Protein AF-0000000073468561 (afdb_homodimer)

Sequence (672 aa):
MKAEFDGTQVIASSEALSLYEQSGYGRPDKSGVLRLDPKEALYLMARGKIEIPGLSFDQLLAECAKKPGFLRNFVVYRDIRERGYVVTTGPQDFRVFPRGLRPGKGQSRYLMRVLSERDMVDLAAVIKDAAASANMRKQFVLAVLDDEHELTYYEVRIGTPKPIEQSELPSGIHAKIAGIPSYVTEEGNGITETLKNLWLGTMLDGVRLFLSPLETAWLLESGHLETEPFMTAEEYISLAASADAEFMEKLILYRYLKDLGFFPRSGYKYGHHFRVYTQSGKHSEMLAHAVPFGTLMSMSAISRSVRLAHSVRKKMLFASISGTEITEVEFARMKMMKAEFDGTQVIASSEALSLYEQSGYGRPDKSGVLRLDPKEALYLMARGKIEIPGLSFDQLLAECAKKPGFLRNFVVYRDIRERGYVVTTGPQDFRVFPRGLRPGKGQSRYLMRVLSERDMVDLAAVIKDAAASANMRKQFVLAVLDDEHELTYYEVRIGTPKPIEQSELPSGIHAKIAGIPSYVTEEGNGITETLKNLWLGTMLDGVRLFLSPLETAWLLESGHLETEPFMTAEEYISLAASADAEFMEKLILYRYLKDLGFFPRSGYKYGHHFRVYTQSGKHSEMLAHAVPFGTLMSMSAISRSVRLAHSVRKKMLFASISGTEITEVEFARMKM

pLDDT: mean 93.45, std 4.97, range [56.25, 98.44]

Foldseek 3Di:
DEWEDPLFWIKAALVCVVVCVPQNAADADPVNIGIHGLLSVLLCVVVVNYDYPPAHSVNSCVSQPVDPPRVQLSLVVNVLVVVQWHWDQDPLGIFICDHPDYPPRDHTAEREHEEELFDWDAVQVVVVQQVVQVVVVHWYKYWYQYPVRDTWIKTKHWDDDAADDADDAAADFEWEDDQLKIKGFADPPCNQVVCVVLLAFDDPDDTITIGDNLRQLVCQVVNRYAYVVGDHSVRSLVRNCVVPVCSVLLNLVVVSCVVSNKRWDQPVVLPARTQIHDDPDDHGAAGEHEDERRDIDRSNVVVSSQVSCVVRNHWYWYWYDDPSDTITMTIHTDDD/DEWEDPLFWIKAALVCVVVCVPQNAADADPVNIGIHGLLSVLLCVVVVNYDYPPAHSVNSCVSQPVDPPRVQLSLVVNVLVVVQWHWDQDPLGIFIQDHPDYVPRDHTAEREHEEELFDWDAVQVVVVVQVVQVVVVHWYKYWYQYPVRDTWIKTKHWDDDAADDADDAAADFEWEDDQLKIKGFADPPCNQVVCVVLVAFDDPDDTITIGDNLRQLVCQVVNRYAYVVGDHSVRSLVRNCVVPVCSVLLNLVVVVCVRSNKRWDQPVVLPARTQIHDDPDPHGAAGEHEDERRDIDRSNVVVSSQVSCVVRNHWYWYWYDDPSDTITMTIHTDDD

Organism: Methanocorpusculum labreanum (strain ATCC 43576 / DSM 4855 / Z) (NCBI:txid410358)

Nearest PDB structures (foldseek):
  5x89-assembly1_A-2  TM=8.771E-01  e=2.768E-29  Methanopyrus kandleri AV19
  2ohe-assembly1_A  TM=7.782E-01  e=9.706E-20  Thermoplasma acidophilum DSM 1728
  1a79-assembly1_D  TM=9.282E-01  e=2.625E-14  Methanocaldococcus jannaschii
  2cv8-assembly1_B  TM=8.644E-01  e=1.212E-11  Sulfurisphaera tokodaii
  3iey-assembly1_B  TM=8.009E-01  e=2.850E-07  Nanoarchaeum equitans

Solvent-accessible surface area (backbone atoms only — not comparable to full-atom values): 35190 Å² total; per-residue (Å²): 80,60,36,44,75,77,87,75,41,29,43,25,45,53,79,48,43,56,48,29,75,72,60,38,51,56,44,76,46,96,86,51,33,23,39,22,52,53,59,53,45,50,52,34,38,76,70,65,55,35,43,38,86,97,47,51,70,66,56,51,45,40,61,52,12,68,42,86,64,38,51,61,49,36,53,52,50,49,53,46,42,73,71,50,33,24,66,43,78,48,96,49,52,31,36,31,19,49,67,93,31,30,86,91,71,48,70,61,43,34,40,27,37,76,43,45,48,66,36,69,39,48,50,53,59,50,49,52,51,29,51,54,26,47,74,68,72,27,44,22,32,39,40,30,34,38,67,63,71,45,78,49,39,29,36,44,42,76,54,76,84,79,63,48,81,66,78,86,75,70,73,76,41,60,27,38,48,41,59,69,34,31,31,31,67,52,80,82,76,52,57,54,60,53,34,45,76,68,66,40,56,33,69,77,55,97,46,36,29,32,29,27,53,62,54,48,35,53,32,30,66,70,65,26,43,46,42,43,74,80,60,52,37,67,58,46,43,53,58,42,36,74,68,24,95,57,37,65,51,48,44,56,49,47,52,54,41,47,74,29,31,36,46,71,40,72,12,44,80,66,32,36,59,21,31,30,27,77,54,96,58,95,61,55,54,29,37,36,32,67,37,60,59,68,44,72,40,44,39,24,57,52,35,26,50,37,45,43,23,50,76,71,69,25,42,32,33,40,31,33,33,54,91,88,46,70,48,37,37,31,57,39,83,47,88,129,81,62,36,45,74,77,87,75,39,31,44,25,43,56,79,48,44,55,47,28,75,74,61,38,50,57,44,76,46,95,87,52,32,22,40,22,52,54,57,53,44,48,51,34,37,75,70,67,56,37,44,37,85,97,48,51,71,67,57,51,46,40,61,51,12,68,42,86,64,39,50,61,49,35,54,51,50,50,53,46,42,73,72,50,34,23,67,42,80,49,96,48,52,29,36,31,20,49,68,94,31,31,86,90,73,50,70,59,43,33,39,27,38,78,43,45,50,67,36,70,38,47,51,52,59,50,49,51,50,31,51,54,25,47,76,68,73,26,45,23,31,40,39,32,33,37,69,63,70,47,78,50,39,29,37,46,44,76,55,74,84,78,64,48,79,66,78,84,75,70,72,77,41,60,27,37,50,42,60,69,34,32,32,32,68,53,81,84,77,53,56,54,59,54,34,45,76,68,67,41,55,32,68,78,56,96,47,36,27,33,30,25,54,63,55,48,35,52,34,29,65,72,65,27,42,46,42,42,73,79,61,53,38,68,57,46,44,51,57,45,36,74,69,24,94,58,37,66,51,48,44,55,48,48,52,54,40,47,73,29,31,35,46,71,40,72,12,42,80,65,33,37,60,22,32,30,27,76,52,96,56,95,62,55,53,29,37,37,32,68,34,58,59,68,43,70,39,46,39,23,57,52,35,26,49,37,46,44,23,50,76,71,68,25,43,32,33,39,32,32,32,56,92,88,44,70,48,36,37,31,54,38,82,46,88,128

InterPro domains:
  IPR006676 tRNA-splicing endonuclease [PTHR21227] (228-325)
  IPR006676 tRNA-splicing endonuclease [TIGR00324] (22-157)
  IPR006676 tRNA-splicing endonuclease [TIGR00324] (208-332)
  IPR006677 tRNA intron endonuclease, catalytic domain-like [PF01974] (70-153)
  IPR006677 tRNA intron endonuclease, catalytic domain-like [PF01974] (247-326)
  IPR006677 tRNA intron endonuclease, catalytic domain-like [cd22363] (70-157)
  IPR006677 tRNA intron endonuclease, catalytic domain-like [cd22363] (246-333)
  IPR006678 tRNA intron endonuclease, N-terminal [PF02778] (1-60)
  IPR011856 tRNA endonuclease-like domain superfamily [G3DSA:3.40.1350.10] (242-336)
  IPR036167 tRNA intron endonuclease, catalytic domain-like superfamily [SSF53032] (68-157)
  IPR036167 tRNA intron endonuclease, catalytic domain-like superfamily [SSF53032] (246-323)
  IPR036740 tRNA intron endonuclease, N-terminal domain superfamily [SSF55267] (1-63)

Structure (mmCIF, N/CA/C/O backbone):
data_AF-0000000073468561-model_v1
#
loop_
_entity.id
_entity.type
_entity.pdbx_description
1 polymer 'tRNA intron endonuclease'
#
loop_
_atom_site.group_PDB
_atom_site.id
_atom_site.type_symbol
_atom_site.label_atom_id
_atom_site.label_alt_id
_atom_site.label_comp_id
_atom_site.label_asym_id
_atom_site.label_entity_id
_atom_site.label_seq_id
_atom_site.pdbx_PDB_ins_code
_atom_site.Cartn_x
_atom_site.Cartn_y
_atom_site.Cartn_z
_atom_site.occupancy
_atom_site.B_iso_or_equiv
_atom_site.auth_seq_id
_atom_site.auth_comp_id
_atom_site.auth_asym_id
_atom_site.auth_atom_id
_atom_site.pdbx_PDB_model_num
ATOM 1 N N . MET A 1 1 ? 4.668 41.219 25.891 1 93.19 1 MET A N 1
ATOM 2 C CA . MET A 1 1 ? 5.516 42.156 25.156 1 93.19 1 MET A CA 1
ATOM 3 C C . MET A 1 1 ? 4.84 42.625 23.875 1 93.19 1 MET A C 1
ATOM 5 O O . MET A 1 1 ? 4.152 41.844 23.219 1 93.19 1 MET A O 1
ATOM 9 N N . LYS A 1 2 ? 5.164 43.781 23.609 1 93.81 2 LYS A N 1
ATOM 10 C CA . LYS A 1 2 ? 4.465 44.344 22.453 1 93.81 2 LYS A CA 1
ATOM 11 C C . LYS A 1 2 ? 5.27 44.156 21.172 1 93.81 2 LYS A C 1
ATOM 13 O O . LYS A 1 2 ? 6.5 44.219 21.188 1 93.81 2 LYS A O 1
ATOM 18 N N . ALA A 1 3 ? 4.5 43.906 20.031 1 96.5 3 ALA A N 1
ATOM 19 C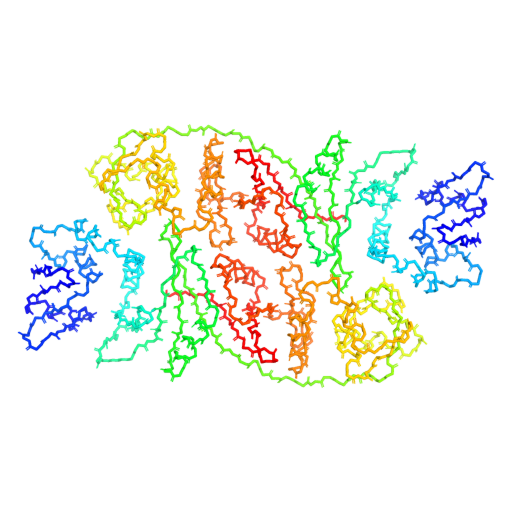 CA . ALA A 1 3 ? 5.117 43.719 18.719 1 96.5 3 ALA A CA 1
ATOM 20 C C . ALA A 1 3 ? 4.254 44.344 17.609 1 96.5 3 ALA A C 1
ATOM 22 O O . ALA A 1 3 ? 3.166 44.844 17.891 1 96.5 3 ALA A O 1
ATOM 23 N N . GLU A 1 4 ? 4.887 44.469 16.469 1 96.62 4 GLU A N 1
ATOM 24 C CA . GLU A 1 4 ? 4.199 45 15.305 1 96.62 4 GLU A CA 1
ATOM 25 C C . GLU A 1 4 ? 4.391 44.094 14.086 1 96.62 4 GLU A C 1
ATOM 27 O O . GLU A 1 4 ? 5.48 43.562 13.867 1 96.62 4 GLU A O 1
ATOM 32 N N . PHE A 1 5 ? 3.264 43.938 13.281 1 96.88 5 PHE A N 1
ATOM 33 C CA . PHE A 1 5 ? 3.307 43.156 12.047 1 96.88 5 PHE A CA 1
ATOM 34 C C . PHE A 1 5 ? 3.48 44.062 10.836 1 96.88 5 PHE A C 1
ATOM 36 O O . PHE A 1 5 ? 2.67 44.969 10.617 1 96.88 5 PHE A O 1
ATOM 43 N N . ASP A 1 6 ? 4.492 43.875 10.078 1 94 6 ASP A N 1
ATOM 44 C CA . ASP A 1 6 ? 4.773 44.781 8.969 1 94 6 ASP A CA 1
ATOM 45 C C . ASP A 1 6 ? 4.281 44.188 7.648 1 94 6 ASP A C 1
ATOM 47 O O . ASP A 1 6 ? 4.613 44.688 6.574 1 94 6 ASP A O 1
ATOM 51 N N . GLY A 1 7 ? 3.572 43.062 7.672 1 92.19 7 GLY A N 1
ATOM 52 C CA . GLY A 1 7 ? 3.08 42.406 6.465 1 92.19 7 GLY A CA 1
ATOM 53 C C . GLY A 1 7 ? 3.822 41.125 6.129 1 92.19 7 GLY A C 1
ATOM 54 O O . GLY A 1 7 ? 3.287 40.25 5.445 1 92.19 7 GLY A O 1
ATOM 55 N N . THR A 1 8 ? 5.059 41.125 6.57 1 92.75 8 THR A N 1
ATOM 56 C CA . THR A 1 8 ? 5.891 39.969 6.254 1 92.75 8 THR A CA 1
ATOM 57 C C . THR A 1 8 ? 6.441 39.344 7.527 1 92.75 8 THR A C 1
ATOM 59 O O . THR A 1 8 ? 6.465 38.094 7.66 1 92.75 8 THR A O 1
ATOM 62 N N . GLN A 1 9 ? 6.785 40.188 8.445 1 95.38 9 GLN A N 1
ATOM 63 C CA . GLN A 1 9 ? 7.371 39.75 9.711 1 95.38 9 GLN A CA 1
ATOM 64 C C . GLN A 1 9 ? 6.766 40.5 10.891 1 95.38 9 GLN A C 1
ATOM 66 O O . GLN A 1 9 ? 6.027 41.469 10.703 1 95.38 9 GLN A O 1
ATOM 71 N N . VAL A 1 10 ? 7.031 39.969 12.031 1 96.75 10 VAL A N 1
ATOM 72 C CA . VAL A 1 10 ? 6.617 40.594 13.266 1 96.75 10 VAL A CA 1
ATOM 73 C C . VAL A 1 10 ? 7.84 41.156 14 1 96.75 10 VAL A C 1
ATOM 75 O O . VAL A 1 10 ? 8.812 40.438 14.219 1 96.75 10 VAL A O 1
ATOM 78 N N . ILE A 1 11 ? 7.785 42.406 14.281 1 96.81 11 ILE A N 1
ATOM 79 C CA . ILE A 1 11 ? 8.906 43.094 14.922 1 96.81 11 ILE A CA 1
ATOM 80 C C . ILE A 1 11 ? 8.555 43.406 16.375 1 96.81 11 ILE A C 1
ATOM 82 O O . ILE A 1 11 ? 7.566 44.062 16.672 1 96.81 11 ILE A O 1
ATOM 86 N N . ALA A 1 12 ? 9.367 42.875 17.266 1 95.19 12 ALA A N 1
ATOM 87 C CA . ALA A 1 12 ? 9.164 43.094 18.688 1 95.19 12 ALA A CA 1
ATOM 88 C C . ALA A 1 12 ? 10.25 44 19.266 1 95.19 12 ALA A C 1
ATOM 90 O O . ALA A 1 12 ? 11.367 44.062 18.734 1 95.19 12 ALA A O 1
ATOM 91 N N . SER A 1 13 ? 9.938 44.625 20.344 1 91.06 13 SER A N 1
ATOM 92 C CA . SER A 1 13 ? 10.844 45.594 20.953 1 91.06 13 SER A CA 1
ATOM 93 C C . SER A 1 13 ? 12.031 44.875 21.609 1 91.06 13 SER A C 1
ATOM 95 O O . SER A 1 13 ? 12.086 43.656 21.641 1 91.06 13 SER A O 1
ATOM 97 N N . SER A 1 14 ? 12.93 45.656 22.141 1 90.75 14 SER A N 1
ATOM 98 C CA . SER A 1 14 ? 14.172 45.188 22.734 1 90.75 14 SER A CA 1
ATOM 99 C C . SER A 1 14 ? 13.898 44.281 23.938 1 90.75 14 SER A C 1
ATOM 101 O O . SER A 1 14 ? 14.695 43.406 24.25 1 90.75 14 SER A O 1
ATOM 103 N N . GLU A 1 15 ? 12.805 44.469 24.562 1 91.44 15 GLU A N 1
ATOM 104 C CA . GLU A 1 15 ? 12.438 43.656 25.703 1 91.44 15 GLU A CA 1
ATOM 105 C C . GLU A 1 15 ? 12.281 42.188 25.312 1 91.44 15 GLU A C 1
ATOM 107 O O . GLU A 1 15 ? 12.484 41.281 26.125 1 91.44 15 GLU A O 1
ATOM 112 N N . ALA A 1 16 ? 11.984 42.094 24.047 1 92.31 16 ALA A N 1
ATOM 113 C CA . ALA A 1 16 ? 11.688 40.75 23.562 1 92.31 16 ALA A CA 1
ATOM 114 C C . ALA A 1 16 ? 12.969 39.969 23.266 1 92.31 16 ALA A C 1
ATOM 116 O O . ALA A 1 16 ? 12.93 38.781 22.953 1 92.31 16 ALA A O 1
ATOM 117 N N . LEU A 1 17 ? 14.094 40.594 23.391 1 93.06 17 LEU A N 1
ATOM 118 C CA . LEU A 1 17 ? 15.375 39.938 23.094 1 93.06 17 LEU A CA 1
ATOM 119 C C . LEU A 1 17 ? 15.633 38.781 24.047 1 93.06 17 LEU A C 1
ATOM 121 O O . LEU A 1 17 ? 16.344 37.844 23.703 1 93.06 17 LEU A O 1
ATOM 125 N N . SER A 1 18 ? 14.992 38.875 25.234 1 92.06 18 SER A N 1
ATOM 126 C CA . SER A 1 18 ? 15.125 37.781 26.219 1 92.06 18 SER A CA 1
ATOM 127 C C . SER A 1 18 ? 14.57 36.469 25.656 1 92.06 18 SER A C 1
ATOM 129 O O . SER A 1 18 ? 15.047 35.406 26.031 1 92.06 18 SER A O 1
ATOM 131 N N . LEU A 1 19 ? 13.578 36.562 24.781 1 92.81 19 LEU A N 1
ATOM 132 C CA . LEU A 1 19 ? 13 35.375 24.156 1 92.81 19 LEU A CA 1
ATOM 133 C C . LEU A 1 19 ? 14.031 34.656 23.312 1 92.81 19 LEU A C 1
ATOM 135 O O . LEU A 1 19 ? 14.078 33.406 23.312 1 92.81 19 LEU A O 1
ATOM 139 N N . TYR A 1 20 ? 14.82 35.406 22.609 1 91 20 TYR A N 1
ATOM 140 C CA . TYR A 1 20 ? 15.891 34.844 21.812 1 91 20 TYR A CA 1
ATOM 141 C C . TYR A 1 20 ? 16.969 34.25 22.719 1 91 20 TYR A C 1
ATOM 143 O O . TYR A 1 20 ? 17.422 33.094 22.5 1 91 20 TYR A O 1
ATOM 151 N N . GLU A 1 21 ? 17.359 34.969 23.703 1 88.75 21 GLU A N 1
ATOM 152 C CA . GLU A 1 21 ? 18.469 34.562 24.562 1 88.75 21 GLU A CA 1
ATOM 153 C C . GLU A 1 21 ? 18.109 33.344 25.391 1 88.75 21 GLU A C 1
ATOM 155 O O . GLU A 1 21 ? 18.969 32.469 25.625 1 88.75 21 GLU A O 1
ATOM 160 N N . GLN A 1 22 ? 16.906 33.25 25.734 1 87.31 22 GLN A N 1
ATOM 161 C CA . GLN A 1 22 ? 16.516 32.188 26.625 1 87.31 22 GLN A CA 1
ATOM 162 C C . GLN A 1 22 ? 16.078 30.953 25.844 1 87.31 22 GLN A C 1
ATOM 164 O O . GLN A 1 22 ? 16.375 29.812 26.234 1 87.31 22 GLN A O 1
ATOM 169 N N . SER A 1 23 ? 15.406 31.219 24.719 1 89.75 23 SER A N 1
ATOM 170 C CA . SER A 1 23 ? 14.75 30.078 24.109 1 89.75 23 SER A CA 1
ATOM 171 C C . SER A 1 23 ? 14.961 30.047 22.594 1 89.75 23 SER A C 1
ATOM 173 O O . SER A 1 23 ? 14.398 29.219 21.891 1 89.75 23 SER A O 1
ATOM 175 N N . GLY A 1 24 ? 15.648 31 22.031 1 90.31 24 GLY A N 1
ATOM 176 C CA . GLY A 1 24 ? 16.047 30.984 20.641 1 90.31 24 GLY A CA 1
ATOM 177 C C . GLY A 1 24 ? 14.945 31.406 19.688 1 90.31 24 GLY A C 1
ATOM 178 O O . GLY A 1 24 ? 14.922 31 18.531 1 90.31 24 GLY A O 1
ATOM 179 N N . TYR A 1 25 ? 13.961 32.219 20.203 1 93.62 25 TYR A N 1
ATOM 180 C CA . TYR A 1 25 ? 12.906 32.719 19.344 1 93.62 25 TYR A CA 1
ATOM 181 C C . TYR A 1 25 ? 13.391 33.938 18.547 1 93.62 25 TYR A C 1
ATOM 183 O O . TYR A 1 25 ? 13.992 34.844 19.109 1 93.62 25 TYR A O 1
ATOM 191 N N . GLY A 1 26 ? 13.164 33.875 17.234 1 92.56 26 GLY A N 1
ATOM 192 C CA . GLY A 1 26 ? 13.414 35.031 16.391 1 92.56 26 GLY A CA 1
ATOM 193 C C . GLY A 1 26 ? 14.891 35.25 16.125 1 92.56 26 GLY A C 1
ATOM 194 O O . GLY A 1 26 ? 15.711 34.375 16.344 1 92.56 26 GLY A O 1
ATOM 195 N N . ARG A 1 27 ? 15.094 36.438 15.461 1 91.94 27 ARG A N 1
ATOM 196 C CA . ARG A 1 27 ? 16.438 36.875 15.125 1 91.94 27 ARG A CA 1
ATOM 197 C C . ARG A 1 27 ? 16.641 38.344 15.5 1 91.94 27 ARG A C 1
ATOM 199 O O . ARG A 1 27 ? 15.922 39.219 15.008 1 91.94 27 ARG A O 1
ATOM 206 N N . PRO A 1 28 ? 17.641 38.531 16.344 1 91.56 28 PRO A N 1
ATOM 207 C CA . PRO A 1 28 ? 17.938 39.938 16.656 1 91.56 28 PRO A CA 1
ATOM 208 C C . PRO A 1 28 ? 18.531 40.688 15.484 1 91.56 28 PRO A C 1
ATOM 210 O O . PRO A 1 28 ? 19.312 40.125 14.719 1 91.56 28 PRO A O 1
ATOM 213 N N . ASP A 1 29 ? 18.078 41.844 15.32 1 89.75 29 ASP A N 1
ATOM 214 C CA . ASP A 1 29 ? 18.641 42.656 14.25 1 89.75 29 ASP A CA 1
ATOM 215 C C . ASP A 1 29 ? 19.641 43.688 14.805 1 89.75 29 ASP A C 1
ATOM 217 O O . ASP A 1 29 ? 19.797 43.812 16.016 1 89.75 29 ASP A O 1
ATOM 221 N N . LYS A 1 30 ? 20.328 44.469 13.938 1 89.94 30 LYS A N 1
ATOM 222 C CA . LYS A 1 30 ? 21.375 45.406 14.305 1 89.94 30 LYS A CA 1
ATOM 223 C C . LYS A 1 30 ? 20.812 46.562 15.117 1 89.94 30 LYS A C 1
ATOM 225 O O . LYS A 1 30 ? 21.531 47.156 15.93 1 89.94 30 LYS A O 1
ATOM 230 N N . SER A 1 31 ? 19.578 46.844 14.977 1 89.38 31 SER A N 1
ATOM 231 C CA . SER A 1 31 ? 18.938 47.969 15.648 1 89.38 31 SER A CA 1
ATOM 232 C C . SER A 1 31 ? 18.484 47.594 17.047 1 89.38 31 SER A C 1
ATOM 234 O O . SER A 1 31 ? 17.953 48.438 17.781 1 89.38 31 SER A O 1
ATOM 236 N N . GLY A 1 32 ? 18.609 46.344 17.406 1 88.5 32 GLY A N 1
ATOM 237 C CA . GLY A 1 32 ? 18.281 45.906 18.75 1 88.5 32 GLY A CA 1
ATOM 238 C C . GLY A 1 32 ? 16.859 45.375 18.859 1 88.5 32 GLY A C 1
ATOM 239 O O . GLY A 1 32 ? 16.344 45.188 19.969 1 88.5 32 GLY A O 1
ATOM 240 N N . VAL A 1 33 ? 16.172 45.25 17.797 1 92.88 33 VAL A N 1
ATOM 241 C CA . VAL A 1 33 ? 14.828 44.688 17.844 1 92.88 33 VAL A CA 1
ATOM 242 C C . VAL A 1 33 ? 14.875 43.188 17.5 1 92.88 33 VAL A C 1
ATOM 244 O O . VAL A 1 33 ? 15.891 42.688 17 1 92.88 33 VAL A O 1
ATOM 247 N N . LEU A 1 34 ? 13.812 42.5 17.906 1 94.94 34 LEU A N 1
ATOM 248 C CA . LEU A 1 34 ? 13.695 41.094 17.609 1 94.94 34 LEU A CA 1
ATOM 249 C C . LEU A 1 34 ? 12.742 40.844 16.438 1 94.94 34 LEU A C 1
ATOM 251 O O . LEU A 1 34 ? 11.578 41.25 16.5 1 94.94 34 LEU A O 1
ATOM 255 N N . ARG A 1 35 ? 13.234 40.281 15.43 1 95.56 35 ARG A N 1
ATOM 256 C CA . ARG A 1 35 ? 12.406 39.906 14.281 1 95.56 35 ARG A CA 1
ATOM 257 C C . ARG A 1 35 ? 11.891 38.5 14.406 1 95.56 35 ARG A C 1
ATOM 259 O O . ARG A 1 35 ? 12.664 37.562 14.641 1 95.56 35 ARG A O 1
ATOM 266 N N . LEU A 1 36 ? 10.578 38.375 14.281 1 95.56 36 LEU A N 1
ATOM 267 C CA . LEU A 1 36 ? 9.93 37.062 14.414 1 95.56 36 LEU A CA 1
ATOM 268 C C . LEU A 1 36 ? 9.266 36.656 13.109 1 95.56 36 LEU A C 1
ATOM 270 O O . LEU A 1 36 ? 8.625 37.469 12.445 1 95.56 36 LEU A O 1
ATOM 274 N N . ASP A 1 37 ? 9.539 35.406 12.703 1 95.06 37 ASP A N 1
ATOM 275 C CA . ASP A 1 37 ? 8.68 34.812 11.68 1 95.06 37 ASP A CA 1
ATOM 276 C C . ASP A 1 37 ? 7.227 34.781 12.141 1 95.06 37 ASP A C 1
ATOM 278 O O . ASP A 1 37 ? 6.953 34.562 13.328 1 95.06 37 ASP A O 1
ATOM 282 N N . PRO A 1 38 ? 6.328 34.969 11.227 1 95.81 38 PRO A N 1
ATOM 283 C CA . PRO A 1 38 ? 4.918 34.969 11.625 1 95.81 38 PRO A CA 1
ATOM 284 C C . PRO A 1 38 ? 4.539 33.688 12.375 1 95.81 38 PRO A C 1
ATOM 286 O O . PRO A 1 38 ? 3.693 33.719 13.273 1 95.81 38 PRO A O 1
ATOM 289 N N . LYS A 1 39 ? 5.098 32.562 12.047 1 95.94 39 LYS A N 1
ATOM 290 C CA . LYS A 1 39 ? 4.832 31.312 12.773 1 95.94 39 LYS A CA 1
ATOM 291 C C . LYS A 1 39 ? 5.277 31.422 14.227 1 95.94 39 LYS A C 1
ATOM 293 O O . LYS A 1 39 ? 4.566 30.984 15.133 1 95.94 39 LYS A O 1
ATOM 298 N N . GLU A 1 40 ? 6.391 32.062 14.438 1 95.75 40 GLU A N 1
ATOM 299 C CA . GLU A 1 40 ? 6.902 32.281 15.789 1 95.75 40 GLU A CA 1
ATOM 300 C C . GLU A 1 40 ? 5.996 33.219 16.578 1 95.75 40 GLU A C 1
ATOM 302 O O . GLU A 1 40 ? 5.699 32.969 17.75 1 95.75 40 GLU A O 1
ATOM 307 N N . ALA A 1 41 ? 5.664 34.25 15.852 1 96.62 41 ALA A N 1
ATOM 308 C CA . ALA A 1 41 ? 4.805 35.219 16.484 1 96.62 41 ALA A CA 1
ATOM 309 C C . ALA A 1 41 ? 3.48 34.625 16.922 1 96.62 41 ALA A C 1
ATOM 311 O O . ALA A 1 41 ? 3.025 34.844 18.047 1 96.62 41 ALA A O 1
ATOM 312 N N . LEU A 1 42 ? 2.902 33.844 16.047 1 96.62 42 LEU A N 1
ATOM 313 C CA . LEU A 1 42 ? 1.645 33.188 16.375 1 96.62 42 LEU A CA 1
ATOM 314 C C . LEU A 1 42 ? 1.808 32.25 17.578 1 96.62 42 LEU A C 1
ATOM 316 O O . LEU A 1 42 ? 0.953 32.25 18.469 1 96.62 42 LEU A O 1
ATOM 320 N N . TYR A 1 43 ? 2.873 31.531 17.578 1 96.19 43 TYR A N 1
ATOM 321 C CA . TYR A 1 43 ? 3.154 30.641 18.688 1 96.19 43 TYR A CA 1
ATOM 322 C C . TYR A 1 43 ? 3.27 31.406 20 1 96.19 43 TYR A C 1
ATOM 324 O O . TYR A 1 43 ? 2.68 31.016 21.016 1 96.19 43 TYR A O 1
ATOM 332 N N . LEU A 1 44 ? 3.967 32.469 20.016 1 96.19 44 LEU A N 1
ATOM 333 C CA . LEU A 1 44 ? 4.207 33.281 21.219 1 96.19 44 LEU A CA 1
ATOM 334 C C . LEU A 1 44 ? 2.938 34 21.641 1 96.19 44 LEU A C 1
ATOM 336 O O . LEU A 1 44 ? 2.699 34.188 22.844 1 96.19 44 LEU A O 1
ATOM 340 N N . MET A 1 45 ? 2.16 34.438 20.656 1 95.94 45 MET A N 1
ATOM 341 C CA . MET A 1 45 ? 0.875 35.062 20.969 1 95.94 45 MET A CA 1
ATOM 342 C C . MET A 1 45 ? -0.041 34.062 21.688 1 95.94 45 MET A C 1
ATOM 344 O O . MET A 1 45 ? -0.68 34.438 22.688 1 95.94 45 MET A O 1
ATOM 348 N N . ALA A 1 46 ? -0.074 32.875 21.188 1 93.31 46 ALA A N 1
ATOM 349 C CA . ALA A 1 46 ? -0.915 31.859 21.781 1 93.31 46 ALA A CA 1
ATOM 350 C C . ALA A 1 46 ? -0.493 31.562 23.219 1 93.31 46 ALA A C 1
ATOM 352 O O . ALA A 1 46 ? -1.323 31.203 24.047 1 93.31 46 ALA A O 1
ATOM 353 N N . ARG A 1 47 ? 0.747 31.812 23.531 1 93.06 47 ARG A N 1
ATOM 354 C CA . ARG A 1 47 ? 1.284 31.531 24.859 1 93.06 47 ARG A CA 1
ATOM 355 C C . ARG A 1 47 ? 1.23 32.781 25.734 1 93.06 47 ARG A C 1
ATOM 357 O O . ARG A 1 47 ? 1.657 32.75 26.891 1 93.06 47 ARG A O 1
ATOM 364 N N . GLY A 1 48 ? 0.83 33.844 25.188 1 93.31 48 GLY A N 1
ATOM 365 C CA . GLY A 1 48 ? 0.663 35.094 25.922 1 93.31 48 GLY A CA 1
ATOM 366 C C . GLY A 1 48 ? 1.969 35.844 26.156 1 93.31 48 GLY A C 1
ATOM 367 O O . GLY A 1 48 ? 2.064 36.656 27.062 1 93.31 48 GLY A O 1
ATOM 368 N N . LYS A 1 49 ? 2.939 35.5 25.344 1 94.94 49 LYS A N 1
ATOM 369 C CA . LYS A 1 49 ? 4.258 36.094 25.562 1 94.94 49 LYS A CA 1
ATOM 370 C C . LYS A 1 49 ? 4.391 37.406 24.797 1 94.94 49 LYS A C 1
ATOM 372 O O . LYS A 1 49 ? 5.164 38.281 25.188 1 94.94 49 LYS A O 1
ATOM 377 N N . ILE A 1 50 ? 3.682 37.469 23.656 1 95.69 50 ILE A N 1
ATOM 378 C CA . ILE A 1 50 ? 3.707 38.719 22.906 1 95.69 50 ILE A CA 1
ATOM 379 C C . ILE A 1 50 ? 2.285 39.125 22.516 1 95.69 50 ILE A C 1
ATOM 381 O O . ILE A 1 50 ? 1.379 38.281 22.516 1 95.69 50 ILE A O 1
ATOM 385 N N . GLU A 1 51 ? 2.137 40.375 22.266 1 96.25 51 GLU A N 1
ATOM 386 C CA . GLU A 1 51 ? 0.866 40.906 21.781 1 96.25 51 GLU A CA 1
ATOM 387 C C . GLU A 1 51 ? 1.079 41.906 20.656 1 96.25 51 GLU A C 1
ATOM 389 O O . GLU A 1 51 ? 2.057 42.656 20.656 1 96.25 51 GLU A O 1
ATOM 394 N N . ILE A 1 52 ? 0.241 41.875 19.672 1 96.56 52 ILE A N 1
ATOM 395 C CA . ILE A 1 52 ? 0.223 42.844 18.594 1 96.56 52 ILE A CA 1
ATOM 396 C C . ILE A 1 52 ? -1.054 43.688 18.656 1 96.56 52 ILE A C 1
ATOM 398 O O . ILE A 1 52 ? -2.123 43.219 18.25 1 96.56 52 ILE A O 1
ATOM 402 N N . PRO A 1 53 ? -0.841 44.875 19.156 1 95.25 53 PRO A N 1
ATOM 403 C CA . PRO A 1 53 ? -2.043 45.688 19.312 1 95.25 53 PRO A CA 1
ATOM 404 C C . PRO A 1 53 ? -2.842 45.812 18.016 1 95.25 53 PRO A C 1
ATOM 406 O O . PRO A 1 53 ? -2.277 46.125 16.953 1 95.25 53 PRO A O 1
ATOM 409 N N . GLY A 1 54 ? -4.133 45.5 18.078 1 94.75 54 GLY A N 1
ATOM 410 C CA . GLY A 1 54 ? -5.023 45.656 16.938 1 94.75 54 GLY A CA 1
ATOM 411 C C . GLY A 1 54 ? -5.055 44.438 16.031 1 94.75 54 GLY A C 1
ATOM 412 O O . GLY A 1 54 ? -5.762 44.438 15.023 1 94.75 54 GLY A O 1
ATOM 413 N N . LEU A 1 55 ? -4.273 43.562 16.297 1 96.25 55 LEU A N 1
ATOM 414 C CA . LEU A 1 55 ? -4.219 42.344 15.484 1 96.25 55 LEU A CA 1
ATOM 415 C C . LEU A 1 55 ? -4.305 41.094 16.359 1 96.25 55 LEU A C 1
ATOM 417 O O . LEU A 1 55 ? -3.348 40.75 17.047 1 96.25 55 LEU A O 1
ATOM 421 N N . SER A 1 56 ? -5.438 40.438 16.266 1 94.56 56 SER A N 1
ATOM 422 C CA . SER A 1 56 ? -5.629 39.219 17.062 1 94.56 56 SER A CA 1
ATOM 423 C C . SER A 1 56 ? -4.91 38.031 16.453 1 94.56 56 SER A C 1
ATOM 425 O O . SER A 1 56 ? -4.461 38.094 15.305 1 94.56 56 SER A O 1
ATOM 427 N N . PHE A 1 57 ? -4.785 37 17.266 1 95.12 57 PHE A N 1
ATOM 428 C CA . PHE A 1 57 ? -4.23 35.75 16.781 1 95.12 57 PHE A CA 1
ATOM 429 C C . PHE A 1 57 ? -4.934 35.281 15.5 1 95.12 57 PHE A C 1
ATOM 431 O O . PHE A 1 57 ? -4.281 34.969 14.508 1 95.12 57 PHE A O 1
ATOM 438 N N . ASP A 1 58 ? -6.238 35.312 15.5 1 94.19 58 ASP A N 1
ATOM 439 C CA . ASP A 1 58 ? -7.051 34.812 14.391 1 94.19 58 ASP A CA 1
ATOM 440 C C . ASP A 1 58 ? -6.844 35.656 13.141 1 94.19 58 ASP A C 1
ATOM 442 O O . ASP A 1 58 ? -6.801 35.125 12.023 1 94.19 58 ASP A O 1
ATOM 446 N N . GLN A 1 59 ? -6.762 36.938 13.383 1 94.25 59 GLN A N 1
ATOM 447 C CA . GLN A 1 59 ? -6.555 37.844 12.258 1 94.25 59 GLN A CA 1
ATOM 448 C C . GLN A 1 59 ? -5.188 37.625 11.617 1 94.25 59 GLN A C 1
ATOM 450 O O . GLN A 1 59 ? -5.074 37.594 10.383 1 94.25 59 GLN A O 1
ATOM 455 N N . LEU A 1 60 ? -4.156 37.5 12.461 1 96.38 60 LEU A N 1
ATOM 456 C CA . LEU A 1 60 ? -2.82 37.25 11.938 1 96.38 60 LEU A CA 1
ATOM 457 C C . LEU A 1 60 ? -2.768 35.906 11.219 1 96.38 60 LEU A C 1
ATOM 459 O O . LEU A 1 60 ? -2.193 35.781 10.133 1 96.38 60 LEU A O 1
ATOM 463 N N . LEU A 1 61 ? -3.369 34.875 11.797 1 95.25 61 LEU A N 1
ATOM 464 C CA . LEU A 1 61 ? -3.4 33.562 11.188 1 95.25 61 LEU A CA 1
ATOM 465 C C . LEU A 1 61 ? -4.094 33.594 9.836 1 95.25 61 LEU A C 1
ATOM 467 O O . LEU A 1 61 ? -3.594 33.031 8.859 1 95.25 61 LEU A O 1
ATOM 471 N N . ALA A 1 62 ? -5.18 34.219 9.797 1 92.31 62 ALA A N 1
ATOM 472 C CA . ALA A 1 62 ? -5.941 34.344 8.555 1 92.31 62 ALA A CA 1
ATOM 473 C C . ALA A 1 62 ? -5.113 35 7.457 1 92.31 62 ALA A C 1
ATOM 475 O O . ALA A 1 62 ? -5.133 34.562 6.309 1 92.31 62 ALA A O 1
ATOM 476 N N . GLU A 1 63 ? -4.438 36 7.859 1 93.69 63 GLU A N 1
ATOM 477 C CA . GLU A 1 63 ? -3.615 36.75 6.902 1 93.69 63 GLU A CA 1
ATOM 478 C C . GLU A 1 63 ? -2.463 35.875 6.398 1 93.69 63 GLU A C 1
ATOM 480 O O . GLU A 1 63 ? -2.203 35.812 5.191 1 93.69 63 GLU A O 1
ATOM 485 N N . CYS A 1 64 ? -1.838 35.219 7.266 1 95.81 64 CYS A N 1
ATOM 486 C CA . CYS A 1 64 ? -0.646 34.438 6.922 1 95.81 64 CYS A CA 1
ATOM 487 C C . CYS A 1 64 ? -1.021 33.125 6.227 1 95.81 64 CYS A C 1
ATOM 489 O O . CYS A 1 64 ? -0.258 32.625 5.402 1 95.81 64 CYS A O 1
ATOM 491 N N . ALA A 1 65 ? -2.141 32.625 6.504 1 93.94 65 ALA A N 1
ATOM 492 C CA . ALA A 1 65 ? -2.588 31.328 5.984 1 93.94 65 ALA A CA 1
ATOM 493 C C . ALA A 1 65 ? -2.951 31.438 4.504 1 93.94 65 ALA A C 1
ATOM 495 O O . ALA A 1 65 ? -3.158 30.422 3.836 1 93.94 65 ALA A O 1
ATOM 496 N N . LYS A 1 66 ? -3.014 32.656 3.979 1 91 66 LYS A N 1
ATOM 497 C CA . LYS A 1 66 ? -3.217 32.844 2.545 1 91 66 LYS A CA 1
ATOM 498 C C . LYS A 1 66 ? -2.055 32.25 1.743 1 91 66 LYS A C 1
ATOM 500 O O . LYS A 1 66 ? -2.223 31.859 0.584 1 91 66 LYS A O 1
ATOM 505 N N . LYS A 1 67 ? -0.924 32.25 2.354 1 91.94 67 LYS A N 1
ATOM 506 C CA . LYS A 1 67 ? 0.232 31.609 1.734 1 91.94 67 LYS A CA 1
ATOM 507 C C . LYS A 1 67 ? 0.125 30.094 1.81 1 91.94 67 LYS A C 1
ATOM 509 O O . LYS A 1 67 ? -0.051 29.531 2.893 1 91.94 67 LYS A O 1
ATOM 514 N N . PRO A 1 68 ? 0.272 29.484 0.651 1 89.5 68 PRO A N 1
ATOM 515 C CA . PRO A 1 68 ? 0.153 28.031 0.65 1 89.5 68 PRO A CA 1
ATOM 516 C C . PRO A 1 68 ? 1.154 27.359 1.586 1 89.5 68 PRO A C 1
ATOM 518 O O . PRO A 1 68 ? 2.338 27.703 1.584 1 89.5 68 PRO A O 1
ATOM 521 N N . GLY A 1 69 ? 0.626 26.5 2.434 1 91.25 69 GLY A N 1
ATOM 522 C CA . GLY A 1 69 ? 1.475 25.703 3.295 1 91.25 69 GLY A CA 1
ATOM 523 C C . GLY A 1 69 ? 1.754 26.344 4.637 1 91.25 69 GLY A C 1
ATOM 524 O O . GLY A 1 69 ? 2.324 25.719 5.531 1 91.25 69 GLY A O 1
ATOM 525 N N . PHE A 1 70 ? 1.381 27.562 4.801 1 94.56 70 PHE A N 1
ATOM 526 C CA . PHE A 1 70 ? 1.703 28.281 6.027 1 94.56 70 PHE A CA 1
ATOM 527 C C . PHE A 1 70 ? 1.124 27.562 7.242 1 94.56 70 PHE A C 1
ATOM 529 O O . PHE A 1 70 ? 1.83 27.328 8.227 1 94.56 70 PHE A O 1
ATOM 536 N N . LEU A 1 71 ? -0.138 27.25 7.207 1 93.94 71 LEU A N 1
ATOM 537 C CA . LEU A 1 71 ? -0.79 26.656 8.367 1 93.94 71 LEU A CA 1
ATOM 538 C C . LEU A 1 71 ? -0.101 25.344 8.758 1 93.94 71 LEU A C 1
ATOM 540 O O . LEU A 1 71 ? 0.151 25.109 9.938 1 93.94 71 LEU A O 1
ATOM 544 N N . ARG A 1 72 ? 0.18 24.547 7.801 1 94.94 72 ARG A N 1
ATOM 545 C CA . ARG A 1 72 ? 0.845 23.266 8.086 1 94.94 72 ARG A CA 1
ATOM 546 C C . ARG A 1 72 ? 2.207 23.5 8.734 1 94.94 72 ARG A C 1
ATOM 548 O O . ARG A 1 72 ? 2.572 22.812 9.68 1 94.94 72 ARG A O 1
ATOM 555 N N . ASN A 1 73 ? 2.916 24.438 8.18 1 96.31 73 ASN A N 1
ATOM 556 C CA . ASN A 1 73 ? 4.211 24.766 8.758 1 96.31 73 ASN A CA 1
ATOM 557 C C . ASN A 1 73 ? 4.066 25.25 10.203 1 96.31 73 ASN A C 1
ATOM 559 O O . ASN A 1 73 ? 4.879 24.906 11.062 1 96.31 73 ASN A O 1
ATOM 563 N N . PHE A 1 74 ? 3.047 26.047 10.383 1 96.38 74 PHE A N 1
ATOM 564 C CA . PHE A 1 74 ? 2.811 26.562 11.727 1 96.38 74 PHE A CA 1
ATOM 565 C C . PHE A 1 74 ? 2.527 25.438 12.703 1 96.38 74 PHE A C 1
ATOM 567 O O . PHE A 1 74 ? 3.057 25.422 13.82 1 96.38 74 PHE A O 1
ATOM 574 N N . VAL A 1 75 ? 1.707 24.453 12.289 1 95.94 75 VAL A N 1
ATOM 575 C CA . VAL A 1 75 ? 1.348 23.328 13.148 1 95.94 75 VAL A CA 1
ATOM 576 C C . VAL A 1 75 ? 2.598 22.531 13.5 1 95.94 75 VAL A C 1
ATOM 578 O O . VAL A 1 75 ? 2.795 22.141 14.656 1 95.94 75 VAL A O 1
ATOM 581 N N . VAL A 1 76 ? 3.416 22.312 12.555 1 97 76 VAL A N 1
ATOM 582 C CA . VAL A 1 76 ? 4.648 21.562 12.781 1 97 76 VAL A CA 1
ATOM 583 C C . VAL A 1 76 ? 5.57 22.359 13.703 1 97 76 VAL A C 1
ATOM 585 O O . VAL A 1 76 ? 6.137 21.812 14.648 1 97 76 VAL A O 1
ATOM 588 N N . TYR A 1 77 ? 5.715 23.656 13.43 1 96.81 77 TYR A N 1
ATOM 589 C CA . TYR A 1 77 ? 6.52 24.516 14.289 1 96.81 77 TYR A CA 1
ATOM 590 C C . TYR A 1 77 ? 6.062 24.422 15.742 1 96.81 77 TYR A C 1
ATOM 592 O O . TYR A 1 77 ? 6.883 24.234 16.641 1 96.81 77 TYR A O 1
ATOM 600 N N . ARG A 1 78 ? 4.812 24.578 15.914 1 95.69 78 ARG A N 1
ATOM 601 C CA . ARG A 1 78 ? 4.23 24.531 17.25 1 95.69 78 ARG A CA 1
ATOM 602 C C . ARG A 1 78 ? 4.527 23.203 17.938 1 95.69 78 ARG A C 1
ATOM 604 O O . ARG A 1 78 ? 4.914 23.172 19.109 1 95.69 78 ARG A O 1
ATOM 611 N N . ASP A 1 79 ? 4.359 22.141 17.234 1 95.5 79 ASP A N 1
ATOM 612 C CA . ASP A 1 79 ? 4.59 20.812 17.797 1 95.5 79 ASP A CA 1
ATOM 613 C C . ASP A 1 79 ? 6.039 20.656 18.25 1 95.5 79 ASP A C 1
ATOM 615 O O . ASP A 1 79 ? 6.293 20.203 19.375 1 95.5 79 ASP A O 1
ATOM 619 N N . ILE A 1 80 ? 6.941 21.031 17.406 1 95.75 80 ILE A N 1
ATOM 620 C CA . ILE A 1 80 ? 8.359 20.859 17.703 1 95.75 80 ILE A CA 1
ATOM 621 C C . ILE A 1 80 ? 8.742 21.734 18.891 1 95.75 80 ILE A C 1
ATOM 623 O O . ILE A 1 80 ? 9.477 21.297 19.781 1 95.75 80 ILE A O 1
ATOM 627 N N . ARG A 1 81 ? 8.227 22.891 18.969 1 95.12 81 ARG A N 1
ATOM 628 C CA . ARG A 1 81 ? 8.508 23.797 20.094 1 95.12 81 ARG A CA 1
ATOM 629 C C . ARG A 1 81 ? 7.949 23.234 21.391 1 95.12 81 ARG A C 1
ATOM 631 O O . ARG A 1 81 ? 8.602 23.297 22.438 1 95.12 81 ARG A O 1
ATOM 638 N N . GLU A 1 82 ? 6.77 22.75 21.312 1 93.62 82 GLU A N 1
ATOM 639 C CA . GLU A 1 82 ? 6.113 22.203 22.5 1 93.62 82 GLU A CA 1
ATOM 640 C C . GLU A 1 82 ? 6.867 21 23.047 1 93.62 82 GLU A C 1
ATOM 642 O O . GLU A 1 82 ? 6.789 20.688 24.234 1 93.62 82 GLU A O 1
ATOM 647 N N . ARG A 1 83 ? 7.578 20.391 22.188 1 93.75 83 ARG A N 1
ATOM 648 C CA . ARG A 1 83 ? 8.383 19.25 22.609 1 93.75 83 ARG A CA 1
ATOM 649 C C . ARG A 1 83 ? 9.695 19.703 23.234 1 93.75 83 ARG A C 1
ATOM 651 O O . ARG A 1 83 ? 10.469 18.875 23.734 1 93.75 83 ARG A O 1
ATOM 658 N N . GLY A 1 84 ? 9.984 20.953 23.156 1 92.88 84 GLY A N 1
ATOM 659 C CA . GLY A 1 84 ? 11.141 21.5 23.844 1 92.88 84 GLY A CA 1
ATOM 660 C C . GLY A 1 84 ? 12.312 21.781 22.906 1 92.88 84 GLY A C 1
ATOM 661 O O . GLY A 1 84 ? 13.398 22.141 23.359 1 92.88 84 GLY A O 1
ATOM 662 N N . TYR A 1 85 ? 12.102 21.641 21.609 1 95.19 85 TYR A N 1
ATOM 663 C CA . TYR A 1 85 ? 13.156 21.891 20.641 1 95.19 85 TYR A CA 1
ATOM 664 C C . TYR A 1 85 ? 13.188 23.359 20.234 1 95.19 85 TYR A C 1
ATOM 666 O O . TYR A 1 85 ? 12.227 24.094 20.469 1 95.19 85 TYR A O 1
ATOM 674 N N . VAL A 1 86 ? 14.32 23.719 19.766 1 94.88 86 VAL A N 1
ATOM 675 C CA . VAL A 1 86 ? 14.453 25.031 19.141 1 94.88 86 VAL A CA 1
ATOM 676 C C . VAL A 1 86 ? 14.414 24.875 17.609 1 94.88 86 VAL A C 1
ATOM 678 O O . VAL A 1 86 ? 15.008 23.938 17.062 1 94.88 86 VAL A O 1
ATOM 681 N N . VAL A 1 87 ? 13.672 25.75 16.969 1 94.94 87 VAL A N 1
ATOM 682 C CA . VAL A 1 87 ? 13.43 25.594 15.531 1 94.94 87 VAL A CA 1
ATOM 683 C C . VAL A 1 87 ? 13.758 26.906 14.812 1 94.94 87 VAL A C 1
ATOM 685 O O . VAL A 1 87 ? 13.422 27.984 15.289 1 94.94 87 VAL A O 1
ATOM 688 N N . THR A 1 88 ? 14.43 26.812 13.773 1 91.38 88 THR A N 1
ATOM 689 C CA . THR A 1 88 ? 14.641 27.938 12.883 1 91.38 88 THR A CA 1
ATOM 690 C C . THR A 1 88 ? 14.188 27.609 11.461 1 91.38 88 THR A C 1
ATOM 692 O O . THR A 1 88 ? 14.047 26.438 11.117 1 91.38 88 THR A O 1
ATOM 695 N N . THR A 1 89 ? 13.844 28.609 10.719 1 88.06 89 THR A N 1
ATOM 696 C CA . THR A 1 89 ? 13.43 28.391 9.336 1 88.06 89 THR A CA 1
ATOM 697 C C . THR A 1 89 ? 14.641 28.266 8.422 1 88.06 89 THR A C 1
ATOM 699 O O . THR A 1 89 ? 15.719 28.781 8.727 1 88.06 89 THR A O 1
ATOM 702 N N . GLY A 1 90 ? 14.492 27.5 7.352 1 84.06 90 GLY A N 1
ATOM 703 C CA . GLY A 1 90 ? 15.539 27.281 6.363 1 84.06 90 GLY A CA 1
ATOM 704 C C . GLY A 1 90 ? 15.008 26.75 5.043 1 84.06 90 GLY A C 1
ATOM 705 O O . GLY A 1 90 ? 13.797 26.719 4.82 1 84.06 90 GLY A O 1
ATOM 706 N N . PRO A 1 91 ? 15.914 26.453 4.141 1 84.88 91 PRO A N 1
ATOM 707 C CA . PRO A 1 91 ? 15.531 25.969 2.811 1 84.88 91 PRO A CA 1
ATOM 708 C C . PRO A 1 91 ? 14.68 24.703 2.859 1 84.88 91 PRO A C 1
ATOM 710 O O . PRO A 1 91 ? 13.82 24.5 1.991 1 84.88 91 PRO A O 1
ATOM 713 N N . GLN A 1 92 ? 14.898 23.781 3.809 1 89.81 92 GLN A N 1
ATOM 714 C CA . GLN A 1 92 ? 14.086 22.594 4 1 89.81 92 GLN A CA 1
ATOM 715 C C . GLN A 1 92 ? 12.938 22.859 4.965 1 89.81 92 GLN A C 1
ATOM 717 O O . GLN A 1 92 ? 12.445 21.938 5.625 1 89.81 92 GLN A O 1
ATOM 722 N N . ASP A 1 93 ? 12.578 24.016 5.039 1 93.88 93 ASP A N 1
ATOM 723 C CA . ASP A 1 93 ? 11.492 24.531 5.871 1 93.88 93 ASP A CA 1
ATOM 724 C C . ASP A 1 93 ? 11.969 24.812 7.289 1 93.88 93 ASP A C 1
ATOM 726 O O . ASP A 1 93 ? 11.859 25.938 7.773 1 93.88 93 ASP A O 1
ATOM 730 N N . PHE A 1 94 ? 12.594 23.703 7.941 1 96.69 94 PHE A N 1
ATOM 731 C CA . PHE A 1 94 ? 13.008 23.938 9.32 1 96.69 94 PHE A CA 1
ATOM 732 C C . PHE A 1 94 ? 14.367 23.312 9.594 1 96.69 94 PHE A C 1
ATOM 734 O O . PHE A 1 94 ? 14.711 22.281 9.008 1 96.69 94 PHE A O 1
ATOM 741 N N . ARG A 1 95 ? 15.102 23.922 10.422 1 95.56 95 ARG A N 1
ATOM 742 C CA . ARG A 1 95 ? 16.25 23.375 11.125 1 95.56 95 ARG A CA 1
ATOM 743 C C . ARG A 1 95 ? 15.969 23.234 12.617 1 95.56 95 ARG A C 1
ATOM 745 O O . ARG A 1 95 ? 15.531 24.188 13.266 1 95.56 95 ARG A O 1
ATOM 752 N N . VAL A 1 96 ? 16.219 22.094 13.125 1 96.5 96 VAL A N 1
ATOM 753 C CA . VAL A 1 96 ? 15.797 21.812 14.5 1 96.5 96 VAL A CA 1
ATOM 754 C C . VAL A 1 96 ? 17.016 21.547 15.367 1 96.5 96 VAL A C 1
ATOM 756 O O . VAL A 1 96 ? 17.875 20.734 15.023 1 96.5 96 VAL A O 1
ATOM 759 N N . PHE A 1 97 ? 17.016 22.234 16.484 1 94.94 97 PHE A N 1
ATOM 760 C CA . PHE A 1 97 ? 18.094 22.094 17.469 1 94.94 97 PHE A CA 1
ATOM 761 C C . PHE A 1 97 ? 17.656 21.234 18.641 1 94.94 97 PHE A C 1
ATOM 763 O O . PHE A 1 97 ? 16.5 21.312 19.078 1 94.94 97 PHE A O 1
ATOM 770 N N . PRO A 1 98 ? 18.609 20.453 19.141 1 91.31 98 PRO A N 1
ATOM 771 C CA . PRO A 1 98 ? 18.281 19.688 20.328 1 91.31 98 PRO A CA 1
ATOM 772 C C . PRO A 1 98 ? 17.891 20.562 21.516 1 91.31 98 PRO A C 1
ATOM 774 O O . PRO A 1 98 ? 18.188 21.766 21.516 1 91.31 98 PRO A O 1
ATOM 777 N N . ARG A 1 99 ? 17.297 19.938 22.453 1 88.75 99 ARG A N 1
ATOM 778 C CA . ARG A 1 99 ? 16.891 20.656 23.656 1 88.75 99 ARG A CA 1
ATOM 779 C C . ARG A 1 99 ? 18.094 21.281 24.344 1 88.75 99 ARG A C 1
ATOM 781 O O . ARG A 1 99 ? 19.141 20.656 24.469 1 88.75 99 ARG A O 1
ATOM 788 N N . GLY A 1 100 ? 17.922 22.453 24.719 1 85.69 100 GLY A N 1
ATOM 789 C CA . GLY A 1 100 ? 18.984 23.156 25.422 1 85.69 100 GLY A CA 1
ATOM 790 C C . GLY A 1 100 ? 19.953 23.844 24.5 1 85.69 100 GLY A C 1
ATOM 791 O O . GLY A 1 100 ? 20.812 24.609 24.953 1 85.69 100 GLY A O 1
ATOM 792 N N . LEU A 1 101 ? 19.844 23.516 23.266 1 89.31 101 LEU A N 1
ATOM 793 C CA . LEU A 1 101 ? 20.719 24.172 22.281 1 89.31 101 LEU A CA 1
ATOM 794 C C . LEU A 1 101 ? 19.938 25.156 21.438 1 89.31 101 LEU A C 1
ATOM 796 O O . LEU A 1 101 ? 18.703 25.094 21.359 1 89.31 101 LEU A O 1
ATOM 800 N N . ARG A 1 102 ? 20.672 26.172 20.891 1 87.19 102 ARG A N 1
ATOM 801 C CA . ARG A 1 102 ? 20.062 27.203 20.047 1 87.19 102 ARG A CA 1
ATOM 802 C C . ARG A 1 102 ? 21.078 27.734 19.031 1 87.19 102 ARG A C 1
ATOM 804 O O . ARG A 1 102 ? 22.266 27.453 19.141 1 87.19 102 ARG A O 1
ATOM 811 N N . PRO A 1 103 ? 20.469 28.422 18.109 1 83.44 103 PRO A N 1
ATOM 812 C CA . PRO A 1 103 ? 21.422 28.984 17.156 1 83.44 103 PRO A CA 1
ATOM 813 C C . PRO A 1 103 ? 22.516 29.797 17.828 1 83.44 103 PRO A C 1
ATOM 815 O O . PRO A 1 103 ? 22.234 30.578 18.75 1 83.44 103 PRO A O 1
ATOM 818 N N . GLY A 1 104 ? 23.734 29.562 17.391 1 82.69 104 GLY A N 1
ATOM 819 C CA . GLY A 1 104 ? 24.859 30.25 17.984 1 82.69 104 GLY A CA 1
ATOM 820 C C . GLY A 1 104 ? 25.484 29.5 19.141 1 82.69 104 GLY A C 1
ATOM 821 O O . GLY A 1 104 ? 26.656 29.703 19.469 1 82.69 104 GLY A O 1
ATOM 822 N N . LYS A 1 105 ? 24.781 28.656 19.828 1 86 105 LYS A N 1
ATOM 823 C CA . LYS A 1 105 ? 25.266 27.906 20.984 1 86 105 LYS A CA 1
ATOM 824 C C . LYS A 1 105 ? 25.312 26.406 20.703 1 86 105 LYS A C 1
ATOM 826 O O . LYS A 1 105 ? 25.5 25.609 21.625 1 86 105 LYS A O 1
ATOM 831 N N . GLY A 1 106 ? 25.016 26.125 19.438 1 87.69 106 GLY A N 1
ATOM 832 C CA . GLY A 1 106 ? 25.062 24.734 19.062 1 87.69 106 GLY A CA 1
ATOM 833 C C . GLY A 1 106 ? 24.688 24.484 17.609 1 87.69 106 GLY A C 1
ATOM 834 O O . GLY A 1 106 ? 24.453 25.422 16.859 1 87.69 106 GLY A O 1
ATOM 835 N N . GLN A 1 107 ? 24.734 23.156 17.328 1 91.62 107 GLN A N 1
ATOM 836 C CA . GLN A 1 107 ? 24.406 22.781 15.953 1 91.62 107 GLN A CA 1
ATOM 837 C C . GLN A 1 107 ? 23.031 22.141 15.883 1 91.62 107 GLN A C 1
ATOM 839 O O . GLN A 1 107 ? 22.594 21.469 16.828 1 91.62 107 GLN A O 1
ATOM 844 N N . SER A 1 108 ? 22.391 22.391 14.766 1 93.81 108 SER A N 1
ATOM 845 C CA . SER A 1 108 ? 21.109 21.719 14.531 1 93.81 108 SER A CA 1
ATOM 846 C C . SER A 1 108 ? 21.312 20.219 14.312 1 93.81 108 SER A C 1
ATOM 848 O O . SER A 1 108 ? 22.391 19.781 13.883 1 93.81 108 SER A O 1
ATOM 850 N N . ARG A 1 109 ? 20.328 19.516 14.602 1 94.75 109 ARG A N 1
ATOM 851 C CA . ARG A 1 109 ? 20.375 18.062 14.477 1 94.75 109 ARG A CA 1
ATOM 852 C C . ARG A 1 109 ? 19.531 17.594 13.297 1 94.75 109 ARG A C 1
ATOM 854 O O . ARG A 1 109 ? 19.922 16.641 12.602 1 94.75 109 ARG A O 1
ATOM 861 N N . TYR A 1 110 ? 18.438 18.234 13.07 1 96.12 110 TYR A N 1
ATOM 862 C CA . TYR A 1 110 ? 17.5 17.781 12.047 1 96.12 110 TYR A CA 1
ATOM 863 C C . TYR A 1 110 ? 17.297 18.859 10.992 1 96.12 110 TYR A C 1
ATOM 865 O O . TYR A 1 110 ? 17.203 20.047 11.312 1 96.12 110 TYR A O 1
ATOM 873 N N . LEU A 1 111 ? 17.312 18.484 9.789 1 97.06 111 LEU A N 1
ATOM 874 C CA . LEU A 1 111 ? 16.703 19.234 8.703 1 97.06 111 LEU A CA 1
ATOM 875 C C . LEU A 1 111 ? 15.336 18.672 8.344 1 97.06 111 LEU A C 1
ATOM 877 O O . LEU A 1 111 ? 15.195 17.453 8.141 1 97.06 111 LEU A O 1
ATOM 881 N N . MET A 1 112 ? 14.336 19.562 8.273 1 97.25 112 MET A N 1
ATOM 882 C CA . MET A 1 112 ? 12.977 19.047 8.234 1 97.25 112 MET A CA 1
ATOM 883 C C . MET A 1 112 ? 12.188 19.656 7.078 1 97.25 112 MET A C 1
ATOM 885 O O . MET A 1 112 ? 12.234 20.859 6.867 1 97.25 112 MET A O 1
ATOM 889 N N . ARG A 1 113 ? 11.562 18.797 6.363 1 97.31 113 ARG A N 1
ATOM 890 C CA . ARG A 1 113 ? 10.602 19.219 5.352 1 97.31 113 ARG A CA 1
ATOM 891 C C . ARG A 1 113 ? 9.172 18.875 5.781 1 97.31 113 ARG A C 1
ATOM 893 O O . ARG A 1 113 ? 8.914 17.781 6.285 1 97.31 113 ARG A O 1
ATOM 900 N N . VAL A 1 114 ? 8.25 19.828 5.594 1 97.25 114 VAL A N 1
ATOM 901 C CA . VAL A 1 114 ? 6.855 19.656 5.996 1 97.25 114 VAL A CA 1
ATOM 902 C C . VAL A 1 114 ? 6.016 19.25 4.789 1 97.25 114 VAL A C 1
ATOM 904 O O . VAL A 1 114 ? 6.086 19.875 3.732 1 97.25 114 VAL A O 1
ATOM 907 N N . LEU A 1 115 ? 5.27 18.188 4.953 1 96.38 115 LEU A N 1
ATOM 908 C CA . LEU A 1 115 ? 4.391 17.688 3.898 1 96.38 115 LEU A CA 1
ATOM 909 C C . LEU A 1 115 ? 2.98 17.453 4.43 1 96.38 115 LEU A C 1
ATOM 911 O O . LEU A 1 115 ? 2.771 17.391 5.641 1 96.38 115 LEU A O 1
ATOM 915 N N . SER A 1 116 ? 2.059 17.453 3.508 1 95.44 116 SER A N 1
ATOM 916 C CA . SER A 1 116 ? 0.702 17 3.797 1 95.44 116 SER A CA 1
ATOM 917 C C . SER A 1 116 ? 0.49 15.57 3.336 1 95.44 116 SER A C 1
ATOM 919 O O . SER A 1 116 ? 1.248 15.055 2.51 1 95.44 116 SER A O 1
ATOM 921 N N . GLU A 1 117 ? -0.539 14.93 3.9 1 95.5 117 GLU A N 1
ATOM 922 C CA . GLU A 1 117 ? -0.881 13.57 3.479 1 95.5 117 GLU A CA 1
ATOM 923 C C . GLU A 1 117 ? -1.249 13.531 1.998 1 95.5 117 GLU A C 1
ATOM 925 O O . GLU A 1 117 ? -1.199 12.469 1.371 1 95.5 117 GLU A O 1
ATOM 930 N N . ARG A 1 118 ? -1.497 14.695 1.401 1 92.44 118 ARG A N 1
ATOM 931 C CA . ARG A 1 118 ? -2.004 14.781 0.036 1 92.44 118 ARG A CA 1
ATOM 932 C C . ARG A 1 118 ? -0.871 15.023 -0.955 1 92.44 118 ARG A C 1
ATOM 934 O O . ARG A 1 118 ? -1.085 15 -2.168 1 92.44 118 ARG A O 1
ATOM 941 N N . ASP A 1 119 ? 0.251 15.25 -0.474 1 93.69 119 ASP A N 1
ATOM 942 C CA . ASP A 1 119 ? 1.353 15.688 -1.326 1 93.69 119 ASP A CA 1
ATOM 943 C C . ASP A 1 119 ? 1.925 14.523 -2.127 1 93.69 119 ASP A C 1
ATOM 945 O O . ASP A 1 119 ? 1.904 13.375 -1.667 1 93.69 119 ASP A O 1
ATOM 949 N N . MET A 1 120 ? 2.322 14.875 -3.305 1 94.31 120 MET A N 1
ATOM 950 C CA . MET A 1 120 ? 3.176 13.984 -4.082 1 94.31 120 MET A CA 1
ATOM 951 C C . MET A 1 120 ? 4.645 14.172 -3.711 1 94.31 120 MET A C 1
ATOM 953 O O . MET A 1 120 ? 5.098 15.297 -3.512 1 94.31 120 MET A O 1
ATOM 957 N N . VAL A 1 121 ? 5.254 13.086 -3.541 1 95.38 121 VAL A N 1
ATOM 958 C CA . VAL A 1 121 ? 6.652 13.102 -3.127 1 95.38 121 VAL A CA 1
ATOM 959 C C . VAL A 1 121 ? 7.551 12.797 -4.324 1 95.38 121 VAL A C 1
ATOM 961 O O . VAL A 1 121 ? 7.41 11.75 -4.961 1 95.38 121 VAL A O 1
ATOM 964 N N . ASP A 1 122 ? 8.383 13.727 -4.578 1 94.31 122 ASP A N 1
ATOM 965 C CA . ASP A 1 122 ? 9.43 13.516 -5.578 1 94.31 122 ASP A CA 1
ATOM 966 C C . ASP A 1 122 ? 10.641 12.82 -4.965 1 94.31 122 ASP A C 1
ATOM 968 O O . ASP A 1 122 ? 11.43 13.453 -4.258 1 94.31 122 ASP A O 1
ATOM 972 N N . LEU A 1 123 ? 10.781 11.609 -5.297 1 93.56 123 LEU A N 1
ATOM 973 C CA . LEU A 1 123 ? 11.836 10.812 -4.68 1 93.56 123 LEU A CA 1
ATOM 974 C C . LEU A 1 123 ? 13.211 11.398 -4.973 1 93.56 123 LEU A C 1
ATOM 976 O O . LEU A 1 123 ? 14.109 11.344 -4.129 1 93.56 123 LEU A O 1
ATOM 980 N N . ALA A 1 124 ? 13.391 11.93 -6.152 1 94.31 124 ALA A N 1
ATOM 981 C CA . ALA A 1 124 ? 14.664 12.547 -6.496 1 94.31 124 ALA A CA 1
ATOM 982 C C . ALA A 1 124 ? 14.969 13.727 -5.574 1 94.31 124 ALA A C 1
ATOM 984 O O . ALA A 1 124 ? 16.109 13.891 -5.125 1 94.31 124 ALA A O 1
ATOM 985 N N . ALA A 1 125 ? 13.992 14.523 -5.328 1 94.56 125 ALA A N 1
ATOM 986 C CA . ALA A 1 125 ? 14.156 15.664 -4.434 1 94.56 125 ALA A CA 1
ATOM 987 C C . ALA A 1 125 ? 14.461 15.211 -3.01 1 94.56 125 ALA A C 1
ATOM 989 O O . ALA A 1 125 ? 15.297 15.805 -2.328 1 94.56 125 ALA A O 1
ATOM 990 N N . VAL A 1 126 ? 13.805 14.195 -2.623 1 95.06 126 VAL A N 1
ATOM 991 C CA . VAL A 1 126 ? 14.023 13.633 -1.294 1 95.06 126 VAL A CA 1
ATOM 992 C C . VAL A 1 126 ? 15.461 13.141 -1.173 1 95.06 126 VAL A C 1
ATOM 994 O O . VAL A 1 126 ? 16.125 13.383 -0.162 1 95.06 126 VAL A O 1
ATOM 997 N N . ILE A 1 127 ? 15.875 12.453 -2.174 1 94.81 127 ILE A N 1
ATOM 998 C CA . ILE A 1 127 ? 17.234 11.93 -2.191 1 94.81 127 ILE A CA 1
ATOM 999 C C . ILE A 1 127 ? 18.234 13.078 -2.088 1 94.81 127 ILE A C 1
ATOM 1001 O O . ILE A 1 127 ? 19.188 13.016 -1.312 1 94.81 127 ILE A O 1
ATOM 1005 N N . LYS A 1 128 ? 18 14.109 -2.828 1 94.62 128 LYS A N 1
ATOM 1006 C CA . LYS A 1 128 ? 18.875 15.273 -2.805 1 94.62 128 LYS A CA 1
ATOM 1007 C C . LYS A 1 128 ? 18.922 15.898 -1.413 1 94.62 128 LYS A C 1
ATOM 1009 O O . LYS A 1 128 ? 20 16.188 -0.893 1 94.62 128 LYS A O 1
ATOM 1014 N N . ASP A 1 129 ? 17.828 16.062 -0.812 1 95.88 129 ASP A N 1
ATOM 1015 C CA . ASP A 1 129 ? 17.75 16.656 0.516 1 95.88 129 ASP A CA 1
ATOM 1016 C C . ASP A 1 129 ? 18.391 15.758 1.565 1 95.88 129 ASP A C 1
ATOM 1018 O O . ASP A 1 129 ? 19.094 16.234 2.459 1 95.88 129 ASP A O 1
ATOM 1022 N N . ALA A 1 130 ? 18.125 14.5 1.457 1 96.12 130 ALA A N 1
ATOM 1023 C CA . ALA A 1 130 ? 18.688 13.547 2.404 1 96.12 130 ALA A CA 1
ATOM 1024 C C . ALA A 1 130 ? 20.219 13.5 2.281 1 96.12 130 ALA A C 1
ATOM 1026 O O . ALA A 1 130 ? 20.922 13.469 3.291 1 96.12 130 ALA A O 1
ATOM 1027 N N . ALA A 1 131 ? 20.656 13.492 1.075 1 94.56 131 ALA A N 1
ATOM 1028 C CA . ALA A 1 131 ? 22.094 13.492 0.842 1 94.56 131 ALA A CA 1
ATOM 1029 C C . ALA A 1 131 ? 22.734 14.766 1.392 1 94.56 131 ALA A C 1
ATOM 1031 O O . ALA A 1 131 ? 23.781 14.703 2.049 1 94.56 131 ALA A O 1
ATOM 1032 N N . ALA A 1 132 ? 22.141 15.883 1.135 1 94.19 132 ALA A N 1
ATOM 1033 C CA . ALA A 1 132 ? 22.641 17.156 1.638 1 94.19 132 ALA A CA 1
ATOM 1034 C C . ALA A 1 132 ? 22.688 17.172 3.162 1 94.19 132 ALA A C 1
ATOM 1036 O O . ALA A 1 132 ? 23.656 17.641 3.764 1 94.19 132 ALA A O 1
ATOM 1037 N N . SER A 1 133 ? 21.672 16.672 3.742 1 95.31 133 SER A N 1
ATOM 1038 C CA . SER A 1 133 ? 21.594 16.594 5.199 1 95.31 133 SER A CA 1
ATOM 1039 C C . SER A 1 133 ? 22.703 15.711 5.762 1 95.31 133 SER A C 1
ATOM 1041 O O . SER A 1 133 ? 23.359 16.078 6.738 1 95.31 133 SER A O 1
ATOM 1043 N N . ALA A 1 134 ? 22.906 14.609 5.121 1 93.69 134 ALA A N 1
ATOM 1044 C CA . ALA A 1 134 ? 23.938 13.68 5.57 1 93.69 134 ALA A CA 1
ATOM 1045 C C . ALA A 1 134 ? 25.312 14.312 5.477 1 93.69 134 ALA A C 1
ATOM 1047 O O . ALA A 1 134 ? 26.156 14.117 6.359 1 93.69 134 ALA A O 1
ATOM 1048 N N . ASN A 1 135 ? 25.547 15.008 4.465 1 93.62 135 ASN A N 1
ATOM 1049 C CA . ASN A 1 135 ? 26.812 15.711 4.277 1 93.62 135 ASN A CA 1
ATOM 1050 C C . ASN A 1 135 ? 27.078 16.703 5.402 1 93.62 135 ASN A C 1
ATOM 1052 O O . ASN A 1 135 ? 28.234 16.969 5.746 1 93.62 135 ASN A O 1
ATOM 1056 N N . MET A 1 136 ? 26.078 17.156 5.941 1 93.88 136 MET A N 1
ATOM 1057 C CA . MET A 1 136 ? 26.188 18.125 7.031 1 93.88 136 MET A CA 1
ATOM 1058 C C . MET A 1 136 ? 26.109 17.438 8.383 1 93.88 136 MET A C 1
ATOM 1060 O O . MET A 1 136 ? 26.031 18.094 9.422 1 93.88 136 MET A O 1
ATOM 1064 N N . ARG A 1 137 ? 26.062 16.094 8.383 1 93.31 137 ARG A N 1
ATOM 1065 C CA . ARG A 1 137 ? 25.984 15.273 9.586 1 93.31 137 ARG A CA 1
ATOM 1066 C C . ARG A 1 137 ? 24.703 15.562 10.367 1 93.31 137 ARG A C 1
ATOM 1068 O O . ARG A 1 137 ? 24.719 15.688 11.594 1 93.31 137 ARG A O 1
ATOM 1075 N N . LYS A 1 138 ? 23.656 15.719 9.609 1 95.88 138 LYS A N 1
ATOM 1076 C CA . LYS A 1 138 ? 22.328 15.93 10.172 1 95.88 138 LYS A CA 1
ATOM 1077 C C . LYS A 1 138 ? 21.344 14.852 9.703 1 95.88 138 LYS A C 1
ATOM 1079 O O . LYS A 1 138 ? 21.609 14.172 8.703 1 95.88 138 LYS A O 1
ATOM 1084 N N . GLN A 1 139 ? 20.281 14.695 10.414 1 96 139 GLN A N 1
ATOM 1085 C CA . GLN A 1 139 ? 19.203 13.789 10.008 1 96 139 GLN A CA 1
ATOM 1086 C C . GLN A 1 139 ? 18.141 14.531 9.195 1 96 139 GLN A C 1
ATOM 1088 O O . GLN A 1 139 ? 17.75 15.641 9.547 1 96 139 GLN A O 1
ATOM 1093 N N . PHE A 1 140 ? 17.797 13.945 8.117 1 97.44 140 PHE A N 1
ATOM 1094 C CA . PHE A 1 140 ? 16.703 14.508 7.316 1 97.44 140 PHE A CA 1
ATOM 1095 C C . PHE A 1 140 ? 15.367 13.906 7.727 1 97.44 140 PHE A C 1
ATOM 1097 O O . PHE A 1 140 ? 15.195 12.688 7.707 1 97.44 140 PHE A O 1
ATOM 1104 N N . VAL A 1 141 ? 14.406 14.797 8.047 1 97.75 141 VAL A N 1
ATOM 1105 C CA . VAL A 1 141 ? 13.133 14.336 8.594 1 97.75 141 VAL A CA 1
ATOM 1106 C C . VAL A 1 141 ? 11.977 14.945 7.789 1 97.75 141 VAL A C 1
ATOM 1108 O O . VAL A 1 141 ? 12 16.125 7.449 1 97.75 141 VAL A O 1
ATOM 1111 N N . LEU A 1 142 ? 11.07 14.117 7.445 1 97.5 142 LEU A N 1
ATOM 1112 C CA . LEU A 1 142 ? 9.797 14.57 6.902 1 97.5 142 LEU A CA 1
ATOM 1113 C C . LEU A 1 142 ? 8.742 14.664 7.996 1 97.5 142 LEU A C 1
ATOM 1115 O O . LEU A 1 142 ? 8.484 13.688 8.703 1 97.5 142 LEU A O 1
ATOM 1119 N N . ALA A 1 143 ? 8.195 15.789 8.164 1 97.75 143 ALA A N 1
ATOM 1120 C CA . ALA A 1 143 ? 7.031 15.977 9.031 1 97.75 143 ALA A CA 1
ATOM 1121 C C . ALA A 1 143 ? 5.738 16.016 8.219 1 97.75 143 ALA A C 1
ATOM 1123 O O . ALA A 1 143 ? 5.492 16.969 7.48 1 97.75 143 ALA A O 1
ATOM 1124 N N . VAL A 1 144 ? 4.953 15.047 8.391 1 97.44 144 VAL A N 1
ATOM 1125 C CA . VAL A 1 144 ? 3.754 14.938 7.562 1 97.44 144 VAL A CA 1
ATOM 1126 C C . VAL A 1 144 ? 2.514 15.219 8.406 1 97.44 144 VAL A C 1
ATOM 1128 O O . VAL A 1 144 ? 2.293 14.57 9.43 1 97.44 144 VAL A O 1
ATOM 1131 N N . LEU A 1 145 ? 1.79 16.172 8.008 1 96.44 145 LEU A N 1
ATOM 1132 C CA . LEU A 1 145 ? 0.527 16.516 8.648 1 96.44 145 LEU A CA 1
ATOM 1133 C C . LEU A 1 145 ? -0.652 15.922 7.883 1 96.44 145 LEU A C 1
ATOM 1135 O O . LEU A 1 145 ? -0.761 16.094 6.668 1 96.44 145 LEU A O 1
ATOM 1139 N N . ASP A 1 146 ? -1.471 15.18 8.578 1 95.5 146 ASP A N 1
ATOM 1140 C CA . ASP A 1 146 ? -2.652 14.656 7.898 1 95.5 146 ASP A CA 1
ATOM 1141 C C . ASP A 1 146 ? -3.83 15.617 8.016 1 95.5 146 ASP A C 1
ATOM 1143 O O . ASP A 1 146 ? -3.691 16.703 8.586 1 95.5 146 ASP A O 1
ATOM 1147 N N . ASP A 1 147 ? -4.902 15.305 7.469 1 93.75 147 ASP A N 1
ATOM 1148 C CA . ASP A 1 147 ? -6.035 16.219 7.395 1 93.75 147 ASP A CA 1
ATOM 1149 C C . ASP A 1 147 ? -6.727 16.359 8.75 1 93.75 147 ASP A C 1
ATOM 1151 O O . ASP A 1 147 ? -7.559 17.25 8.945 1 93.75 147 ASP A O 1
ATOM 1155 N N . GLU A 1 148 ? -6.328 15.586 9.719 1 91.19 148 GLU A N 1
ATOM 1156 C CA . GLU A 1 148 ? -6.809 15.742 11.094 1 91.19 148 GLU A CA 1
ATOM 1157 C C . GLU A 1 148 ? -5.801 16.5 11.945 1 91.19 148 GLU A C 1
ATOM 1159 O O . GLU A 1 148 ? -5.93 16.547 13.172 1 91.19 148 GLU A O 1
ATOM 1164 N N . HIS A 1 149 ? -4.812 16.969 11.242 1 89.69 149 HIS A N 1
ATOM 1165 C CA . HIS A 1 149 ? -3.787 17.781 11.883 1 89.69 149 HIS A CA 1
ATOM 1166 C C . HIS A 1 149 ? -2.953 16.953 12.859 1 89.69 149 HIS A C 1
ATOM 1168 O O . HIS A 1 149 ? -2.527 17.469 13.898 1 89.69 149 HIS A O 1
ATOM 1174 N N . GLU A 1 150 ? -2.896 15.719 12.586 1 92.44 150 GLU A N 1
ATOM 1175 C CA . GLU A 1 150 ? -1.972 14.844 13.305 1 92.44 150 GLU A CA 1
ATOM 1176 C C . GLU A 1 150 ? -0.646 14.719 12.562 1 92.44 150 GLU A C 1
ATOM 1178 O O . GLU A 1 150 ? -0.625 14.641 11.328 1 92.44 150 GLU A O 1
ATOM 1183 N N . LEU A 1 151 ? 0.401 14.656 13.398 1 95.38 151 LEU A N 1
ATOM 1184 C CA . LEU A 1 151 ? 1.733 14.672 12.805 1 95.38 151 LEU A CA 1
ATOM 1185 C C . LEU A 1 151 ? 2.375 13.297 12.859 1 95.38 151 LEU A C 1
ATOM 1187 O O . LEU A 1 151 ? 2.23 12.578 13.852 1 95.38 151 LEU A O 1
ATOM 1191 N N . THR A 1 152 ? 3.02 12.922 11.812 1 96.12 152 THR A N 1
ATOM 1192 C CA . THR A 1 152 ? 3.904 11.766 11.727 1 96.12 152 THR A CA 1
ATOM 1193 C C . THR A 1 152 ? 5.277 12.18 11.195 1 96.12 152 THR A C 1
ATOM 1195 O O . THR A 1 152 ? 5.379 12.922 10.227 1 96.12 152 THR A O 1
ATOM 1198 N N . TYR A 1 153 ? 6.324 11.734 11.852 1 97.12 153 TYR A N 1
ATOM 1199 C CA . TYR A 1 153 ? 7.684 12.07 11.445 1 97.12 153 TYR A CA 1
ATOM 1200 C C . TYR A 1 153 ? 8.383 10.859 10.828 1 97.12 153 TYR A C 1
ATOM 1202 O O . TYR A 1 153 ? 8.312 9.758 11.367 1 97.12 153 TYR A O 1
ATOM 1210 N N . TYR A 1 154 ? 9.008 11.094 9.719 1 97 154 TYR A N 1
ATOM 1211 C CA . TYR A 1 154 ? 9.797 10.062 9.055 1 97 154 TYR A CA 1
ATOM 1212 C C . TYR A 1 154 ? 11.25 10.5 8.922 1 97 154 TYR A C 1
ATOM 1214 O O . TYR A 1 154 ? 11.539 11.594 8.438 1 97 154 TYR A O 1
ATOM 1222 N N . GLU A 1 155 ? 12.117 9.703 9.336 1 96.81 155 GLU A N 1
ATOM 1223 C CA . GLU A 1 155 ? 13.516 9.906 8.961 1 96.81 155 GLU A CA 1
ATOM 1224 C C . GLU A 1 155 ? 13.82 9.273 7.609 1 96.81 155 GLU A C 1
ATOM 1226 O O . GLU A 1 155 ? 13.406 8.141 7.336 1 96.81 155 GLU A O 1
ATOM 1231 N N . VAL A 1 156 ? 14.438 10 6.809 1 97 156 VAL A N 1
ATOM 1232 C CA . VAL A 1 156 ? 14.852 9.484 5.512 1 97 156 VAL A CA 1
ATOM 1233 C C . VAL A 1 156 ? 16.359 9.211 5.523 1 97 156 VAL A C 1
ATOM 1235 O O . VAL A 1 156 ? 17.156 10.109 5.805 1 97 156 VAL A O 1
ATOM 1238 N N . ARG A 1 157 ? 16.703 8.047 5.191 1 94.5 157 ARG A N 1
ATOM 1239 C CA . ARG A 1 157 ? 18.109 7.637 5.16 1 94.5 157 ARG A CA 1
ATOM 1240 C C . ARG A 1 157 ? 18.484 7.102 3.783 1 94.5 157 ARG A C 1
ATOM 1242 O O . ARG A 1 157 ? 17.688 6.402 3.143 1 94.5 157 ARG A O 1
ATOM 1249 N N . ILE A 1 158 ? 19.609 7.527 3.389 1 93 158 ILE A N 1
ATOM 1250 C CA . ILE A 1 158 ? 20.172 6.98 2.164 1 93 158 ILE A CA 1
ATOM 1251 C C . ILE A 1 158 ? 21.312 6.016 2.508 1 93 158 ILE A C 1
ATOM 1253 O O . ILE A 1 158 ? 22.125 6.297 3.383 1 93 158 ILE A O 1
ATOM 1257 N N . GLY A 1 159 ? 21.172 4.82 1.989 1 81.19 159 GLY A N 1
ATOM 1258 C CA . GLY A 1 159 ? 22.234 3.885 2.33 1 81.19 159 GLY A CA 1
ATOM 1259 C C . GLY A 1 159 ? 22.641 2.99 1.172 1 81.19 159 GLY A C 1
ATOM 1260 O O . GLY A 1 159 ? 22.062 3.078 0.084 1 81.19 159 GLY A O 1
ATOM 1261 N N . THR A 1 160 ? 23.797 2.465 1.383 1 78.56 160 THR A N 1
ATOM 1262 C CA . THR A 1 160 ? 24.281 1.374 0.551 1 78.56 160 THR A CA 1
ATOM 1263 C C . THR A 1 160 ? 24.562 0.133 1.394 1 78.56 160 THR A C 1
ATOM 1265 O O . THR A 1 160 ? 25.438 0.148 2.262 1 78.56 160 THR A O 1
ATOM 1268 N N . PRO A 1 161 ? 23.75 -0.814 1.204 1 81.81 161 PRO A N 1
ATOM 1269 C CA . PRO A 1 161 ? 23.984 -2.021 2 1 81.81 161 PRO A CA 1
ATOM 1270 C C . PRO A 1 161 ? 25.391 -2.592 1.798 1 81.81 161 PRO A C 1
ATOM 1272 O O . PRO A 1 161 ? 26 -2.389 0.743 1 81.81 161 PRO A O 1
ATOM 1275 N N . LYS A 1 162 ? 25.938 -3.25 2.887 1 85.69 162 LYS A N 1
ATOM 1276 C CA . LYS A 1 162 ? 27.234 -3.918 2.803 1 85.69 162 LYS A CA 1
ATOM 1277 C C . LYS A 1 162 ? 27.109 -5.297 2.166 1 85.69 162 LYS A C 1
ATOM 1279 O O . LYS A 1 162 ? 26.281 -6.109 2.594 1 85.69 162 LYS A O 1
ATOM 1284 N N . PRO A 1 163 ? 27.875 -5.441 1.137 1 89.44 163 PRO A N 1
ATOM 1285 C CA . PRO A 1 163 ? 27.844 -6.766 0.506 1 89.44 163 PRO A CA 1
ATOM 1286 C C . PRO A 1 163 ? 28.25 -7.883 1.46 1 89.44 163 PRO A C 1
ATOM 1288 O O . PRO A 1 163 ? 29.016 -7.656 2.395 1 89.44 163 PRO A O 1
ATOM 1291 N N . ILE A 1 164 ? 27.672 -9.008 1.25 1 88.5 164 ILE A N 1
ATOM 1292 C CA . ILE A 1 164 ? 28.062 -10.195 2.006 1 88.5 164 ILE A CA 1
ATOM 1293 C C . ILE A 1 164 ? 28.688 -11.227 1.065 1 88.5 164 ILE A C 1
ATOM 1295 O O . ILE A 1 164 ? 28.703 -11.031 -0.152 1 88.5 164 ILE A O 1
ATOM 1299 N N . GLU A 1 165 ? 29.188 -12.234 1.692 1 86.81 165 GLU A N 1
ATOM 1300 C CA . GLU A 1 165 ? 29.844 -13.273 0.894 1 86.81 165 GLU A CA 1
ATOM 1301 C C . GLU A 1 165 ? 28.859 -13.953 -0.046 1 86.81 165 GLU A C 1
ATOM 1303 O O . GLU A 1 165 ? 27.734 -14.297 0.36 1 86.81 165 GLU A O 1
ATOM 1308 N N . GLN A 1 166 ? 29.297 -14.062 -1.268 1 84.75 166 GLN A N 1
ATOM 1309 C CA . GLN A 1 166 ? 28.453 -14.68 -2.281 1 84.75 166 GLN A CA 1
ATOM 1310 C C . GLN A 1 166 ? 28.641 -16.188 -2.309 1 84.75 166 GLN A C 1
ATOM 1312 O O . GLN A 1 166 ? 29.766 -16.688 -2.158 1 84.75 166 GLN A O 1
ATOM 1317 N N . SER A 1 167 ? 27.547 -16.766 -2.479 1 82.19 167 SER A N 1
ATOM 1318 C CA . SER A 1 167 ? 27.609 -18.203 -2.641 1 82.19 167 SER A CA 1
ATOM 1319 C C . SER A 1 167 ? 27.969 -18.594 -4.07 1 82.19 167 SER A C 1
ATOM 1321 O O . SER A 1 167 ? 27.578 -17.906 -5.02 1 82.19 167 SER A O 1
ATOM 1323 N N . GLU A 1 168 ? 28.672 -19.719 -4.145 1 88.88 168 GLU A N 1
ATOM 1324 C CA . GLU A 1 168 ? 29.016 -20.219 -5.469 1 88.88 168 GLU A CA 1
ATOM 1325 C C . GLU A 1 168 ? 27.812 -20.906 -6.117 1 88.88 168 GLU A C 1
ATOM 1327 O O . GLU A 1 168 ? 27.141 -21.719 -5.48 1 88.88 168 GLU A O 1
ATOM 1332 N N . LEU A 1 169 ? 27.625 -20.562 -7.391 1 91.88 169 LEU A N 1
ATOM 1333 C CA . LEU A 1 169 ? 26.531 -21.172 -8.133 1 91.88 169 LEU A CA 1
ATOM 1334 C C . LEU A 1 169 ? 27 -22.422 -8.859 1 91.88 169 LEU A C 1
ATOM 1336 O O . LEU A 1 169 ? 28.125 -22.484 -9.344 1 91.88 169 LEU A O 1
ATOM 1340 N N . PRO A 1 170 ? 26.125 -23.391 -8.82 1 91.19 170 PRO A N 1
ATOM 1341 C CA . PRO A 1 170 ? 26.469 -24.562 -9.617 1 91.19 170 PRO A CA 1
ATOM 1342 C C . PRO A 1 170 ? 26.5 -24.266 -11.117 1 91.19 170 PRO A C 1
ATOM 1344 O O . PRO A 1 170 ? 25.812 -23.359 -11.578 1 91.19 170 PRO A O 1
ATOM 1347 N N . SER A 1 171 ? 27.281 -25.031 -11.82 1 89.38 171 SER A N 1
ATOM 1348 C CA . SER A 1 171 ? 27.328 -24.906 -13.273 1 89.38 171 SER A CA 1
ATOM 1349 C C . SER A 1 171 ? 26.422 -25.953 -13.93 1 89.38 171 SER A C 1
ATOM 1351 O O . SER A 1 171 ? 26.125 -26.984 -13.336 1 89.38 171 SER A O 1
ATOM 1353 N N . GLY A 1 172 ? 25.938 -25.609 -15.062 1 91.44 172 GLY A N 1
ATOM 1354 C CA . GLY A 1 172 ? 25.266 -26.594 -15.906 1 91.44 172 GLY A CA 1
ATOM 1355 C C . GLY A 1 172 ? 23.844 -26.891 -15.461 1 91.44 172 GLY A C 1
ATOM 1356 O O . GLY A 1 172 ? 23.391 -28.031 -15.531 1 91.44 172 GLY A O 1
ATOM 1357 N N . ILE A 1 173 ? 23.203 -25.953 -14.859 1 96.44 173 ILE A N 1
ATOM 1358 C CA . ILE A 1 173 ? 21.797 -26.141 -14.516 1 96.44 173 ILE A CA 1
ATOM 1359 C C . ILE A 1 173 ? 20.969 -26.25 -15.789 1 96.44 173 ILE A C 1
ATOM 1361 O O . ILE A 1 173 ? 21.125 -25.438 -16.703 1 96.44 173 ILE A O 1
ATOM 1365 N N . HIS A 1 174 ? 20.188 -27.266 -15.867 1 97.25 174 HIS A N 1
ATOM 1366 C CA . HIS A 1 174 ? 19.297 -27.469 -17 1 97.25 174 HIS A CA 1
ATOM 1367 C C . HIS A 1 174 ? 17.828 -27.312 -16.594 1 97.25 174 HIS A C 1
ATOM 1369 O O . HIS A 1 174 ? 17.359 -28.047 -15.711 1 97.25 174 HIS A O 1
ATOM 1375 N N . ALA A 1 175 ? 17.188 -26.359 -17.219 1 97.56 175 ALA A N 1
ATOM 1376 C CA . ALA A 1 175 ? 15.781 -26.125 -16.859 1 97.56 175 ALA A CA 1
ATOM 1377 C C . ALA A 1 175 ? 14.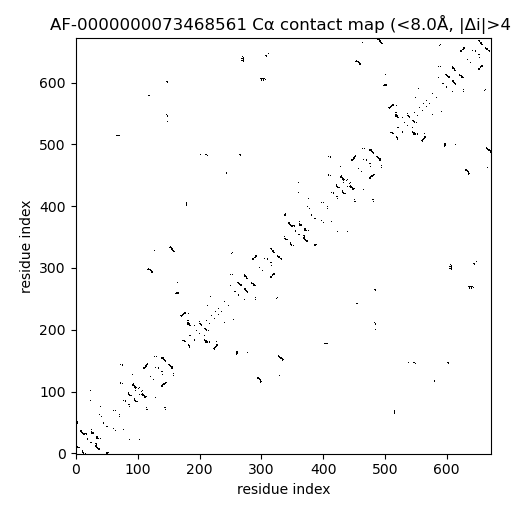875 -26.25 -18.078 1 97.56 175 ALA A C 1
ATOM 1379 O O . ALA A 1 175 ? 15.305 -26.016 -19.203 1 97.56 175 ALA A O 1
ATOM 1380 N N . LYS A 1 176 ? 13.688 -26.656 -17.875 1 96.69 176 LYS A N 1
ATOM 1381 C CA . LYS A 1 176 ? 12.641 -26.703 -18.906 1 96.69 176 LYS A CA 1
ATOM 1382 C C . LYS A 1 176 ? 11.711 -25.5 -18.781 1 96.69 176 LYS A C 1
ATOM 1384 O O . LYS A 1 176 ? 11.367 -25.078 -17.672 1 96.69 176 LYS A O 1
ATOM 1389 N N . ILE A 1 177 ? 11.336 -24.953 -19.938 1 95.19 177 ILE A N 1
ATOM 1390 C CA . ILE A 1 177 ? 10.453 -23.797 -19.953 1 95.19 177 ILE A CA 1
ATOM 1391 C C . ILE A 1 177 ? 9 -24.266 -19.875 1 95.19 177 ILE A C 1
ATOM 1393 O O . ILE A 1 177 ? 8.586 -25.188 -20.578 1 95.19 177 ILE A O 1
ATOM 1397 N N . ALA A 1 178 ? 8.273 -23.797 -19.016 1 93.31 178 ALA A N 1
ATOM 1398 C CA . ALA A 1 178 ? 6.836 -24.016 -18.859 1 93.31 178 ALA A CA 1
ATOM 1399 C C . ALA A 1 178 ? 6.09 -22.672 -18.859 1 93.31 178 ALA A C 1
ATOM 1401 O O . ALA A 1 178 ? 5.699 -22.188 -17.797 1 93.31 178 ALA A O 1
ATOM 1402 N N . GLY A 1 179 ? 5.816 -22.172 -20.109 1 91.25 179 GLY A N 1
ATOM 1403 C CA . GLY A 1 179 ? 5.297 -20.812 -20.188 1 91.25 179 GLY A CA 1
ATOM 1404 C C . GLY A 1 179 ? 6.344 -19.75 -19.906 1 91.25 179 GLY A C 1
ATOM 1405 O O . GLY A 1 179 ? 7.359 -19.672 -20.594 1 91.25 179 GLY A O 1
ATOM 1406 N N . ILE A 1 180 ? 6.098 -19.078 -18.797 1 92.25 180 ILE A N 1
ATOM 1407 C CA . ILE A 1 180 ? 7.051 -18.031 -18.438 1 92.25 180 ILE A CA 1
ATOM 1408 C C . ILE A 1 180 ? 8.039 -18.578 -17.406 1 92.25 180 ILE A C 1
ATOM 1410 O O . ILE A 1 180 ? 9.258 -18.438 -17.578 1 92.25 180 ILE A O 1
ATOM 1414 N N . PRO A 1 181 ? 7.574 -19.312 -16.438 1 93.75 181 PRO A N 1
ATOM 1415 C CA . PRO A 1 181 ? 8.539 -19.906 -15.5 1 93.75 181 PRO A CA 1
ATOM 1416 C C . PRO A 1 181 ? 9.305 -21.078 -16.109 1 93.75 181 PRO A C 1
ATOM 1418 O O . PRO A 1 181 ? 8.977 -21.531 -17.203 1 93.75 181 PRO A O 1
ATOM 1421 N N . SER A 1 182 ? 10.32 -21.422 -15.453 1 96.19 182 SER A N 1
ATOM 1422 C CA . SER A 1 182 ? 11.078 -22.625 -15.789 1 96.19 182 SER A CA 1
ATOM 1423 C C . SER A 1 182 ? 11.219 -23.547 -14.578 1 96.19 182 SER A C 1
ATOM 1425 O O . SER A 1 182 ? 10.906 -23.141 -13.453 1 96.19 182 SER A O 1
ATOM 1427 N N . TYR A 1 183 ? 11.539 -24.797 -14.859 1 96.44 183 TYR A N 1
ATOM 1428 C CA . TYR A 1 183 ? 11.719 -25.703 -13.727 1 96.44 183 TYR A CA 1
ATOM 1429 C C . TYR A 1 183 ? 12.836 -26.688 -13.992 1 96.44 183 TYR A C 1
ATOM 1431 O O . TYR A 1 183 ? 13.18 -26.953 -15.148 1 96.44 183 TYR A O 1
ATOM 1439 N N . VAL A 1 184 ? 13.445 -27.109 -12.906 1 97.25 184 VAL A N 1
ATOM 1440 C CA . VAL A 1 184 ? 14.516 -28.094 -12.891 1 97.25 184 VAL A CA 1
ATOM 1441 C C . VAL A 1 184 ? 14 -29.422 -12.312 1 97.25 184 VAL A C 1
ATOM 1443 O O . VAL A 1 184 ? 13.258 -29.422 -11.328 1 97.25 184 VAL A O 1
ATOM 1446 N N . THR A 1 185 ? 14.305 -30.469 -12.977 1 95.5 185 THR A N 1
ATOM 1447 C CA . THR A 1 185 ? 13.906 -31.781 -12.5 1 95.5 185 THR A CA 1
ATOM 1448 C C . THR A 1 185 ? 15.07 -32.5 -11.82 1 95.5 185 THR A C 1
ATOM 1450 O O . THR A 1 185 ? 16.172 -32.531 -12.359 1 95.5 185 THR A O 1
ATOM 1453 N N . GLU A 1 186 ? 14.797 -33 -10.633 1 94.38 186 GLU A N 1
ATOM 1454 C CA . GLU A 1 186 ? 15.812 -33.75 -9.922 1 94.38 186 GLU A CA 1
ATOM 1455 C C . GLU A 1 186 ? 16.109 -35.062 -10.633 1 94.38 186 GLU A C 1
ATOM 1457 O O . GLU A 1 186 ? 15.203 -35.875 -10.867 1 94.38 186 GLU A O 1
ATOM 1462 N N . GLU A 1 187 ? 17.375 -35.281 -10.953 1 89.75 187 GLU A N 1
ATOM 1463 C CA . GLU A 1 187 ? 17.781 -36.5 -11.648 1 89.75 187 GLU A CA 1
ATOM 1464 C C . GLU A 1 187 ? 18.734 -37.312 -10.789 1 89.75 187 GLU A C 1
ATOM 1466 O O . GLU A 1 187 ? 19.562 -38.062 -11.32 1 89.75 187 GLU A O 1
ATOM 1471 N N . GLY A 1 188 ? 18.75 -37.188 -9.531 1 92.31 188 GLY A N 1
ATOM 1472 C CA . GLY A 1 188 ? 19.594 -37.969 -8.633 1 92.31 188 GLY A CA 1
ATOM 1473 C C . GLY A 1 188 ? 20.891 -37.281 -8.289 1 92.31 188 GLY A C 1
ATOM 1474 O O . GLY A 1 188 ? 21.719 -37.812 -7.551 1 92.31 188 GLY A O 1
ATOM 1475 N N . ASN A 1 189 ? 21.172 -36.156 -8.766 1 92.44 189 ASN A N 1
ATOM 1476 C CA . ASN A 1 189 ? 22.438 -35.469 -8.547 1 92.44 189 ASN A CA 1
ATOM 1477 C C . ASN A 1 189 ? 22.328 -34.438 -7.438 1 92.44 189 ASN A C 1
ATOM 1479 O O . ASN A 1 189 ? 23.281 -33.719 -7.133 1 92.44 189 ASN A O 1
ATOM 1483 N N . GLY A 1 190 ? 21.172 -34.25 -6.906 1 94.5 190 GLY A N 1
ATOM 1484 C CA . GLY A 1 190 ? 20.984 -33.344 -5.773 1 94.5 190 GLY A CA 1
ATOM 1485 C C . GLY A 1 190 ? 20.844 -31.891 -6.172 1 94.5 190 GLY A C 1
ATOM 1486 O O . GLY A 1 190 ? 21.047 -31 -5.352 1 94.5 190 GLY A O 1
ATOM 1487 N N . ILE A 1 191 ? 20.531 -31.625 -7.387 1 95.81 191 ILE A N 1
ATOM 1488 C CA . ILE A 1 191 ? 20.516 -30.266 -7.914 1 95.81 191 ILE A CA 1
ATOM 1489 C C . ILE A 1 191 ? 19.438 -29.453 -7.219 1 95.81 191 ILE A C 1
ATOM 1491 O O . ILE A 1 191 ? 19.641 -28.281 -6.895 1 95.81 191 ILE A O 1
ATOM 1495 N N . THR A 1 192 ? 18.281 -30.016 -6.977 1 96.38 192 THR A N 1
ATOM 1496 C CA . THR A 1 192 ? 17.188 -29.266 -6.359 1 96.38 192 THR A CA 1
ATOM 1497 C C . THR A 1 192 ? 17.547 -28.844 -4.938 1 96.38 192 THR A C 1
ATOM 1499 O O . THR A 1 192 ? 17.25 -27.734 -4.512 1 96.38 192 THR A O 1
ATOM 1502 N N . GLU A 1 193 ? 18.188 -29.734 -4.219 1 95.44 193 GLU A N 1
ATOM 1503 C CA . GLU A 1 193 ? 18.641 -29.406 -2.867 1 95.44 193 GLU A CA 1
ATOM 1504 C C . GLU A 1 193 ? 19.688 -28.297 -2.889 1 95.44 193 GLU A C 1
ATOM 1506 O O . GLU A 1 193 ? 19.672 -27.406 -2.039 1 95.44 193 GLU A O 1
ATOM 1511 N N . THR A 1 194 ? 20.578 -28.438 -3.82 1 95.31 194 THR A N 1
ATOM 1512 C CA . THR A 1 194 ? 21.609 -27.406 -3.977 1 95.31 194 THR A CA 1
ATOM 1513 C C . THR A 1 194 ? 20.969 -26.047 -4.223 1 95.31 194 THR A C 1
ATOM 1515 O O . THR A 1 194 ? 21.344 -25.062 -3.576 1 95.31 194 THR A O 1
ATOM 1518 N N . LEU A 1 195 ? 20.031 -26 -5.109 1 95.75 195 LEU A N 1
ATOM 1519 C CA . LEU A 1 195 ? 19.375 -24.75 -5.453 1 95.75 195 LEU A CA 1
ATOM 1520 C C . LEU A 1 195 ? 18.578 -24.203 -4.27 1 95.75 195 LEU A C 1
ATOM 1522 O O . LEU A 1 195 ? 18.625 -23 -3.982 1 95.75 195 LEU A O 1
ATOM 1526 N N . LYS A 1 196 ? 17.922 -25.047 -3.566 1 93.88 196 LYS A N 1
ATOM 1527 C CA . LYS A 1 196 ? 17.156 -24.641 -2.383 1 93.88 196 LYS A CA 1
ATOM 1528 C C . LYS A 1 196 ? 18.078 -24.031 -1.331 1 93.88 196 LYS A C 1
ATOM 1530 O O . LYS A 1 196 ? 17.734 -23.031 -0.697 1 93.88 196 LYS A O 1
ATOM 1535 N N . ASN A 1 197 ? 19.219 -24.625 -1.146 1 91.5 197 ASN A N 1
ATOM 1536 C CA . ASN A 1 197 ? 20.188 -24.141 -0.167 1 91.5 197 ASN A CA 1
ATOM 1537 C C . ASN A 1 197 ? 20.719 -22.766 -0.548 1 91.5 197 ASN A C 1
ATOM 1539 O O . ASN A 1 197 ? 21.203 -22.016 0.307 1 91.5 197 ASN A O 1
ATOM 1543 N N . LEU A 1 198 ? 20.609 -22.469 -1.823 1 90.94 198 LEU A N 1
ATOM 1544 C CA . LEU A 1 198 ? 21.031 -21.172 -2.316 1 90.94 198 LEU A CA 1
ATOM 1545 C C . LEU A 1 198 ? 19.859 -20.203 -2.396 1 90.94 198 LEU A C 1
ATOM 1547 O O . LEU A 1 198 ? 19.984 -19.109 -2.98 1 90.94 198 LEU A O 1
ATOM 1551 N N . TRP A 1 199 ? 18.688 -20.594 -1.917 1 90.12 199 TRP A N 1
ATOM 1552 C CA . TRP A 1 199 ? 17.469 -19.797 -1.882 1 90.12 199 TRP A CA 1
ATOM 1553 C C . TRP A 1 199 ? 16.938 -19.562 -3.289 1 90.12 199 TRP A C 1
ATOM 1555 O O . TRP A 1 199 ? 16.469 -18.469 -3.611 1 90.12 199 TRP A O 1
ATOM 1565 N N . LEU A 1 200 ? 17.125 -20.609 -4.094 1 94.62 200 LEU A N 1
ATOM 1566 C CA . LEU A 1 200 ? 16.609 -20.531 -5.457 1 94.62 200 LEU A CA 1
ATOM 1567 C C . LEU A 1 200 ? 15.516 -21.562 -5.691 1 94.62 200 LEU A C 1
ATOM 1569 O O . LEU A 1 200 ? 15.688 -22.734 -5.371 1 94.62 200 LEU A O 1
ATOM 1573 N N . GLY A 1 201 ? 14.422 -21 -6.137 1 95.75 201 GLY A N 1
ATOM 1574 C CA . GLY A 1 201 ? 13.352 -21.875 -6.602 1 95.75 201 GLY A CA 1
ATOM 1575 C C . GLY A 1 201 ? 12.445 -22.344 -5.484 1 95.75 201 GLY A C 1
ATOM 1576 O O . GLY A 1 201 ? 12.703 -22.078 -4.309 1 95.75 201 GLY A O 1
ATOM 1577 N N . THR A 1 202 ? 11.398 -22.922 -5.863 1 95.25 202 THR A N 1
ATOM 1578 C CA . THR A 1 202 ? 10.398 -23.547 -4.992 1 95.25 202 THR A CA 1
ATOM 1579 C C . THR A 1 202 ? 9.922 -24.875 -5.578 1 95.25 202 THR A C 1
ATOM 1581 O O . THR A 1 202 ? 9.641 -24.969 -6.773 1 95.25 202 THR A O 1
ATOM 1584 N N . MET A 1 203 ? 9.797 -25.844 -4.699 1 94.5 203 MET A N 1
ATOM 1585 C CA . MET A 1 203 ? 9.422 -27.172 -5.156 1 94.5 203 MET A CA 1
ATOM 1586 C C . MET A 1 203 ? 7.957 -27.203 -5.598 1 94.5 203 MET A C 1
ATOM 1588 O O . MET A 1 203 ? 7.082 -26.719 -4.879 1 94.5 203 MET A O 1
ATOM 1592 N N . LEU A 1 204 ? 7.695 -27.703 -6.812 1 89.56 204 LEU A N 1
ATOM 1593 C CA . LEU A 1 204 ? 6.332 -28.016 -7.242 1 89.56 204 LEU A CA 1
ATOM 1594 C C . LEU A 1 204 ? 5.848 -29.312 -6.625 1 89.56 204 LEU A C 1
ATOM 1596 O O . LEU A 1 204 ? 4.719 -29.391 -6.133 1 89.56 204 LEU A O 1
ATOM 1600 N N . ASP A 1 205 ? 6.668 -30.281 -6.734 1 90.19 205 ASP A N 1
ATOM 1601 C CA . ASP A 1 205 ? 6.426 -31.609 -6.184 1 90.19 205 ASP A CA 1
ATOM 1602 C C . ASP A 1 205 ? 7.719 -32.219 -5.66 1 90.19 205 ASP A C 1
ATOM 1604 O O . ASP A 1 205 ? 8.648 -31.516 -5.277 1 90.19 205 ASP A O 1
ATOM 1608 N N . GLY A 1 206 ? 7.777 -33.5 -5.609 1 90 206 GLY A N 1
ATOM 1609 C CA . GLY A 1 206 ? 8.922 -34.156 -4.984 1 90 206 GLY A CA 1
ATOM 1610 C C . GLY A 1 206 ? 10.164 -34.125 -5.852 1 90 206 GLY A C 1
ATOM 1611 O O . GLY A 1 206 ? 11.281 -34.312 -5.355 1 90 206 GLY A O 1
ATOM 1612 N N . VAL A 1 207 ? 10.016 -33.781 -7.113 1 93.06 207 VAL A N 1
ATOM 1613 C CA . VAL A 1 207 ? 11.188 -33.938 -7.965 1 93.06 207 VAL A CA 1
ATOM 1614 C C . VAL A 1 207 ? 11.398 -32.656 -8.797 1 93.06 207 VAL A C 1
ATOM 1616 O O . VAL A 1 207 ? 12.469 -32.469 -9.383 1 93.06 207 VAL A O 1
ATOM 1619 N N . ARG A 1 208 ? 10.414 -31.797 -8.891 1 94.69 208 ARG A N 1
ATOM 1620 C CA . ARG A 1 208 ? 10.516 -30.641 -9.766 1 94.69 208 ARG A CA 1
ATOM 1621 C C . ARG A 1 208 ? 10.578 -29.344 -8.953 1 94.69 208 ARG A C 1
ATOM 1623 O O . ARG A 1 208 ? 9.742 -29.109 -8.078 1 94.69 208 ARG A O 1
ATOM 1630 N N . LEU A 1 209 ? 11.602 -28.516 -9.273 1 96.75 209 LEU A N 1
ATOM 1631 C CA . LEU A 1 209 ? 11.812 -27.219 -8.648 1 96.75 209 LEU A CA 1
ATOM 1632 C C . LEU A 1 209 ? 11.602 -26.078 -9.648 1 96.75 209 LEU A C 1
ATOM 1634 O O . LEU A 1 209 ? 12.273 -26.031 -10.68 1 96.75 209 LEU A O 1
ATOM 1638 N N . PHE A 1 210 ? 10.68 -25.25 -9.344 1 95.75 210 PHE A N 1
ATOM 1639 C CA . PHE A 1 210 ? 10.391 -24.125 -10.227 1 95.75 210 PHE A CA 1
ATOM 1640 C C . PHE A 1 210 ? 11.281 -22.938 -9.906 1 95.75 210 PHE A C 1
ATOM 1642 O O . PHE A 1 210 ? 11.523 -22.641 -8.734 1 95.75 210 PHE A O 1
ATOM 1649 N N . LEU A 1 211 ? 11.711 -22.328 -10.914 1 97.06 211 LEU A N 1
ATOM 1650 C CA . LEU A 1 211 ? 12.438 -21.062 -10.836 1 97.06 211 LEU A CA 1
ATOM 1651 C C . LEU A 1 211 ? 11.555 -19.891 -11.258 1 97.06 211 LEU A C 1
ATOM 1653 O O . LEU A 1 211 ? 10.844 -19.984 -12.266 1 97.06 211 LEU A O 1
ATOM 1657 N N . SER A 1 212 ? 11.57 -18.828 -10.461 1 96.56 212 SER A N 1
ATOM 1658 C CA . SER A 1 212 ? 10.852 -17.625 -10.859 1 96.56 212 SER A CA 1
ATOM 1659 C C . SER A 1 212 ? 11.422 -17.031 -12.141 1 96.56 212 SER A C 1
ATOM 1661 O O . SER A 1 212 ? 12.555 -17.344 -12.531 1 96.56 212 SER A O 1
ATOM 1663 N N . PRO A 1 213 ? 10.617 -16.203 -12.773 1 96.81 213 PRO A N 1
ATOM 1664 C CA . PRO A 1 213 ? 11.133 -15.57 -13.992 1 96.81 213 PRO A CA 1
ATOM 1665 C C . PRO A 1 213 ? 12.406 -14.773 -13.742 1 96.81 213 PRO A C 1
ATOM 1667 O O . PRO A 1 213 ? 13.328 -14.797 -14.562 1 96.81 213 PRO A O 1
ATOM 1670 N N . LEU A 1 214 ? 12.516 -14.148 -12.625 1 98 214 LEU A N 1
ATOM 1671 C CA . LEU A 1 214 ? 13.695 -13.352 -12.312 1 98 214 LEU A CA 1
ATOM 1672 C C . LEU A 1 214 ? 14.898 -14.25 -12.039 1 98 214 LEU A C 1
ATOM 1674 O O . LEU A 1 214 ? 16.016 -13.953 -12.461 1 98 214 LEU A O 1
ATOM 1678 N N . GLU A 1 215 ? 14.68 -15.32 -11.344 1 97.88 215 GLU A N 1
ATOM 1679 C CA . GLU A 1 215 ? 15.742 -16.297 -11.102 1 97.88 215 GLU A CA 1
ATOM 1680 C C . GLU A 1 215 ? 16.25 -16.891 -12.406 1 97.88 215 GLU A C 1
ATOM 1682 O O . GLU A 1 215 ? 17.469 -17 -12.617 1 97.88 215 GLU A O 1
ATOM 1687 N N . THR A 1 216 ? 15.312 -17.219 -13.258 1 98.06 216 THR A N 1
ATOM 1688 C CA . THR A 1 216 ? 15.664 -17.797 -14.555 1 98.06 216 THR A CA 1
ATOM 1689 C C . THR A 1 216 ? 16.5 -16.797 -15.367 1 98.06 216 THR A C 1
ATOM 1691 O O . THR A 1 216 ? 17.562 -17.156 -15.883 1 98.06 216 THR A O 1
ATOM 1694 N N . ALA A 1 217 ? 16.031 -15.594 -15.453 1 98.44 217 ALA A N 1
ATOM 1695 C CA . ALA A 1 217 ? 16.734 -14.555 -16.203 1 98.44 217 ALA A CA 1
ATOM 1696 C C . ALA A 1 217 ? 18.141 -14.352 -15.664 1 98.44 217 ALA A C 1
ATOM 1698 O O . ALA A 1 217 ? 19.109 -14.312 -16.422 1 98.44 217 ALA A O 1
ATOM 1699 N N . TRP A 1 218 ? 18.219 -14.227 -14.367 1 97.81 218 TRP A N 1
ATOM 1700 C CA . TRP A 1 218 ? 19.5 -13.969 -13.711 1 97.81 218 TRP A CA 1
ATOM 1701 C C . TRP A 1 218 ? 20.469 -15.125 -13.945 1 97.81 218 TRP A C 1
ATOM 1703 O O . TRP A 1 218 ? 21.656 -14.898 -14.234 1 97.81 218 TRP A O 1
ATOM 1713 N N . LEU A 1 219 ? 20.031 -16.359 -13.844 1 97.81 219 LEU A N 1
ATOM 1714 C CA . LEU A 1 219 ? 20.875 -17.547 -14.031 1 97.81 219 LEU A CA 1
ATOM 1715 C C . LEU A 1 219 ? 21.297 -17.688 -15.484 1 97.81 219 LEU A C 1
ATOM 1717 O O . LEU A 1 219 ? 22.406 -18.141 -15.773 1 97.81 219 LEU A O 1
ATOM 1721 N N . LEU A 1 220 ? 20.406 -17.344 -16.406 1 98 220 LEU A N 1
ATOM 1722 C CA . LEU A 1 220 ? 20.75 -17.359 -17.812 1 98 220 LEU A CA 1
ATOM 1723 C C . LEU A 1 220 ? 21.844 -16.344 -18.125 1 98 220 LEU A C 1
ATOM 1725 O O . LEU A 1 220 ? 22.828 -16.656 -18.797 1 98 220 LEU A O 1
ATOM 1729 N N . GLU A 1 221 ? 21.672 -15.164 -17.594 1 96.88 221 GLU A N 1
ATOM 1730 C CA . GLU A 1 221 ? 22.609 -14.078 -17.844 1 96.88 221 GLU A CA 1
ATOM 1731 C C . GLU A 1 221 ? 23.984 -14.414 -17.281 1 96.88 221 GLU A C 1
ATOM 1733 O O . GLU A 1 221 ? 25.016 -14.016 -17.859 1 96.88 221 GLU A O 1
ATOM 1738 N N . SER A 1 222 ? 24 -15.102 -16.172 1 95.12 222 SER A N 1
ATOM 1739 C CA . SER A 1 222 ? 25.266 -15.422 -15.508 1 95.12 222 SER A CA 1
ATOM 1740 C C . SER A 1 222 ? 25.906 -16.656 -16.125 1 95.12 222 SER A C 1
ATOM 1742 O O . SER A 1 222 ? 27.031 -17.047 -15.75 1 95.12 222 SER A O 1
ATOM 1744 N N . GLY A 1 223 ? 25.219 -17.359 -17 1 95.75 223 GLY A N 1
ATOM 1745 C CA . GLY A 1 223 ? 25.766 -18.484 -17.734 1 95.75 223 GLY A CA 1
ATOM 1746 C C . GLY A 1 223 ? 25.672 -19.797 -16.969 1 95.75 223 GLY A C 1
ATOM 1747 O O . GLY A 1 223 ? 26.328 -20.781 -17.312 1 95.75 223 GLY A O 1
ATOM 1748 N N . HIS A 1 224 ? 24.812 -19.797 -15.961 1 97.25 224 HIS A N 1
ATOM 1749 C CA . HIS A 1 224 ? 24.75 -20.984 -15.109 1 97.25 224 HIS A CA 1
ATOM 1750 C C . HIS A 1 224 ? 23.578 -21.875 -15.492 1 97.25 224 HIS A C 1
ATOM 1752 O O . HIS A 1 224 ? 23.484 -23.016 -15.031 1 97.25 224 HIS A O 1
ATOM 1758 N N . LEU A 1 225 ? 22.688 -21.375 -16.375 1 97.88 225 LEU A N 1
ATOM 1759 C CA . LEU A 1 225 ? 21.453 -22.078 -16.703 1 97.88 225 LEU A CA 1
ATOM 1760 C C . LEU A 1 225 ? 21.281 -22.234 -18.219 1 97.88 225 LEU A C 1
ATOM 1762 O O . LEU A 1 225 ? 21.625 -21.312 -18.969 1 97.88 225 LEU A O 1
ATOM 1766 N N . GLU A 1 226 ? 20.891 -23.359 -18.609 1 97.81 226 GLU A N 1
ATOM 1767 C CA . GLU A 1 226 ? 20.406 -23.609 -19.969 1 97.81 226 GLU A CA 1
ATOM 1768 C C . GLU A 1 226 ? 18.953 -24.078 -19.953 1 97.81 226 GLU A C 1
ATOM 1770 O O . GLU A 1 226 ? 18.562 -24.859 -19.078 1 97.81 226 GLU A O 1
ATOM 1775 N N . THR A 1 227 ? 18.234 -23.641 -20.953 1 97.5 227 THR A N 1
ATOM 1776 C CA . THR A 1 227 ? 16.828 -23.984 -20.953 1 97.5 227 THR A CA 1
ATOM 1777 C C . THR A 1 227 ? 16.5 -24.938 -22.094 1 97.5 227 THR A C 1
ATOM 1779 O O . THR A 1 227 ? 17.25 -25.031 -23.062 1 97.5 227 THR A O 1
ATOM 1782 N N . GLU A 1 228 ? 15.477 -25.641 -21.938 1 95.88 228 GLU A N 1
ATOM 1783 C CA . GLU A 1 228 ? 14.852 -26.453 -22.984 1 95.88 228 GLU A CA 1
ATOM 1784 C C . GLU A 1 228 ? 13.398 -26.031 -23.219 1 95.88 228 GLU A C 1
ATOM 1786 O O . GLU A 1 228 ? 12.562 -26.156 -22.328 1 95.88 228 GLU A O 1
ATOM 1791 N N . PRO A 1 229 ? 13.023 -25.656 -24.406 1 95.19 229 PRO A N 1
ATOM 1792 C CA . PRO A 1 229 ? 13.922 -25.391 -25.531 1 95.19 229 PRO A CA 1
ATOM 1793 C C . PRO A 1 229 ? 14.969 -24.312 -25.219 1 95.19 229 PRO A C 1
ATOM 1795 O O . PRO A 1 229 ? 14.812 -23.562 -24.25 1 95.19 229 PRO A O 1
ATOM 1798 N N . PHE A 1 230 ? 15.945 -24.203 -26.078 1 97 230 PHE A N 1
ATOM 1799 C CA . PHE A 1 230 ? 17.047 -23.266 -25.859 1 97 230 PHE A CA 1
ATOM 1800 C C . PHE A 1 230 ? 16.562 -21.828 -26.031 1 97 230 PHE A C 1
ATOM 1802 O O . PHE A 1 230 ? 15.852 -21.516 -26.984 1 97 230 PHE A O 1
ATOM 1809 N N . MET A 1 231 ? 16.953 -21 -25.078 1 96.88 231 MET A N 1
ATOM 1810 C CA . MET A 1 231 ? 16.719 -19.547 -25.125 1 96.88 231 MET A CA 1
ATOM 1811 C C .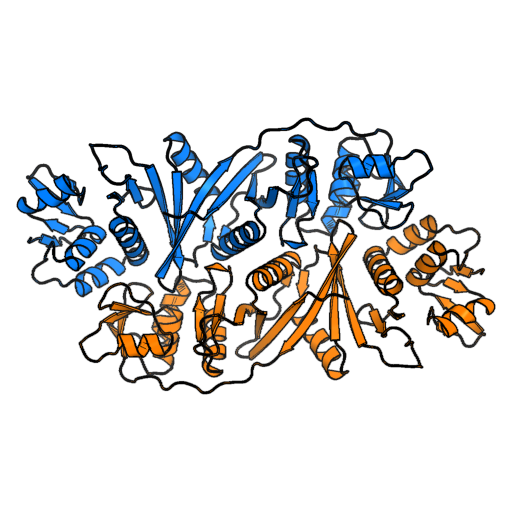 MET A 1 231 ? 17.938 -18.797 -24.594 1 96.88 231 MET A C 1
ATOM 1813 O O . MET A 1 231 ? 18.562 -19.219 -23.625 1 96.88 231 MET A O 1
ATOM 1817 N N . THR A 1 232 ? 18.25 -17.703 -25.281 1 98.12 232 THR A N 1
ATOM 1818 C CA . THR A 1 232 ? 19.234 -16.781 -24.703 1 98.12 232 THR A CA 1
ATOM 1819 C C . THR A 1 232 ? 18.641 -15.984 -23.562 1 98.12 232 THR A C 1
ATOM 1821 O O . THR A 1 232 ? 17.422 -15.938 -23.406 1 98.12 232 THR A O 1
ATOM 1824 N N . ALA A 1 233 ? 19.516 -15.43 -22.766 1 98.19 233 ALA A N 1
ATOM 1825 C CA . ALA A 1 233 ? 19.031 -14.555 -21.688 1 98.19 233 ALA A CA 1
ATOM 1826 C C . ALA A 1 233 ? 18.141 -13.453 -22.234 1 98.19 233 ALA A C 1
ATOM 1828 O O . ALA A 1 233 ? 17.078 -13.172 -21.672 1 98.19 233 ALA A O 1
ATOM 1829 N N . GLU A 1 234 ? 18.484 -12.859 -23.297 1 98.38 234 GLU A N 1
ATOM 1830 C CA . GLU A 1 234 ? 17.734 -11.758 -23.906 1 98.38 234 GLU A CA 1
ATOM 1831 C C . GLU A 1 234 ? 16.359 -12.219 -24.359 1 98.38 234 GLU A C 1
ATOM 1833 O O . GLU A 1 234 ? 15.367 -11.516 -24.156 1 98.38 234 GLU A O 1
ATOM 1838 N N . GLU A 1 235 ? 16.375 -13.352 -25 1 98.19 235 GLU A N 1
ATOM 1839 C CA . GLU A 1 235 ? 15.109 -13.906 -25.469 1 98.19 235 GLU A CA 1
ATOM 1840 C C . GLU A 1 235 ? 14.164 -14.188 -24.297 1 98.19 235 GLU A C 1
ATOM 1842 O O . GLU A 1 235 ? 12.977 -13.852 -24.359 1 98.19 235 GLU A O 1
ATOM 1847 N N . TYR A 1 236 ? 14.695 -14.766 -23.312 1 98.12 236 TYR A N 1
ATOM 1848 C CA . TYR A 1 236 ? 13.875 -15.109 -22.156 1 98.12 236 TYR A CA 1
ATOM 1849 C C . TYR A 1 236 ? 13.383 -13.859 -21.438 1 98.12 236 TYR A C 1
ATOM 1851 O O . TYR A 1 236 ? 12.227 -13.789 -21.016 1 98.12 236 TYR A O 1
ATOM 1859 N N . ILE A 1 237 ? 14.266 -12.898 -21.234 1 98.38 237 ILE A N 1
ATOM 1860 C CA . ILE A 1 237 ? 13.906 -11.648 -20.578 1 98.38 237 ILE A CA 1
ATOM 1861 C C . ILE A 1 237 ? 12.766 -10.977 -21.344 1 98.38 237 ILE A C 1
ATOM 1863 O O . ILE A 1 237 ? 11.828 -10.453 -20.734 1 98.38 237 ILE A O 1
ATOM 1867 N N . SER A 1 238 ? 12.812 -10.992 -22.641 1 98.12 238 SER A N 1
ATOM 1868 C CA . SER A 1 238 ? 11.742 -10.438 -23.453 1 98.12 238 SER A CA 1
ATOM 1869 C C . SER A 1 238 ? 10.43 -11.172 -23.219 1 98.12 238 SER A C 1
ATOM 1871 O O . SER A 1 238 ? 9.375 -10.539 -23.109 1 98.12 238 SER A O 1
ATOM 1873 N N . LEU A 1 239 ? 10.539 -12.453 -23.188 1 96 239 LEU A N 1
ATOM 1874 C CA . LEU A 1 239 ? 9.375 -13.273 -22.906 1 96 239 LEU A CA 1
ATOM 1875 C C . LEU A 1 239 ? 8.773 -12.938 -21.547 1 96 239 LEU A C 1
ATOM 1877 O O . LEU A 1 239 ? 7.57 -12.688 -21.438 1 96 239 LEU A O 1
ATOM 1881 N N . ALA A 1 240 ? 9.578 -12.922 -20.516 1 96.25 240 ALA A N 1
ATOM 1882 C CA . ALA A 1 240 ? 9.125 -12.641 -19.156 1 96.25 240 ALA A CA 1
ATOM 1883 C C . ALA A 1 240 ? 8.562 -11.227 -19.031 1 96.25 240 ALA A C 1
ATOM 1885 O O . ALA A 1 240 ? 7.543 -11.016 -18.375 1 96.25 240 ALA A O 1
ATOM 1886 N N . ALA A 1 241 ? 9.195 -10.25 -19.688 1 96.75 241 ALA A N 1
ATOM 1887 C CA . ALA A 1 241 ? 8.797 -8.844 -19.625 1 96.75 241 ALA A CA 1
ATOM 1888 C C . ALA A 1 241 ? 7.441 -8.633 -20.297 1 96.75 241 ALA A C 1
ATOM 1890 O O . ALA A 1 241 ? 6.703 -7.711 -19.953 1 96.75 241 ALA A O 1
ATOM 1891 N N . SER A 1 242 ? 7.094 -9.461 -21.25 1 94.75 242 SER A N 1
ATOM 1892 C CA . SER A 1 242 ? 5.824 -9.328 -21.953 1 94.75 242 SER A CA 1
ATOM 1893 C C . SER A 1 242 ? 4.645 -9.617 -21.031 1 94.75 242 SER A C 1
ATOM 1895 O O . SER A 1 242 ? 3.523 -9.18 -21.281 1 94.75 242 SER A O 1
ATOM 1897 N N . ALA A 1 243 ? 4.898 -10.297 -19.922 1 92.56 243 ALA A N 1
ATOM 1898 C CA . ALA A 1 243 ? 3.832 -10.695 -19 1 92.56 243 ALA A CA 1
ATOM 1899 C C . ALA A 1 243 ? 3.895 -9.906 -17.703 1 92.56 243 ALA A C 1
ATOM 1901 O O . ALA A 1 243 ? 3.123 -10.156 -16.781 1 92.56 243 ALA A O 1
ATOM 1902 N N . ASP A 1 244 ? 4.785 -9.023 -17.578 1 94.12 244 ASP A N 1
ATOM 1903 C CA . ASP A 1 244 ? 5.004 -8.242 -16.375 1 94.12 244 ASP A CA 1
ATOM 1904 C C . ASP A 1 244 ? 5.523 -6.844 -16.703 1 94.12 244 ASP A C 1
ATOM 1906 O O . ASP A 1 244 ? 6.707 -6.676 -17.016 1 94.12 244 ASP A O 1
ATOM 1910 N N . ALA A 1 245 ? 4.703 -5.863 -16.531 1 92.31 245 ALA A N 1
ATOM 1911 C CA . ALA A 1 245 ? 5.035 -4.5 -16.922 1 92.31 245 ALA A CA 1
ATOM 1912 C C . ALA A 1 245 ? 6.18 -3.945 -16.078 1 92.31 245 ALA A C 1
ATOM 1914 O O . ALA A 1 245 ? 6.844 -2.986 -16.484 1 92.31 245 ALA A O 1
ATOM 1915 N N . GLU A 1 246 ? 6.473 -4.555 -14.945 1 93.88 246 GLU A N 1
ATOM 1916 C CA . GLU A 1 246 ? 7.512 -4.047 -14.055 1 93.88 246 GLU A CA 1
ATOM 1917 C C . GLU A 1 246 ? 8.734 -4.965 -14.047 1 93.88 246 GLU A C 1
ATOM 1919 O O . GLU A 1 246 ? 9.594 -4.848 -13.172 1 93.88 246 GLU A O 1
ATOM 1924 N N . PHE A 1 247 ? 8.812 -5.883 -14.992 1 96.56 247 PHE A N 1
ATOM 1925 C CA . PHE A 1 247 ? 9.828 -6.926 -14.969 1 96.56 247 PHE A CA 1
ATOM 1926 C C . PHE A 1 247 ? 11.227 -6.324 -15.016 1 96.56 247 PHE A C 1
ATOM 1928 O O . PHE A 1 247 ? 12.125 -6.766 -14.297 1 96.56 247 PHE A O 1
ATOM 1935 N N . MET A 1 248 ? 11.422 -5.324 -15.852 1 96.62 248 MET A N 1
ATOM 1936 C CA . MET A 1 248 ? 12.766 -4.797 -16.047 1 96.62 248 MET A CA 1
ATOM 1937 C C . MET A 1 248 ? 13.273 -4.102 -14.797 1 96.62 248 MET A C 1
ATOM 1939 O O . MET A 1 248 ? 14.438 -4.262 -14.422 1 96.62 248 MET A O 1
ATOM 1943 N N . GLU A 1 249 ? 12.414 -3.318 -14.117 1 96.31 249 GLU A N 1
ATOM 1944 C CA . GLU A 1 249 ? 12.805 -2.686 -12.859 1 96.31 249 GLU A CA 1
ATOM 1945 C C . GLU A 1 249 ? 13.109 -3.727 -11.789 1 96.31 249 GLU A C 1
ATOM 1947 O O . GLU A 1 249 ? 14.07 -3.586 -11.031 1 96.31 249 GLU A O 1
ATOM 1952 N N . LYS A 1 250 ? 12.281 -4.727 -11.766 1 97.38 250 LYS A N 1
ATOM 1953 C CA . LYS A 1 250 ? 12.516 -5.82 -10.828 1 97.38 250 LYS A CA 1
ATOM 1954 C C . LYS A 1 250 ? 13.852 -6.504 -11.094 1 97.38 250 LYS A C 1
ATOM 1956 O O . LYS A 1 250 ? 14.578 -6.844 -10.156 1 97.38 250 LYS A O 1
ATOM 1961 N N . LEU A 1 251 ? 14.078 -6.695 -12.375 1 97.94 251 LEU A N 1
ATOM 1962 C CA . LEU A 1 251 ? 15.305 -7.383 -12.758 1 97.94 251 LEU A CA 1
ATOM 1963 C C . LEU A 1 251 ? 16.531 -6.57 -12.359 1 97.94 251 LEU A C 1
ATOM 1965 O O . LEU A 1 251 ? 17.5 -7.121 -11.844 1 97.94 251 LEU A O 1
ATOM 1969 N N . ILE A 1 252 ? 16.531 -5.27 -12.562 1 97.69 252 ILE A N 1
ATOM 1970 C CA . ILE A 1 252 ? 17.625 -4.391 -12.18 1 97.69 252 ILE A CA 1
ATOM 1971 C C . ILE A 1 252 ? 17.859 -4.496 -10.672 1 97.69 252 ILE A C 1
ATOM 1973 O O . ILE A 1 252 ? 19 -4.676 -10.234 1 97.69 252 ILE A O 1
ATOM 1977 N N . LEU A 1 253 ? 16.797 -4.41 -9.922 1 97.38 253 LEU A N 1
ATOM 1978 C CA . LEU A 1 253 ? 16.906 -4.488 -8.469 1 97.38 253 LEU A CA 1
ATOM 1979 C C . LEU A 1 253 ? 17.359 -5.879 -8.031 1 97.38 253 LEU A C 1
ATOM 1981 O O . LEU A 1 253 ? 18.156 -6.012 -7.109 1 97.38 253 LEU A O 1
ATOM 1985 N N . TYR A 1 254 ? 16.844 -6.887 -8.711 1 97.5 254 TYR A N 1
ATOM 1986 C CA . TYR A 1 254 ? 17.234 -8.258 -8.398 1 97.5 254 TYR A CA 1
ATOM 1987 C C . TYR A 1 254 ? 18.734 -8.453 -8.586 1 97.5 254 TYR A C 1
ATOM 1989 O O . TYR A 1 254 ? 19.406 -9 -7.715 1 97.5 254 TYR A O 1
ATOM 1997 N N . ARG A 1 255 ? 19.266 -7.992 -9.703 1 96.69 255 ARG A N 1
ATOM 1998 C CA . ARG A 1 255 ? 20.688 -8.07 -9.977 1 96.69 255 ARG A CA 1
ATOM 1999 C C . ARG A 1 255 ? 21.5 -7.383 -8.883 1 96.69 255 ARG A C 1
ATOM 2001 O O . ARG A 1 255 ? 22.484 -7.941 -8.391 1 96.69 255 ARG A O 1
ATOM 2008 N N . TYR A 1 256 ? 21.062 -6.223 -8.57 1 95.75 256 TYR A N 1
ATOM 2009 C CA . TYR A 1 256 ? 21.734 -5.422 -7.551 1 95.75 256 TYR A CA 1
ATOM 2010 C C . TYR A 1 256 ? 21.812 -6.172 -6.223 1 95.75 256 TYR A C 1
ATOM 2012 O O . TYR A 1 256 ? 22.875 -6.262 -5.609 1 95.75 256 TYR A O 1
ATOM 2020 N N . LEU A 1 257 ? 20.672 -6.711 -5.777 1 95.25 257 LEU A N 1
ATOM 2021 C CA . LEU A 1 257 ? 20.594 -7.43 -4.512 1 95.25 257 LEU A CA 1
ATOM 2022 C C . LEU A 1 257 ? 21.453 -8.688 -4.547 1 95.25 257 LEU A C 1
ATOM 2024 O O . LEU A 1 257 ? 22.141 -9.008 -3.57 1 95.25 257 LEU A O 1
ATOM 2028 N N . LYS A 1 258 ? 21.438 -9.383 -5.668 1 94.94 258 LYS A N 1
ATOM 2029 C CA . LYS A 1 258 ? 22.25 -10.586 -5.805 1 94.94 258 LYS A CA 1
ATOM 2030 C C . LYS A 1 258 ? 23.734 -10.25 -5.773 1 94.94 258 LYS A C 1
ATOM 2032 O O . LYS A 1 258 ? 24.531 -10.992 -5.195 1 94.94 258 LYS A O 1
ATOM 2037 N N . ASP A 1 259 ? 24.078 -9.148 -6.41 1 93.31 259 ASP A N 1
ATOM 2038 C CA . ASP A 1 259 ? 25.469 -8.695 -6.406 1 93.31 259 ASP A CA 1
ATOM 2039 C C . ASP A 1 259 ? 25.938 -8.398 -4.984 1 93.31 259 ASP A C 1
ATOM 2041 O O . ASP A 1 259 ? 27.125 -8.5 -4.688 1 93.31 259 ASP A O 1
ATOM 2045 N N . LEU A 1 260 ? 25.047 -8.047 -4.117 1 92.56 260 LEU A N 1
ATOM 2046 C CA . LEU A 1 260 ? 25.359 -7.766 -2.719 1 92.56 260 LEU A CA 1
ATOM 2047 C C . LEU A 1 260 ? 25.438 -9.055 -1.909 1 92.56 260 LEU A C 1
ATOM 2049 O O . LEU A 1 260 ? 25.812 -9.031 -0.735 1 92.56 260 LEU A O 1
ATOM 2053 N N . GLY A 1 261 ? 25.078 -10.141 -2.539 1 92.25 261 GLY A N 1
ATOM 2054 C CA . GLY A 1 261 ? 25.078 -11.43 -1.866 1 92.25 261 GLY A CA 1
ATOM 2055 C C . GLY A 1 261 ? 23.781 -11.711 -1.129 1 92.25 261 GLY A C 1
ATOM 2056 O O . GLY A 1 261 ? 23.703 -12.641 -0.324 1 92.25 261 GLY A O 1
ATOM 2057 N N . PHE A 1 262 ? 22.797 -10.891 -1.358 1 93.38 262 PHE A N 1
ATOM 2058 C CA . PHE A 1 262 ? 21.516 -11.039 -0.675 1 93.38 262 PHE A CA 1
ATOM 2059 C C . PHE A 1 262 ? 20.641 -12.062 -1.386 1 93.38 262 PHE A C 1
ATOM 2061 O O . PHE A 1 262 ? 20.984 -12.555 -2.461 1 93.38 262 PHE A O 1
ATOM 2068 N N . PHE A 1 263 ? 19.5 -12.461 -0.787 1 93.88 263 PHE A N 1
ATOM 2069 C CA . PHE A 1 263 ? 18.578 -13.461 -1.302 1 93.88 263 PHE A CA 1
ATOM 2070 C C . PHE A 1 263 ? 17.172 -12.883 -1.425 1 93.88 263 PHE A C 1
ATOM 2072 O O . PHE A 1 263 ? 16.344 -13.047 -0.525 1 93.88 263 PHE A O 1
ATOM 2079 N N . PRO A 1 264 ? 16.906 -12.227 -2.576 1 95.62 264 PRO A N 1
ATOM 2080 C CA . PRO A 1 264 ? 15.57 -11.68 -2.795 1 95.62 264 PRO A CA 1
ATOM 2081 C C . PRO A 1 264 ? 14.547 -12.75 -3.17 1 95.62 264 PRO A C 1
ATOM 2083 O O . PRO A 1 264 ? 14.82 -13.594 -4.031 1 95.62 264 PRO A O 1
ATOM 2086 N N . ARG A 1 265 ? 13.438 -12.742 -2.539 1 95.25 265 ARG A N 1
ATOM 2087 C CA . ARG A 1 265 ? 12.258 -13.539 -2.861 1 95.25 265 ARG A CA 1
ATOM 2088 C C . ARG A 1 265 ? 11.047 -12.656 -3.131 1 95.25 265 ARG A C 1
ATOM 2090 O O . ARG A 1 265 ? 11.102 -11.438 -2.91 1 95.25 265 ARG A O 1
ATOM 2097 N N . SER A 1 266 ? 10.008 -13.227 -3.674 1 95.69 266 SER A N 1
ATOM 2098 C CA . SER A 1 266 ? 8.836 -12.406 -3.98 1 95.69 266 SER A CA 1
ATOM 2099 C C . SER A 1 266 ? 8.305 -11.711 -2.732 1 95.69 266 SER A C 1
ATOM 2101 O O . SER A 1 266 ? 8.133 -12.336 -1.688 1 95.69 266 SER A O 1
ATOM 2103 N N . GLY A 1 267 ? 8.086 -10.445 -2.832 1 95.62 267 GLY A N 1
ATOM 2104 C CA . GLY A 1 267 ? 7.492 -9.68 -1.75 1 95.62 267 GLY A CA 1
ATOM 2105 C C . GLY A 1 267 ? 6 -9.461 -1.926 1 95.62 267 GLY A C 1
ATOM 2106 O O . GLY A 1 267 ? 5.398 -8.641 -1.228 1 95.62 267 GLY A O 1
ATOM 2107 N N . TYR A 1 268 ? 5.387 -10.219 -2.775 1 95.5 268 TYR A N 1
ATOM 2108 C CA . TYR A 1 268 ? 3.988 -10.047 -3.143 1 95.5 268 TYR A CA 1
ATOM 2109 C C . TYR A 1 268 ? 3.094 -10.062 -1.91 1 95.5 268 TYR A C 1
ATOM 2111 O O . TYR A 1 268 ? 2.18 -9.242 -1.787 1 95.5 268 TYR A O 1
ATOM 2119 N N . LYS A 1 269 ? 3.312 -10.914 -1.034 1 92.62 269 LYS A N 1
ATOM 2120 C CA . LYS A 1 269 ? 2.469 -11.07 0.148 1 92.62 269 LYS A CA 1
ATOM 2121 C C . LYS A 1 269 ? 2.473 -9.797 0.994 1 92.62 269 LYS A C 1
ATOM 2123 O O . LYS A 1 269 ? 1.591 -9.602 1.834 1 92.62 269 LYS A O 1
ATOM 2128 N N . TYR A 1 270 ? 3.465 -8.969 0.729 1 94.56 270 TYR A N 1
ATOM 2129 C CA . TYR A 1 270 ? 3.545 -7.684 1.411 1 94.56 270 TYR A CA 1
ATOM 2130 C C . TYR A 1 270 ? 3.273 -6.535 0.446 1 94.56 270 TYR A C 1
ATOM 2132 O O . TYR A 1 270 ? 3.393 -5.363 0.815 1 94.56 270 TYR A O 1
ATOM 2140 N N . GLY A 1 271 ? 2.982 -6.902 -0.777 1 94.69 271 GLY A N 1
ATOM 2141 C CA . GLY A 1 271 ? 2.627 -5.906 -1.776 1 94.69 271 GLY A CA 1
ATOM 2142 C C . GLY A 1 271 ? 3.832 -5.191 -2.357 1 94.69 271 GLY A C 1
ATOM 2143 O O . GLY A 1 271 ? 3.707 -4.082 -2.883 1 94.69 271 GLY A O 1
ATOM 2144 N N . HIS A 1 272 ? 4.969 -5.773 -2.205 1 96.75 272 HIS A N 1
ATOM 2145 C CA . HIS A 1 272 ? 6.191 -5.168 -2.725 1 96.75 272 HIS A CA 1
ATOM 2146 C C . HIS A 1 272 ? 6.949 -6.137 -3.623 1 96.75 272 HIS A C 1
ATOM 2148 O O . HIS A 1 272 ? 6.516 -7.273 -3.822 1 96.75 272 HIS A O 1
ATOM 2154 N N . HIS A 1 273 ? 8.031 -5.684 -4.207 1 97.38 273 HIS A N 1
ATOM 2155 C CA . HIS A 1 273 ? 8.727 -6.504 -5.195 1 97.38 273 HIS A CA 1
ATOM 2156 C C . HIS A 1 273 ? 9.461 -7.66 -4.531 1 97.38 273 HIS A C 1
ATOM 2158 O O . HIS A 1 273 ? 9.352 -8.805 -4.973 1 97.38 273 HIS A O 1
ATOM 2164 N N . PHE A 1 274 ? 10.18 -7.309 -3.385 1 97.31 274 PHE A N 1
ATOM 2165 C CA . PHE A 1 274 ? 11 -8.367 -2.814 1 97.31 274 PHE A CA 1
ATOM 2166 C C . PHE A 1 274 ? 10.938 -8.344 -1.292 1 97.31 274 PHE A C 1
ATOM 2168 O O . PHE A 1 274 ? 10.828 -7.27 -0.689 1 97.31 274 PHE A O 1
ATOM 2175 N N . ARG A 1 275 ? 10.945 -9.461 -0.693 1 95.75 275 ARG A N 1
ATOM 2176 C CA . ARG A 1 275 ? 11.469 -9.656 0.654 1 95.75 275 ARG A CA 1
ATOM 2177 C C . ARG A 1 275 ? 12.898 -10.18 0.613 1 95.75 275 ARG A C 1
ATOM 2179 O O . ARG A 1 275 ? 13.203 -11.125 -0.113 1 95.75 275 ARG A O 1
ATOM 2186 N N . VAL A 1 276 ? 13.766 -9.547 1.351 1 95.5 276 VAL A N 1
ATOM 2187 C CA . VAL A 1 276 ? 15.188 -9.781 1.136 1 95.5 276 VAL A CA 1
ATOM 2188 C C . VAL A 1 276 ? 15.797 -10.438 2.375 1 95.5 276 VAL A C 1
ATOM 2190 O O . VAL A 1 276 ? 15.664 -9.914 3.486 1 95.5 276 VAL A O 1
ATOM 2193 N N . TYR A 1 277 ? 16.5 -11.539 2.121 1 92.38 277 TYR A N 1
ATOM 2194 C CA . TYR A 1 277 ? 17.25 -12.266 3.152 1 92.38 277 TYR A CA 1
ATOM 2195 C C . TYR A 1 277 ? 18.734 -12.008 3.033 1 92.38 277 TYR A C 1
ATOM 2197 O O . TYR A 1 277 ? 19.281 -11.938 1.926 1 92.38 277 TYR A O 1
ATOM 2205 N N . THR A 1 278 ? 19.422 -11.773 4.141 1 84.56 278 THR A N 1
ATOM 2206 C CA . THR A 1 278 ? 20.859 -11.547 4.141 1 84.56 278 THR A CA 1
ATOM 2207 C C . THR A 1 278 ? 21.578 -12.688 4.855 1 84.56 278 THR A C 1
ATOM 2209 O O . THR A 1 278 ? 22.797 -12.852 4.695 1 84.56 278 THR A O 1
ATOM 2212 N N . GLN A 1 279 ? 21.125 -13.281 5.75 1 75.19 279 GLN A N 1
ATOM 2213 C CA . GLN A 1 279 ? 21.703 -14.43 6.441 1 75.19 279 GLN A CA 1
ATOM 2214 C C . GLN A 1 279 ? 20.703 -15.578 6.512 1 75.19 279 GLN A C 1
ATOM 2216 O O . GLN A 1 279 ? 19.5 -15.383 6.297 1 75.19 279 GLN A O 1
ATOM 2221 N N . SER A 1 280 ? 21.297 -16.812 6.465 1 62.22 280 SER A N 1
ATOM 2222 C CA . SER A 1 280 ? 20.469 -18.016 6.477 1 62.22 280 SER A CA 1
ATOM 2223 C C . SER A 1 280 ? 19.422 -17.953 7.578 1 62.22 280 SER A C 1
ATOM 2225 O O . SER A 1 280 ? 18.594 -18.859 7.707 1 62.22 280 SER A O 1
ATOM 2227 N N . GLY A 1 281 ? 19.375 -16.844 8.102 1 56.5 281 GLY A N 1
ATOM 2228 C CA . GLY A 1 281 ? 18.359 -16.891 9.133 1 56.5 281 GLY A CA 1
ATOM 2229 C C . GLY A 1 281 ? 16.938 -16.797 8.578 1 56.5 281 GLY A C 1
ATOM 2230 O O . GLY A 1 281 ? 16.75 -16.531 7.387 1 56.5 281 GLY A O 1
ATOM 2231 N N . LYS A 1 282 ? 15.844 -17.219 9.43 1 62.72 282 LYS A N 1
ATOM 2232 C CA . LYS A 1 282 ? 14.445 -17.547 9.172 1 62.72 282 LYS A CA 1
ATOM 2233 C C . LYS A 1 282 ? 13.656 -16.297 8.766 1 62.72 282 LYS A C 1
ATOM 2235 O O . LYS A 1 282 ? 12.672 -16.406 8.039 1 62.72 282 LYS A O 1
ATOM 2240 N N . HIS A 1 283 ? 14.219 -15.109 9.016 1 71.12 283 HIS A N 1
ATOM 2241 C CA . HIS A 1 283 ? 13.297 -14.023 8.688 1 71.12 283 HIS A CA 1
ATOM 2242 C C . HIS A 1 283 ? 13.977 -12.984 7.793 1 71.12 283 HIS A C 1
ATOM 2244 O O . HIS A 1 283 ? 15.156 -12.688 7.969 1 71.12 283 HIS A O 1
ATOM 2250 N N . SER A 1 284 ? 13.258 -12.539 6.766 1 79.56 284 SER A N 1
ATOM 2251 C CA . SER A 1 284 ? 13.727 -11.445 5.922 1 79.56 284 SER A CA 1
ATOM 2252 C C . SER A 1 284 ? 13.891 -10.156 6.727 1 79.56 284 SER A C 1
ATOM 2254 O O . SER A 1 284 ? 13.156 -9.922 7.688 1 79.56 284 SER A O 1
ATOM 2256 N N . GLU A 1 285 ? 14.797 -9.297 6.289 1 86 285 GLU A N 1
ATOM 2257 C CA . GLU A 1 285 ? 15.156 -8.117 7.062 1 86 285 GLU A CA 1
ATOM 2258 C C . GLU A 1 285 ? 14.578 -6.852 6.438 1 86 285 GLU A C 1
ATOM 2260 O O . GLU A 1 285 ? 14.445 -5.824 7.109 1 86 285 GLU A O 1
ATOM 2265 N N . MET A 1 286 ? 14.211 -7.055 5.141 1 92.5 286 MET A N 1
ATOM 2266 C CA . MET A 1 286 ? 13.766 -5.824 4.492 1 92.5 286 MET A CA 1
ATOM 2267 C C . MET A 1 286 ? 12.805 -6.129 3.348 1 92.5 286 MET A C 1
ATOM 2269 O O . MET A 1 286 ? 12.859 -7.207 2.758 1 92.5 286 MET A O 1
ATOM 2273 N N . LEU A 1 287 ? 11.898 -5.242 3.105 1 96.31 287 LEU A N 1
ATOM 2274 C CA . LEU A 1 287 ? 11.117 -5.164 1.878 1 96.31 287 LEU A CA 1
ATOM 2275 C C . LEU A 1 287 ? 11.734 -4.176 0.897 1 96.31 287 LEU A C 1
ATOM 2277 O O . LEU A 1 287 ? 12.203 -3.107 1.299 1 96.31 287 LEU A O 1
ATOM 2281 N N . ALA A 1 288 ? 11.852 -4.598 -0.286 1 96.94 288 ALA A N 1
ATOM 2282 C CA . ALA A 1 288 ? 12.469 -3.742 -1.298 1 96.94 288 ALA A CA 1
ATOM 2283 C C . ALA A 1 288 ? 11.523 -3.52 -2.477 1 96.94 288 ALA A C 1
ATOM 2285 O O . ALA A 1 288 ? 10.859 -4.453 -2.934 1 96.94 288 ALA A O 1
ATOM 2286 N N . HIS A 1 289 ? 11.438 -2.322 -2.924 1 97.56 289 HIS A N 1
ATOM 2287 C CA . HIS A 1 289 ? 10.57 -1.938 -4.031 1 97.56 289 HIS A CA 1
ATOM 2288 C C . HIS A 1 289 ? 11.312 -1.046 -5.027 1 97.56 289 HIS A C 1
ATOM 2290 O O . HIS A 1 289 ? 11.828 0.009 -4.652 1 97.56 289 HIS A O 1
ATOM 2296 N N . ALA A 1 290 ? 11.383 -1.475 -6.289 1 97.44 290 ALA A N 1
ATOM 2297 C CA . ALA A 1 290 ? 12.039 -0.699 -7.34 1 97.44 290 ALA A CA 1
ATOM 2298 C C . ALA A 1 290 ? 11.164 0.473 -7.781 1 97.44 290 ALA A C 1
ATOM 2300 O O . ALA A 1 290 ? 9.977 0.298 -8.07 1 97.44 290 ALA A O 1
ATOM 2301 N N . VAL A 1 291 ? 11.75 1.643 -7.785 1 96.56 291 VAL A N 1
ATOM 2302 C CA . VAL A 1 291 ? 11.055 2.857 -8.195 1 96.56 291 VAL A CA 1
ATOM 2303 C C . VAL A 1 291 ? 11.906 3.631 -9.195 1 96.56 291 VAL A C 1
ATOM 2305 O O . VAL A 1 291 ? 13.016 4.066 -8.875 1 96.56 291 VAL A O 1
ATOM 2308 N N . PRO A 1 292 ? 11.375 3.787 -10.445 1 95.19 292 PRO A N 1
ATOM 2309 C CA . PRO A 1 292 ? 12.148 4.598 -11.391 1 95.19 292 PRO A CA 1
ATOM 2310 C C . PRO A 1 292 ? 12.477 5.984 -10.844 1 95.19 292 PRO A C 1
ATOM 2312 O O . PRO A 1 292 ? 11.656 6.594 -10.156 1 95.19 292 PRO A O 1
ATOM 2315 N N . PHE A 1 293 ? 13.602 6.434 -11.211 1 91.75 293 PHE A N 1
ATOM 2316 C CA . PHE A 1 293 ? 14.039 7.766 -10.805 1 91.75 293 PHE A CA 1
ATOM 2317 C C . PHE A 1 293 ? 13.078 8.828 -11.312 1 91.75 293 PHE A C 1
ATOM 2319 O O . PHE A 1 293 ? 12.609 8.758 -12.453 1 91.75 293 PHE A O 1
ATOM 2326 N N . GLY A 1 294 ? 12.742 9.742 -10.477 1 89.12 294 GLY A N 1
ATOM 2327 C CA . GLY A 1 294 ? 11.867 10.836 -10.875 1 89.12 294 GLY A CA 1
ATOM 2328 C C . GLY A 1 294 ? 10.398 10.523 -10.664 1 89.12 294 GLY A C 1
ATOM 2329 O O . GLY A 1 294 ? 9.539 11.367 -10.93 1 89.12 294 GLY A O 1
ATOM 2330 N N . THR A 1 295 ? 10.156 9.359 -10.211 1 90.81 295 THR A N 1
ATOM 2331 C CA . THR A 1 295 ? 8.773 8.977 -9.953 1 90.81 295 THR A CA 1
ATOM 2332 C C . THR A 1 295 ? 8.18 9.82 -8.828 1 90.81 295 THR A C 1
ATOM 2334 O O . THR A 1 295 ? 8.852 10.109 -7.836 1 90.81 295 THR A O 1
ATOM 2337 N N . LEU A 1 296 ? 6.938 10.266 -9.07 1 94.56 296 LEU A N 1
ATOM 2338 C CA . LEU A 1 296 ? 6.152 10.898 -8.016 1 94.56 296 LEU A CA 1
ATOM 2339 C C . LEU A 1 296 ? 5.285 9.883 -7.293 1 94.56 296 LEU A C 1
ATOM 2341 O O . LEU A 1 296 ? 4.566 9.102 -7.93 1 94.56 296 LEU A O 1
ATOM 2345 N N . MET A 1 297 ? 5.465 9.805 -6.012 1 93.38 297 MET A N 1
ATOM 2346 C CA . MET A 1 297 ? 4.664 8.906 -5.184 1 93.38 297 MET A CA 1
ATOM 2347 C C . MET A 1 297 ? 3.775 9.695 -4.23 1 93.38 297 MET A C 1
ATOM 2349 O O . MET A 1 297 ? 4.18 10.742 -3.719 1 93.38 297 MET A O 1
ATOM 2353 N N . SER A 1 298 ? 2.617 9.188 -3.992 1 93.44 298 SER A N 1
ATOM 2354 C CA . SER A 1 298 ? 1.804 9.836 -2.969 1 93.44 298 SER A CA 1
ATOM 2355 C C . SER A 1 298 ? 2.346 9.547 -1.571 1 93.44 298 SER A C 1
ATOM 2357 O O . SER A 1 298 ? 2.812 8.445 -1.295 1 93.44 298 SER A O 1
ATOM 2359 N N . MET A 1 299 ? 2.281 10.492 -0.729 1 94.81 299 MET A N 1
ATOM 2360 C CA . MET A 1 299 ? 2.732 10.289 0.644 1 94.81 299 MET A CA 1
ATOM 2361 C C . MET A 1 299 ? 1.95 9.164 1.313 1 94.81 299 MET A C 1
ATOM 2363 O O . MET A 1 299 ? 2.498 8.422 2.129 1 94.81 299 MET A O 1
ATOM 2367 N N . SER A 1 300 ? 0.73 9.023 0.892 1 93.25 300 SER A N 1
ATOM 2368 C CA . SER A 1 300 ? -0.092 7.949 1.435 1 93.25 300 SER A CA 1
ATOM 2369 C C . SER A 1 300 ? 0.465 6.582 1.053 1 93.25 300 SER A C 1
ATOM 2371 O O . SER A 1 300 ? 0.466 5.656 1.867 1 93.25 300 SER A O 1
ATOM 2373 N N . ALA A 1 301 ? 0.943 6.492 -0.17 1 92.94 301 ALA A N 1
ATOM 2374 C CA . ALA A 1 301 ? 1.539 5.242 -0.627 1 92.94 301 ALA A CA 1
ATOM 2375 C C . ALA A 1 301 ? 2.809 4.918 0.157 1 92.94 301 ALA A C 1
ATOM 2377 O O . ALA A 1 301 ? 3.035 3.77 0.54 1 92.94 301 ALA A O 1
ATOM 2378 N N . ILE A 1 302 ? 3.562 5.922 0.38 1 95.69 302 ILE A N 1
ATOM 2379 C CA . ILE A 1 302 ? 4.785 5.746 1.158 1 95.69 3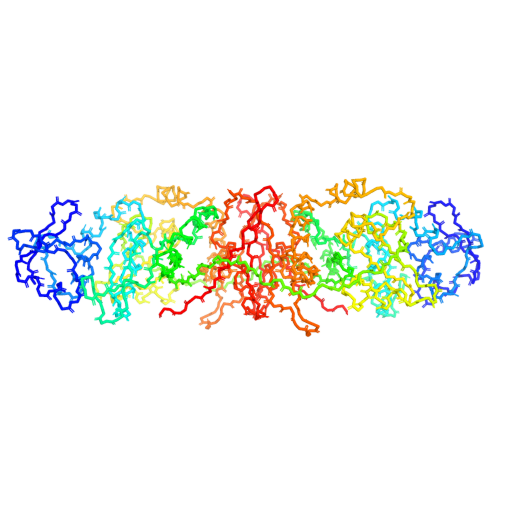02 ILE A CA 1
ATOM 2380 C C . ILE A 1 302 ? 4.434 5.32 2.582 1 95.69 302 ILE A C 1
ATOM 2382 O O . ILE A 1 302 ? 5 4.359 3.107 1 95.69 302 ILE A O 1
ATOM 2386 N N . SER A 1 303 ? 3.506 6.023 3.152 1 95.44 303 SER A N 1
ATOM 2387 C CA . SER A 1 303 ? 3.084 5.719 4.516 1 95.44 303 SER A CA 1
ATOM 2388 C C . SER A 1 303 ? 2.588 4.281 4.629 1 95.44 303 SER A C 1
ATOM 2390 O O . SER A 1 303 ? 2.938 3.57 5.574 1 95.44 303 SER A O 1
ATOM 2392 N N . ARG A 1 304 ? 1.832 3.877 3.664 1 95.06 304 ARG A N 1
ATOM 2393 C CA . ARG A 1 304 ? 1.309 2.516 3.639 1 95.06 304 ARG A CA 1
ATOM 2394 C C . ARG A 1 304 ? 2.441 1.494 3.629 1 95.06 304 ARG A C 1
ATOM 2396 O O . ARG A 1 304 ? 2.42 0.528 4.395 1 95.06 304 ARG A O 1
ATOM 2403 N N . SER A 1 305 ? 3.367 1.701 2.789 1 96.12 305 SER A N 1
ATOM 2404 C CA . SER A 1 305 ? 4.5 0.792 2.662 1 96.12 305 SER A CA 1
ATOM 2405 C C . SER A 1 305 ? 5.305 0.723 3.957 1 96.12 305 SER A C 1
ATOM 2407 O O . SER A 1 305 ? 5.645 -0.365 4.426 1 96.12 305 SER A O 1
ATOM 2409 N N . VAL A 1 306 ? 5.523 1.872 4.516 1 95.88 306 VAL A N 1
ATOM 2410 C CA . VAL A 1 306 ? 6.344 1.949 5.723 1 95.88 306 VAL A CA 1
ATOM 2411 C C . VAL A 1 306 ? 5.609 1.296 6.891 1 95.88 306 VAL A C 1
ATOM 2413 O O . VAL A 1 306 ? 6.199 0.531 7.652 1 95.88 306 VAL A O 1
ATOM 2416 N N . ARG A 1 307 ? 4.375 1.589 7.023 1 94.44 307 ARG A N 1
ATOM 2417 C CA . ARG A 1 307 ? 3.582 1.003 8.102 1 94.44 307 ARG A CA 1
ATOM 2418 C C . ARG A 1 307 ? 3.52 -0.515 7.973 1 94.44 307 ARG A C 1
ATOM 2420 O O . ARG A 1 307 ? 3.625 -1.232 8.969 1 94.44 307 ARG A O 1
ATOM 2427 N N . LEU A 1 308 ? 3.305 -0.98 6.758 1 95.88 308 LEU A N 1
ATOM 2428 C CA . LEU A 1 308 ? 3.277 -2.42 6.52 1 95.88 308 LEU A CA 1
ATOM 2429 C C . LEU A 1 308 ? 4.605 -3.061 6.918 1 95.88 308 LEU A C 1
ATOM 2431 O O . LEU A 1 308 ? 4.621 -4.078 7.613 1 95.88 308 LEU A O 1
ATOM 2435 N N . ALA A 1 309 ? 5.688 -2.488 6.445 1 95.56 309 ALA A N 1
ATOM 2436 C CA . ALA A 1 309 ? 7.004 -3.018 6.781 1 95.56 309 ALA A CA 1
ATOM 2437 C C . ALA A 1 309 ? 7.211 -3.061 8.297 1 95.56 309 ALA A C 1
ATOM 2439 O O . ALA A 1 309 ? 7.699 -4.059 8.828 1 95.56 309 ALA A O 1
ATOM 2440 N N . HIS A 1 310 ? 6.785 -2.062 8.914 1 93.56 310 HIS A N 1
ATOM 2441 C CA . HIS A 1 310 ? 6.941 -1.978 10.359 1 93.56 310 HIS A CA 1
ATOM 2442 C C . HIS A 1 310 ? 6.145 -3.07 11.062 1 93.56 310 HIS A C 1
ATOM 2444 O O . HIS A 1 310 ? 6.613 -3.65 12.047 1 93.56 310 HIS A O 1
ATOM 2450 N N . SER A 1 311 ? 4.949 -3.305 10.617 1 92.94 311 SER A N 1
ATOM 2451 C CA . SER A 1 311 ? 4.062 -4.273 11.258 1 92.94 311 SER A CA 1
ATOM 2452 C C . SER A 1 311 ? 4.664 -5.676 11.219 1 92.94 311 SER A C 1
ATOM 2454 O O . SER A 1 311 ? 4.316 -6.523 12.047 1 92.94 311 SER A O 1
ATOM 2456 N N . VAL A 1 312 ? 5.539 -5.965 10.344 1 92.19 312 VAL A N 1
ATOM 2457 C CA . VAL A 1 312 ? 6.148 -7.285 10.234 1 92.19 312 VAL A CA 1
ATOM 2458 C C . VAL A 1 312 ? 7.625 -7.207 10.609 1 92.19 312 VAL A C 1
ATOM 2460 O O . VAL A 1 312 ? 8.398 -8.117 10.297 1 92.19 312 VAL A O 1
ATOM 2463 N N . ARG A 1 313 ? 8.078 -6.113 11.18 1 92.12 313 ARG A N 1
ATOM 2464 C CA . ARG A 1 313 ? 9.406 -5.891 11.734 1 92.12 313 ARG A CA 1
ATOM 2465 C C . ARG A 1 313 ? 10.477 -5.961 10.656 1 92.12 313 ARG A C 1
ATOM 2467 O O . ARG A 1 313 ? 11.484 -6.652 10.812 1 92.12 313 ARG A O 1
ATOM 2474 N N . LYS A 1 314 ? 10.203 -5.273 9.516 1 93.19 314 LYS A N 1
ATOM 2475 C CA . LYS A 1 314 ? 11.156 -5.191 8.406 1 93.19 314 LYS A CA 1
ATOM 2476 C C . LYS A 1 314 ? 11.438 -3.738 8.039 1 93.19 314 LYS A C 1
ATOM 2478 O O . LYS A 1 314 ? 10.633 -2.852 8.312 1 93.19 314 LYS A O 1
ATOM 2483 N N . LYS A 1 315 ? 12.578 -3.527 7.453 1 93 315 LYS A N 1
ATOM 2484 C CA . LYS A 1 315 ? 12.875 -2.223 6.867 1 93 315 LYS A CA 1
ATOM 2485 C C . LYS A 1 315 ? 12.203 -2.059 5.512 1 93 315 LYS A C 1
ATOM 2487 O O . LYS A 1 315 ? 12.094 -3.018 4.742 1 93 315 LYS A O 1
ATOM 2492 N N . MET A 1 316 ? 11.742 -0.845 5.273 1 95.62 316 MET A N 1
ATOM 2493 C CA . MET A 1 316 ? 11.188 -0.533 3.957 1 95.62 316 MET A CA 1
ATOM 2494 C C . MET A 1 316 ? 12.211 0.182 3.088 1 95.62 316 MET A C 1
ATOM 2496 O O . MET A 1 316 ? 12.617 1.307 3.393 1 95.62 316 MET A O 1
ATOM 2500 N N . LEU A 1 317 ? 12.602 -0.464 2.043 1 95.19 317 LEU A N 1
ATOM 2501 C CA . LEU A 1 317 ? 13.602 0.09 1.141 1 95.19 317 LEU A CA 1
ATOM 2502 C C . LEU A 1 317 ? 12.984 0.428 -0.213 1 95.19 317 LEU A C 1
ATOM 2504 O O . LEU A 1 317 ? 12.523 -0.463 -0.93 1 95.19 317 LEU A O 1
ATOM 2508 N N . PHE A 1 318 ? 12.977 1.689 -0.548 1 96.88 318 PHE A N 1
ATOM 2509 C CA . PHE A 1 318 ? 12.664 2.111 -1.909 1 96.88 318 PHE A CA 1
ATOM 2510 C C . PHE A 1 318 ? 13.945 2.246 -2.734 1 96.88 318 PHE A C 1
ATOM 2512 O O . PHE A 1 318 ? 14.812 3.059 -2.414 1 96.88 318 PHE A O 1
ATOM 2519 N N . ALA A 1 319 ? 14.07 1.424 -3.723 1 96.81 319 ALA A N 1
ATOM 2520 C CA . ALA A 1 319 ? 15.242 1.465 -4.598 1 96.81 319 ALA A CA 1
ATOM 2521 C C . ALA A 1 319 ? 14.992 2.367 -5.805 1 96.81 319 ALA A C 1
ATOM 2523 O O . ALA A 1 319 ? 14.352 1.956 -6.77 1 96.81 319 ALA A O 1
ATOM 2524 N N . SER A 1 320 ? 15.547 3.566 -5.738 1 96.12 320 SER A N 1
ATOM 2525 C CA . SER A 1 320 ? 15.438 4.48 -6.871 1 96.12 320 SER A CA 1
ATOM 2526 C C . SER A 1 320 ? 16.391 4.078 -7.996 1 96.12 320 SER A C 1
ATOM 2528 O O . SER A 1 320 ? 17.594 3.992 -7.797 1 96.12 320 SER A O 1
ATOM 2530 N N . ILE A 1 321 ? 15.773 3.873 -9.141 1 96.31 321 ILE A N 1
ATOM 2531 C CA . ILE A 1 321 ? 16.547 3.332 -10.258 1 96.31 321 ILE A CA 1
ATOM 2532 C C . ILE A 1 321 ? 16.766 4.418 -11.305 1 96.31 321 ILE A C 1
ATOM 2534 O O . ILE A 1 321 ? 15.812 4.988 -11.828 1 96.31 321 ILE A O 1
ATOM 2538 N N . SER A 1 322 ? 17.984 4.738 -11.586 1 93.31 322 SER A N 1
ATOM 2539 C CA . SER A 1 322 ? 18.422 5.586 -12.695 1 93.31 322 SER A CA 1
ATOM 2540 C C . SER A 1 322 ? 19.375 4.844 -13.617 1 93.31 322 SER A C 1
ATOM 2542 O O . SER A 1 322 ? 20.578 4.797 -13.359 1 93.31 322 SER A O 1
ATOM 2544 N N . GLY A 1 323 ? 18.875 4.379 -14.719 1 89.81 323 GLY A N 1
ATOM 2545 C CA . GLY A 1 323 ? 19.688 3.471 -15.508 1 89.81 323 GLY A CA 1
ATOM 2546 C C . GLY A 1 323 ? 20.016 2.184 -14.781 1 89.81 323 GLY A C 1
ATOM 2547 O O . GLY A 1 323 ? 19.125 1.398 -14.453 1 89.81 323 GLY A O 1
ATOM 2548 N N . THR A 1 324 ? 21.266 2.006 -14.445 1 86.5 324 THR A N 1
ATOM 2549 C CA . THR A 1 324 ? 21.688 0.824 -13.695 1 86.5 324 THR A CA 1
ATOM 2550 C C . THR A 1 324 ? 22.062 1.194 -12.266 1 86.5 324 THR A C 1
ATOM 2552 O O . THR A 1 324 ? 22.406 0.322 -11.461 1 86.5 324 THR A O 1
ATOM 2555 N N . GLU A 1 325 ? 22 2.449 -12 1 90.75 325 GLU A N 1
ATOM 2556 C CA . GLU A 1 325 ? 22.344 2.918 -10.664 1 90.75 325 GLU A CA 1
ATOM 2557 C C . GLU A 1 325 ? 21.141 2.863 -9.727 1 90.75 325 GLU A C 1
ATOM 2559 O O . GLU A 1 325 ? 20.031 3.176 -10.125 1 90.75 325 GLU A O 1
ATOM 2564 N N . ILE A 1 326 ? 21.438 2.383 -8.555 1 94.69 326 ILE A N 1
ATOM 2565 C CA . ILE A 1 326 ? 20.375 2.264 -7.562 1 94.69 326 ILE A CA 1
ATOM 2566 C C . ILE A 1 326 ? 20.734 3.072 -6.316 1 94.69 326 ILE A C 1
ATOM 2568 O O . ILE A 1 326 ? 21.859 2.99 -5.82 1 94.69 326 ILE A O 1
ATOM 2572 N N . THR A 1 327 ? 19.891 3.941 -5.93 1 94.25 327 THR A N 1
ATOM 2573 C CA . THR A 1 327 ? 19.969 4.605 -4.633 1 94.25 327 THR A CA 1
ATOM 2574 C C . THR A 1 327 ? 18.906 4.059 -3.684 1 94.25 327 THR A C 1
ATOM 2576 O O . THR A 1 327 ? 17.719 4.102 -3.988 1 94.25 327 THR A O 1
ATOM 2579 N N . GLU A 1 328 ? 19.391 3.541 -2.57 1 94.75 328 GLU A N 1
ATOM 2580 C CA . GLU A 1 328 ? 18.453 2.99 -1.59 1 94.75 328 GLU A CA 1
ATOM 2581 C C . GLU A 1 328 ? 17.953 4.074 -0.641 1 94.75 328 GLU A C 1
ATOM 2583 O O . GLU A 1 328 ? 18.75 4.781 -0.017 1 94.75 328 GLU A O 1
ATOM 2588 N N . VAL A 1 329 ? 16.703 4.172 -0.568 1 95.5 329 VAL A N 1
ATOM 2589 C CA . VAL A 1 329 ? 16.062 5.168 0.29 1 95.5 329 VAL A CA 1
ATOM 2590 C C . VAL A 1 329 ? 15.211 4.465 1.345 1 95.5 329 VAL A C 1
ATOM 2592 O O . VAL A 1 329 ? 14.273 3.732 1.01 1 95.5 329 VAL A O 1
ATOM 2595 N N . GLU A 1 330 ? 15.539 4.676 2.518 1 95.25 330 GLU A N 1
ATOM 2596 C CA . GLU A 1 330 ? 14.789 4.094 3.627 1 95.25 330 GLU A CA 1
ATOM 2597 C C . GLU A 1 330 ? 13.984 5.164 4.371 1 95.25 330 GLU A C 1
ATOM 2599 O O . GLU A 1 330 ? 14.531 6.207 4.738 1 95.25 330 GLU A O 1
ATOM 2604 N N . PHE A 1 331 ? 12.719 4.965 4.5 1 94.81 331 PHE A N 1
ATOM 2605 C CA . PHE A 1 331 ? 11.867 5.754 5.379 1 94.81 331 PHE A CA 1
ATOM 2606 C C . PHE A 1 331 ? 11.617 5.023 6.691 1 94.81 331 PHE A C 1
ATOM 2608 O O . PHE A 1 331 ? 11.234 3.854 6.691 1 94.81 331 PHE A O 1
ATOM 2615 N N . ALA A 1 332 ? 11.891 5.676 7.715 1 93.25 332 ALA A N 1
ATOM 2616 C CA . ALA A 1 332 ? 11.633 5.094 9.031 1 93.25 332 ALA A CA 1
ATOM 2617 C C . ALA A 1 332 ? 10.805 6.039 9.891 1 93.25 332 ALA A C 1
ATOM 2619 O O . ALA A 1 332 ? 11.109 7.23 9.992 1 93.25 332 ALA A O 1
ATOM 2620 N N . ARG A 1 333 ? 9.758 5.5 10.461 1 91.81 333 ARG A N 1
ATOM 2621 C CA . ARG A 1 333 ? 9 6.324 11.398 1 91.81 333 ARG A CA 1
ATOM 2622 C C . ARG A 1 333 ? 9.867 6.719 12.594 1 91.81 333 ARG A C 1
ATOM 2624 O O . ARG A 1 333 ? 10.648 5.914 13.094 1 91.81 333 ARG A O 1
ATOM 2631 N N . MET A 1 334 ? 9.664 7.93 12.938 1 91.38 334 MET A N 1
ATOM 2632 C CA . MET A 1 334 ? 10.508 8.469 14 1 91.38 334 MET A CA 1
ATOM 2633 C C . MET A 1 334 ? 9.648 9.023 15.141 1 91.38 334 MET A C 1
ATOM 2635 O O . MET A 1 334 ? 8.617 9.648 14.898 1 91.38 334 MET A O 1
ATOM 2639 N N . LYS A 1 335 ? 10.102 8.695 16.359 1 85.12 335 LYS A N 1
ATOM 2640 C CA . LYS A 1 335 ? 9.516 9.328 17.531 1 85.12 335 LYS A CA 1
ATOM 2641 C C . LYS A 1 335 ? 10.32 10.555 17.969 1 85.12 335 LYS A C 1
ATOM 2643 O O . LYS A 1 335 ? 11.5 10.438 18.297 1 85.12 335 LYS A O 1
ATOM 2648 N N . MET A 1 336 ? 9.758 11.664 17.734 1 82.69 336 MET A N 1
ATOM 2649 C CA . MET A 1 336 ? 10.469 12.891 18.078 1 82.69 336 MET A CA 1
ATOM 2650 C C . MET A 1 336 ? 10.367 13.18 19.578 1 82.69 336 MET A C 1
ATOM 2652 O O . MET A 1 336 ? 9.328 12.922 20.203 1 82.69 336 MET A O 1
ATOM 2656 N N . MET B 1 1 ? -3.572 -46.656 -15.141 1 93 1 MET B N 1
ATOM 2657 C CA . MET B 1 1 ? -4.543 -46.719 -16.234 1 93 1 MET B CA 1
ATOM 2658 C C . MET B 1 1 ? -4.023 -45.969 -17.469 1 93 1 MET B C 1
ATOM 2660 O O . MET B 1 1 ? -3.367 -44.938 -17.344 1 93 1 MET B O 1
ATOM 2664 N N . LYS B 1 2 ? -4.43 -46.531 -18.484 1 93.75 2 LYS B N 1
ATOM 2665 C CA . LYS B 1 2 ? -3.879 -45.969 -19.719 1 93.75 2 LYS B CA 1
ATOM 2666 C C . LYS B 1 2 ? -4.805 -44.906 -20.297 1 93.75 2 LYS B C 1
ATOM 2668 O O . LYS B 1 2 ? -6.031 -45.031 -20.219 1 93.75 2 LYS B O 1
ATOM 2673 N N . ALA B 1 3 ? -4.148 -43.812 -20.891 1 96.5 3 ALA B N 1
ATOM 2674 C CA . ALA B 1 3 ? -4.895 -42.719 -21.531 1 96.5 3 ALA B CA 1
ATOM 2675 C C . ALA B 1 3 ? -4.188 -42.219 -22.781 1 96.5 3 ALA B C 1
ATOM 2677 O O . ALA B 1 3 ? -3.113 -42.719 -23.141 1 96.5 3 ALA B O 1
ATOM 2678 N N . GLU B 1 4 ? -4.938 -41.469 -23.531 1 96.56 4 GLU B N 1
ATOM 2679 C CA . GLU B 1 4 ? -4.402 -40.875 -24.766 1 96.56 4 GLU B CA 1
ATOM 2680 C C . GLU B 1 4 ? -4.684 -39.375 -24.812 1 96.56 4 GLU B C 1
ATOM 2682 O O . GLU B 1 4 ? -5.766 -38.906 -24.438 1 96.56 4 GLU B O 1
ATOM 2687 N N . PHE B 1 5 ? -3.65 -38.562 -25.312 1 96.81 5 PHE B N 1
ATOM 2688 C CA . PHE B 1 5 ? -3.789 -37.125 -25.484 1 96.81 5 PHE B CA 1
ATOM 2689 C C . PHE B 1 5 ? -4.137 -36.781 -26.922 1 96.81 5 PHE B C 1
ATOM 2691 O O . PHE B 1 5 ? -3.4 -37.156 -27.844 1 96.81 5 PHE B O 1
ATOM 2698 N N . ASP B 1 6 ? -5.207 -36.156 -27.156 1 93.88 6 ASP B N 1
ATOM 2699 C CA . ASP B 1 6 ? -5.648 -35.875 -28.516 1 93.88 6 ASP B CA 1
ATOM 2700 C C . ASP B 1 6 ? -5.277 -34.469 -28.953 1 93.88 6 ASP B C 1
ATOM 2702 O O . ASP B 1 6 ? -5.754 -33.969 -29.984 1 93.88 6 ASP B O 1
ATOM 2706 N N . GLY B 1 7 ? -4.516 -33.719 -28.141 1 92.06 7 GLY B N 1
ATOM 2707 C CA . GLY B 1 7 ? -4.125 -32.344 -28.453 1 92.06 7 GLY B CA 1
ATOM 2708 C C . GLY B 1 7 ? -4.832 -31.312 -27.594 1 92.06 7 GLY B C 1
ATOM 2709 O O . GLY B 1 7 ? -4.332 -30.203 -27.422 1 92.06 7 GLY B O 1
ATOM 2710 N N . THR B 1 8 ? -6.012 -31.719 -27.188 1 92.75 8 THR B N 1
ATOM 2711 C CA . THR B 1 8 ? -6.812 -30.781 -26.406 1 92.75 8 THR B CA 1
ATOM 2712 C C . THR B 1 8 ? -7.195 -31.391 -25.047 1 92.75 8 THR B C 1
ATOM 2714 O O . THR B 1 8 ? -7.145 -30.703 -24.031 1 92.75 8 THR B O 1
ATOM 2717 N N . GLN B 1 9 ? -7.473 -32.656 -25.109 1 95.31 9 GLN B N 1
ATOM 2718 C CA . GLN B 1 9 ? -7.902 -33.375 -23.922 1 95.31 9 GLN B CA 1
ATOM 2719 C C . GLN B 1 9 ? -7.211 -34.75 -23.828 1 95.31 9 GLN B C 1
ATOM 2721 O O . GLN B 1 9 ? -6.547 -35.188 -24.766 1 95.31 9 GLN B O 1
ATOM 2726 N N . VAL B 1 10 ? -7.328 -35.281 -22.641 1 96.69 10 VAL B N 1
ATOM 2727 C CA . VAL B 1 10 ? -6.816 -36.625 -22.406 1 96.69 10 VAL B CA 1
ATOM 2728 C C . VAL B 1 10 ? -7.977 -37.594 -22.234 1 96.69 10 VAL B C 1
ATOM 2730 O O . VAL B 1 10 ? -8.891 -37.375 -21.438 1 96.69 10 VAL B O 1
ATOM 2733 N N . ILE B 1 11 ? -7.949 -38.625 -23.047 1 96.75 11 ILE B N 1
ATOM 2734 C CA . ILE B 1 11 ? -9.023 -39.594 -23.047 1 96.75 11 ILE B CA 1
ATOM 2735 C C . ILE B 1 11 ? -8.539 -40.906 -22.391 1 96.75 11 ILE B C 1
ATOM 2737 O O . ILE B 1 11 ? -7.555 -41.5 -22.828 1 96.75 11 ILE B O 1
ATOM 2741 N N . ALA B 1 12 ? -9.234 -41.281 -21.344 1 95.12 12 ALA B N 1
ATOM 2742 C CA . ALA B 1 12 ? -8.883 -42.531 -20.641 1 95.12 12 ALA B CA 1
ATOM 2743 C C . ALA B 1 12 ? -9.938 -43.594 -20.859 1 95.12 12 ALA B C 1
ATOM 2745 O O . ALA B 1 12 ? -11.109 -43.281 -21.125 1 95.12 12 ALA B O 1
ATOM 2746 N N . SER B 1 13 ? -9.547 -44.812 -20.703 1 91.06 13 SER B N 1
ATOM 2747 C CA . SER B 1 13 ? -10.422 -45.938 -20.953 1 91.06 13 SER B CA 1
ATOM 2748 C C . SER B 1 13 ? -11.5 -46.062 -19.875 1 91.06 13 SER B C 1
ATOM 2750 O O . SER B 1 13 ? -11.5 -45.281 -18.906 1 91.06 13 SER B O 1
ATOM 2752 N N . SER B 1 14 ? -12.375 -47 -20.047 1 90.81 14 SER B N 1
ATOM 2753 C CA . SER B 1 14 ? -13.531 -47.219 -19.172 1 90.81 14 SER B CA 1
ATOM 2754 C C . SER B 1 14 ? -13.086 -47.562 -17.75 1 90.81 14 SER B C 1
ATOM 2756 O O . SER B 1 14 ? -13.805 -47.25 -16.781 1 90.81 14 SER B O 1
ATOM 2758 N N . GLU B 1 15 ? -11.953 -48.125 -17.625 1 91.44 15 GLU B N 1
ATOM 2759 C CA . GLU B 1 15 ? -11.43 -48.438 -16.297 1 91.44 15 GLU B CA 1
ATOM 2760 C C . GLU B 1 15 ? -11.242 -47.188 -15.453 1 91.44 15 GLU B C 1
ATOM 2762 O O . GLU B 1 15 ? -11.32 -47.25 -14.219 1 91.44 15 GLU B O 1
ATOM 2767 N N . ALA B 1 16 ? -11.07 -46.156 -16.188 1 92.31 16 ALA B N 1
ATOM 2768 C CA . ALA B 1 16 ? -10.766 -44.906 -15.492 1 92.31 16 ALA B CA 1
ATOM 2769 C C . ALA B 1 16 ? -12.031 -44.25 -14.961 1 92.31 16 ALA B C 1
ATOM 2771 O O . ALA B 1 16 ? -11.969 -43.25 -14.242 1 92.31 16 ALA B O 1
ATOM 2772 N N . LEU B 1 17 ? -13.164 -44.781 -15.242 1 93.12 17 LEU B N 1
ATOM 2773 C CA . LEU B 1 17 ? -14.438 -44.219 -14.805 1 93.12 17 LEU B CA 1
ATOM 2774 C C . LEU B 1 17 ? -14.539 -44.219 -13.281 1 93.12 17 LEU B C 1
ATOM 2776 O O . LEU B 1 17 ? -15.242 -43.406 -12.695 1 93.12 17 LEU B O 1
ATOM 2780 N N . SER B 1 18 ? -13.781 -45.156 -12.648 1 92.06 18 SER B N 1
ATOM 2781 C CA . SER B 1 18 ? -13.75 -45.219 -11.195 1 92.06 18 SER B CA 1
ATOM 2782 C C . SER B 1 18 ? -13.203 -43.938 -10.586 1 92.06 18 SER B C 1
ATOM 2784 O O . SER B 1 18 ? -13.578 -43.562 -9.477 1 92.06 18 SER B O 1
ATOM 2786 N N . LEU B 1 19 ? -12.312 -43.281 -11.328 1 92.75 19 LEU B N 1
ATOM 2787 C CA . LEU B 1 19 ? -11.742 -42 -10.867 1 92.75 19 LEU B CA 1
ATOM 2788 C C . LEU B 1 19 ? -12.828 -40.938 -10.719 1 92.75 19 LEU B C 1
ATOM 2790 O O . LEU B 1 19 ? -12.82 -40.188 -9.766 1 92.75 19 LEU B O 1
ATOM 2794 N N . TYR B 1 20 ? -13.719 -40.938 -11.664 1 90.94 20 TYR B N 1
ATOM 2795 C CA . TYR B 1 20 ? -14.844 -40 -11.602 1 90.94 20 TYR B CA 1
ATOM 2796 C C . TYR B 1 20 ? -15.797 -40.375 -10.477 1 90.94 20 TYR B C 1
ATOM 2798 O O . TYR B 1 20 ? -16.203 -39.531 -9.688 1 90.94 20 TYR B O 1
ATOM 2806 N N . GLU B 1 21 ? -16.109 -41.625 -10.367 1 88.69 21 GLU B N 1
ATOM 2807 C CA . GLU B 1 21 ? -17.109 -42.094 -9.406 1 88.69 21 GLU B CA 1
ATOM 2808 C C . GLU B 1 21 ? -16.609 -41.906 -7.973 1 88.69 21 GLU B C 1
ATOM 2810 O O . GLU B 1 21 ? -17.391 -41.594 -7.074 1 88.69 21 GLU B O 1
ATOM 2815 N N . GLN B 1 22 ? -15.375 -42.062 -7.828 1 87.31 22 GLN B N 1
ATOM 2816 C CA . GLN B 1 22 ? -14.836 -42.062 -6.477 1 87.31 22 GLN B CA 1
ATOM 2817 C C . GLN B 1 22 ? -14.43 -40.625 -6.066 1 87.31 22 GLN B C 1
ATOM 2819 O O . GLN B 1 22 ? -14.633 -40.219 -4.918 1 87.31 22 GLN B O 1
ATOM 2824 N N . SER B 1 23 ? -13.891 -39.906 -7.055 1 89.56 23 SER B N 1
ATOM 2825 C CA . SER B 1 23 ? -13.25 -38.656 -6.633 1 89.56 23 SER B CA 1
ATOM 2826 C C . SER B 1 23 ? -13.625 -37.5 -7.551 1 89.56 23 SER B C 1
ATOM 2828 O O . SER B 1 23 ? -13.102 -36.406 -7.406 1 89.56 23 SER B O 1
ATOM 2830 N N . GLY B 1 24 ? -14.406 -37.719 -8.547 1 90.31 24 GLY B N 1
ATOM 2831 C CA . GLY B 1 24 ? -14.953 -36.656 -9.375 1 90.31 24 GLY B CA 1
ATOM 2832 C C . GLY B 1 24 ? -13.977 -36.156 -10.422 1 90.31 24 GLY B C 1
ATOM 2833 O O . GLY B 1 24 ? -14.062 -35 -10.844 1 90.31 24 GLY B O 1
ATOM 2834 N N . TYR B 1 25 ? -12.977 -37 -10.812 1 93.56 25 TYR B N 1
ATOM 2835 C CA . TYR B 1 25 ? -12.047 -36.594 -11.867 1 93.56 25 TYR B CA 1
ATOM 2836 C C . TYR B 1 25 ? -12.672 -36.781 -13.242 1 93.56 25 TYR B C 1
ATOM 2838 O O . TYR B 1 25 ? -13.25 -37.844 -13.539 1 93.56 25 TYR B O 1
ATOM 2846 N N . GLY B 1 26 ? -12.578 -35.719 -14.047 1 92.56 26 GLY B N 1
ATOM 2847 C CA . GLY B 1 26 ? -12.977 -35.844 -15.438 1 92.56 26 GLY B CA 1
ATOM 2848 C C . GLY B 1 26 ? -14.477 -35.844 -15.633 1 92.56 26 GLY B C 1
ATOM 2849 O O . GLY B 1 26 ? -15.234 -35.5 -14.727 1 92.56 26 GLY B O 1
ATOM 2850 N N . ARG B 1 27 ? -14.797 -36.094 -16.938 1 91.94 27 ARG B N 1
ATOM 2851 C CA . ARG B 1 27 ? -16.203 -36.188 -17.359 1 91.94 27 ARG B CA 1
ATOM 2852 C C . ARG B 1 27 ? -16.422 -37.438 -18.234 1 91.94 27 ARG B C 1
ATOM 2854 O O . ARG B 1 27 ? -15.805 -37.562 -19.281 1 91.94 27 ARG B O 1
ATOM 2861 N N . PRO B 1 28 ? -17.344 -38.25 -17.734 1 91.56 28 PRO B N 1
ATOM 2862 C CA . PRO B 1 28 ? -17.656 -39.406 -18.578 1 91.56 28 PRO B CA 1
ATOM 2863 C C . PRO B 1 28 ? -18.406 -39 -19.844 1 91.56 28 PRO B C 1
ATOM 2865 O O . PRO B 1 28 ? -19.25 -38.094 -19.812 1 91.56 28 PRO B O 1
ATOM 2868 N N . ASP B 1 29 ? -18.016 -39.594 -20.875 1 89.75 29 ASP B N 1
ATOM 2869 C CA . ASP B 1 29 ? -18.719 -39.344 -22.125 1 89.75 29 ASP B CA 1
ATOM 2870 C C . ASP B 1 29 ? -19.703 -40.469 -22.453 1 89.75 29 ASP B C 1
ATOM 2872 O O . ASP B 1 29 ? -19.734 -41.469 -21.766 1 89.75 29 ASP B O 1
ATOM 2876 N N . LYS B 1 30 ? -20.531 -40.312 -23.516 1 89.62 30 LYS B N 1
ATOM 2877 C CA . LYS B 1 30 ? -21.578 -41.25 -23.891 1 89.62 30 LYS B CA 1
ATOM 2878 C C . LYS B 1 30 ? -20.984 -42.594 -24.328 1 89.62 30 LYS B C 1
ATOM 2880 O O . LYS B 1 30 ? -21.641 -43.625 -24.203 1 89.62 30 LYS B O 1
ATOM 2885 N N . SER B 1 31 ? -19.797 -42.594 -24.766 1 89.12 31 SER B N 1
ATOM 2886 C CA . SER B 1 31 ? -19.156 -43.781 -25.281 1 89.12 31 SER B CA 1
ATOM 2887 C C . SER B 1 31 ? -18.516 -44.594 -24.156 1 89.12 31 SER B C 1
ATOM 2889 O O . SER B 1 31 ? -17.953 -45.688 -24.406 1 89.12 31 SER B O 1
ATOM 2891 N N . GLY B 1 32 ? -18.562 -44.094 -22.969 1 88.5 32 GLY B N 1
ATOM 2892 C CA . GLY B 1 32 ? -18.062 -44.844 -21.812 1 88.5 32 GLY B CA 1
ATOM 2893 C C . GLY B 1 32 ? -16.625 -44.5 -21.469 1 88.5 32 GLY B C 1
ATOM 2894 O O . GLY B 1 32 ? -15.977 -45.219 -20.703 1 88.5 32 GLY B O 1
ATOM 2895 N N . VAL B 1 33 ? -16.047 -43.562 -22.125 1 92.75 33 VAL B N 1
ATOM 2896 C CA . VAL B 1 33 ? -14.68 -43.156 -21.812 1 92.75 33 VAL B CA 1
ATOM 2897 C C . VAL B 1 33 ? -14.695 -41.969 -20.875 1 92.75 33 VAL B C 1
ATOM 2899 O O . VAL B 1 33 ? -15.727 -41.312 -20.719 1 92.75 33 VAL B O 1
ATOM 2902 N N . LEU B 1 34 ? -13.555 -41.781 -20.203 1 94.88 34 LEU B N 1
ATOM 2903 C CA . LEU B 1 34 ? -13.406 -40.625 -19.312 1 94.88 34 LEU B CA 1
ATOM 2904 C C . LEU B 1 34 ? -12.57 -39.531 -19.969 1 94.88 34 LEU B C 1
ATOM 2906 O O . LEU B 1 34 ? -11.438 -39.781 -20.375 1 94.88 34 LEU B O 1
ATOM 2910 N N . ARG B 1 35 ? -13.133 -38.406 -20.109 1 95.56 35 ARG B N 1
ATOM 2911 C CA . ARG B 1 35 ? -12.414 -37.25 -20.641 1 95.56 35 ARG B CA 1
ATOM 2912 C C . ARG B 1 35 ? -11.82 -36.438 -19.516 1 95.56 35 ARG B C 1
ATOM 2914 O O . ARG B 1 35 ? -12.523 -36.031 -18.578 1 95.56 35 ARG B O 1
ATOM 2921 N N . LEU B 1 36 ? -10.531 -36.188 -19.641 1 95.56 36 LEU B N 1
ATOM 2922 C CA . LEU B 1 36 ? -9.812 -35.438 -18.609 1 95.56 36 LEU B CA 1
ATOM 2923 C C . LEU B 1 36 ? -9.273 -34.125 -19.188 1 95.56 36 LEU B C 1
ATOM 2925 O O . LEU B 1 36 ? -8.742 -34.094 -20.297 1 95.56 36 LEU B O 1
ATOM 2929 N N . ASP B 1 37 ? -9.539 -33.031 -18.469 1 95 37 ASP B N 1
ATOM 2930 C CA . ASP B 1 37 ? -8.766 -31.828 -18.75 1 95 37 ASP B CA 1
ATOM 2931 C C . ASP B 1 37 ? -7.27 -32.094 -18.578 1 95 37 ASP B C 1
ATOM 2933 O O . ASP B 1 37 ? -6.859 -32.844 -17.688 1 95 37 ASP B O 1
ATOM 2937 N N . PRO B 1 38 ? -6.488 -31.453 -19.391 1 95.81 38 PRO B N 1
ATOM 2938 C CA . PRO B 1 38 ? -5.047 -31.672 -19.266 1 95.81 38 PRO B CA 1
ATOM 2939 C C . PRO B 1 38 ? -4.531 -31.422 -17.859 1 95.81 38 PRO B C 1
ATOM 2941 O O . PRO B 1 38 ? -3.594 -32.094 -17.406 1 95.81 38 PRO B O 1
ATOM 2944 N N . LYS B 1 39 ? -5.066 -30.469 -17.141 1 96 39 LYS B N 1
ATOM 2945 C CA . LYS B 1 39 ? -4.668 -30.234 -15.75 1 96 39 LYS B CA 1
ATOM 2946 C C . LYS B 1 39 ? -4.961 -31.453 -14.875 1 96 39 LYS B C 1
ATOM 2948 O O . LYS B 1 39 ? -4.137 -31.828 -14.039 1 96 39 LYS B O 1
ATOM 2953 N N . GLU B 1 40 ? -6.066 -32.062 -15.102 1 95.75 40 GLU B N 1
ATOM 2954 C CA . GLU B 1 40 ? -6.441 -33.281 -14.383 1 95.75 40 GLU B CA 1
ATOM 2955 C C . GLU B 1 40 ? -5.5 -34.438 -14.711 1 95.75 40 GLU B C 1
ATOM 2957 O O . GLU B 1 40 ? -5.07 -35.156 -13.812 1 95.75 40 GLU B O 1
ATOM 2962 N N . ALA B 1 41 ? -5.297 -34.5 -15.977 1 96.62 41 ALA B N 1
ATOM 2963 C CA . ALA B 1 41 ? -4.422 -35.562 -16.438 1 96.62 41 ALA B CA 1
ATOM 2964 C C . ALA B 1 41 ? -3.033 -35.469 -15.82 1 96.62 41 ALA B C 1
ATOM 2966 O O . ALA B 1 41 ? -2.473 -36.438 -15.328 1 96.62 41 ALA B O 1
ATOM 2967 N N . LEU B 1 42 ? -2.516 -34.281 -15.852 1 96.56 42 LEU B N 1
ATOM 2968 C CA . LEU B 1 42 ? -1.201 -34.031 -15.266 1 96.56 42 LEU B CA 1
ATOM 2969 C C . LEU B 1 42 ? -1.191 -34.375 -13.781 1 96.56 42 LEU B C 1
ATOM 2971 O O . LEU B 1 42 ? -0.247 -35 -13.297 1 96.56 42 LEU B O 1
ATOM 2975 N N . TYR B 1 43 ? -2.217 -33.969 -13.109 1 96.12 43 TYR B N 1
ATOM 2976 C CA . TYR B 1 43 ? -2.334 -34.281 -11.688 1 96.12 43 TYR B CA 1
ATOM 2977 C C . TYR B 1 43 ? -2.344 -35.781 -11.438 1 96.12 43 TYR B C 1
ATOM 2979 O O . TYR B 1 43 ? -1.628 -36.281 -10.57 1 96.12 43 TYR B O 1
ATOM 2987 N N . LEU B 1 44 ? -3.084 -36.5 -12.18 1 96.19 44 LEU B N 1
ATOM 2988 C CA . LEU B 1 44 ? -3.232 -37.969 -12.023 1 96.19 44 LEU B CA 1
ATOM 2989 C C . LEU B 1 44 ? -1.961 -38.688 -12.445 1 96.19 44 LEU B C 1
ATOM 2991 O O . LEU B 1 44 ? -1.604 -39.719 -11.852 1 96.19 44 LEU B O 1
ATOM 2995 N N . MET B 1 45 ? -1.314 -38.156 -13.469 1 95.88 45 MET B N 1
ATOM 2996 C CA . MET B 1 45 ? -0.034 -38.719 -13.883 1 95.88 45 MET B CA 1
ATOM 2997 C C . MET B 1 45 ? 0.999 -38.594 -12.766 1 95.88 45 MET B C 1
ATOM 2999 O O . MET B 1 45 ? 1.72 -39.562 -12.477 1 95.88 45 MET B O 1
ATOM 3003 N N . ALA B 1 46 ? 1.029 -37.469 -12.18 1 93.19 46 ALA B N 1
ATOM 3004 C CA . ALA B 1 46 ? 1.976 -37.219 -11.094 1 93.19 46 ALA B CA 1
ATOM 3005 C C . ALA B 1 46 ? 1.72 -38.156 -9.922 1 93.19 46 ALA B C 1
ATOM 3007 O O . ALA B 1 46 ? 2.65 -38.531 -9.203 1 93.19 46 ALA B O 1
ATOM 3008 N N . ARG B 1 47 ? 0.512 -38.594 -9.781 1 93 47 ARG B N 1
ATOM 3009 C CA . ARG B 1 47 ? 0.131 -39.5 -8.68 1 93 47 ARG B CA 1
ATOM 3010 C C . ARG B 1 47 ? 0.223 -40.938 -9.086 1 93 47 ARG B C 1
ATOM 3012 O O . ARG B 1 47 ? -0.078 -41.844 -8.289 1 93 47 ARG B O 1
ATOM 3019 N N . GLY B 1 48 ? 0.521 -41.188 -10.297 1 93.25 48 GLY B N 1
ATOM 3020 C CA . GLY B 1 48 ? 0.707 -42.531 -10.797 1 93.25 48 GLY B CA 1
ATOM 3021 C C . GLY B 1 48 ? -0.6 -43.25 -11.086 1 93.25 48 GLY B C 1
ATOM 3022 O O . GLY B 1 48 ? -0.639 -44.5 -11.148 1 93.25 48 GLY B O 1
ATOM 3023 N N . LYS B 1 49 ? -1.646 -42.469 -11.25 1 94.88 49 LYS B N 1
ATOM 3024 C CA . LYS B 1 49 ? -2.959 -43.062 -11.438 1 94.88 49 LYS B CA 1
ATOM 3025 C C . LYS B 1 49 ? -3.236 -43.344 -12.914 1 94.88 49 LYS B C 1
ATOM 3027 O O . LYS B 1 49 ? -3.994 -44.25 -13.266 1 94.88 49 LYS B O 1
ATOM 3032 N N . ILE B 1 50 ? -2.646 -42.469 -13.766 1 95.62 50 ILE B N 1
ATOM 3033 C CA . ILE B 1 50 ? -2.812 -42.688 -15.195 1 95.62 50 ILE B CA 1
ATOM 3034 C C . ILE B 1 50 ? -1.461 -42.562 -15.898 1 95.62 50 ILE B C 1
ATOM 3036 O O . ILE B 1 50 ? -0.521 -42 -15.352 1 95.62 50 ILE B O 1
ATOM 3040 N N . GLU B 1 51 ? -1.405 -43.156 -17.016 1 96.19 51 GLU B N 1
ATOM 3041 C CA . GLU B 1 51 ? -0.219 -43.062 -17.859 1 96.19 51 GLU B CA 1
ATOM 3042 C C . GLU B 1 51 ? -0.599 -42.844 -19.328 1 96.19 51 GLU B C 1
ATOM 3044 O O . GLU B 1 51 ? -1.606 -43.375 -19.797 1 96.19 51 GLU B O 1
ATOM 3049 N N . ILE B 1 52 ? 0.127 -42.062 -20 1 96.5 52 ILE B N 1
ATOM 3050 C CA . ILE B 1 52 ? -0.017 -41.844 -21.438 1 96.5 52 ILE B CA 1
ATOM 3051 C C . ILE B 1 52 ? 1.219 -42.344 -22.172 1 96.5 52 ILE B C 1
ATOM 3053 O O . ILE B 1 52 ? 2.258 -41.688 -22.203 1 96.5 52 ILE B O 1
ATOM 3057 N N . PRO B 1 53 ? 1.012 -43.5 -22.75 1 95.19 53 PRO B N 1
ATOM 3058 C CA . PRO B 1 53 ? 2.182 -44.062 -23.422 1 95.19 53 PRO B CA 1
ATOM 3059 C C . PRO B 1 53 ? 2.828 -43.094 -24.406 1 95.19 53 PRO B C 1
ATOM 3061 O O . PRO B 1 53 ? 2.139 -42.531 -25.25 1 95.19 53 PRO B O 1
ATOM 3064 N N . GLY B 1 54 ? 4.133 -42.875 -24.266 1 94.62 54 GLY B N 1
ATOM 3065 C CA . GLY B 1 54 ? 4.887 -42.062 -25.203 1 94.62 54 GLY B CA 1
ATOM 3066 C C . GLY B 1 54 ? 4.879 -40.594 -24.844 1 94.62 54 GLY B C 1
ATOM 3067 O O . GLY B 1 54 ? 5.473 -39.781 -25.547 1 94.62 54 GLY B O 1
ATOM 3068 N N . LEU B 1 55 ? 4.172 -40.281 -23.906 1 96.12 55 LEU B N 1
ATOM 3069 C CA . LEU B 1 55 ? 4.09 -38.875 -23.484 1 96.12 55 LEU B CA 1
ATOM 3070 C C . LEU B 1 55 ? 4.324 -38.75 -21.984 1 96.12 55 LEU B C 1
ATOM 3072 O O . LEU B 1 55 ? 3.467 -39.125 -21.188 1 96.12 55 LEU B O 1
ATOM 3076 N N . SER B 1 56 ? 5.469 -38.188 -21.641 1 94.44 56 SER B N 1
ATOM 3077 C CA . SER B 1 56 ? 5.805 -38.031 -20.234 1 94.44 56 SER B CA 1
ATOM 3078 C C . SER B 1 56 ? 5.082 -36.844 -19.625 1 94.44 56 SER B C 1
ATOM 3080 O O . SER B 1 56 ? 4.508 -36.031 -20.344 1 94.44 56 SER B O 1
ATOM 3082 N N . PHE B 1 57 ? 5.094 -36.781 -18.312 1 95.06 57 PHE B N 1
ATOM 3083 C CA . PHE B 1 57 ? 4.551 -35.656 -17.578 1 95.06 57 PHE B CA 1
ATOM 3084 C C . PHE B 1 57 ? 5.133 -34.344 -18.125 1 95.06 57 PHE B C 1
ATOM 3086 O O . PHE B 1 57 ? 4.395 -33.406 -18.422 1 95.06 57 PHE B O 1
ATOM 3093 N N . ASP B 1 58 ? 6.434 -34.281 -18.266 1 94.06 58 ASP B N 1
ATOM 3094 C CA . ASP B 1 58 ? 7.145 -33.094 -18.672 1 94.06 58 ASP B CA 1
ATOM 3095 C C . ASP B 1 58 ? 6.766 -32.688 -20.094 1 94.06 58 ASP B C 1
ATOM 3097 O O . ASP B 1 58 ? 6.633 -31.484 -20.391 1 94.06 58 ASP B O 1
ATOM 3101 N N . GLN B 1 59 ? 6.645 -33.688 -20.922 1 94.19 59 GLN B N 1
ATOM 3102 C CA . GLN B 1 59 ? 6.273 -33.406 -22.312 1 94.19 59 GLN B CA 1
ATOM 3103 C C . GLN B 1 59 ? 4.859 -32.844 -22.391 1 94.19 59 GLN B C 1
ATOM 3105 O O . GLN B 1 59 ? 4.617 -31.875 -23.125 1 94.19 59 GLN B O 1
ATOM 3110 N N . LEU B 1 60 ? 3.936 -33.469 -21.656 1 96.31 60 LEU B N 1
ATOM 3111 C CA . LEU B 1 60 ? 2.562 -32.969 -21.656 1 96.31 60 LEU B CA 1
ATOM 3112 C C . LEU B 1 60 ? 2.498 -31.562 -21.062 1 96.31 60 LEU B C 1
ATOM 3114 O O . LEU B 1 60 ? 1.819 -30.688 -21.609 1 96.31 60 LEU B O 1
ATOM 3118 N N . LEU B 1 61 ? 3.213 -31.328 -19.984 1 95.25 61 LEU B N 1
ATOM 3119 C CA . LEU B 1 61 ? 3.244 -30.016 -19.344 1 95.25 61 LEU B CA 1
ATOM 3120 C C . LEU B 1 61 ? 3.789 -28.953 -20.297 1 95.25 61 LEU B C 1
ATOM 3122 O O . LEU B 1 61 ? 3.217 -27.875 -20.422 1 95.25 61 LEU B O 1
ATOM 3126 N N . ALA B 1 62 ? 4.824 -29.281 -20.938 1 92.12 62 ALA B N 1
ATOM 3127 C CA . ALA B 1 62 ? 5.441 -28.359 -21.875 1 92.12 62 ALA B CA 1
ATOM 3128 C C . ALA B 1 62 ? 4.473 -27.969 -22.984 1 92.12 62 ALA B C 1
ATOM 3130 O O . ALA B 1 62 ? 4.387 -26.797 -23.375 1 92.12 62 ALA B O 1
ATOM 3131 N N . GLU B 1 63 ? 3.795 -28.969 -23.453 1 93.62 63 GLU B N 1
ATOM 3132 C CA . GLU B 1 63 ? 2.838 -28.734 -24.531 1 93.62 63 GLU B CA 1
ATOM 3133 C C . GLU B 1 63 ? 1.683 -27.844 -24.062 1 93.62 63 GLU B C 1
ATOM 3135 O O . GLU B 1 63 ? 1.302 -26.906 -24.75 1 93.62 63 GLU B O 1
ATOM 3140 N N . CYS B 1 64 ? 1.19 -28.125 -22.922 1 95.69 64 CYS B N 1
ATOM 3141 C CA . CYS B 1 64 ? 0.01 -27.438 -22.422 1 95.69 64 CYS B CA 1
ATOM 3142 C C . CYS B 1 64 ? 0.372 -26.047 -21.891 1 95.69 64 CYS B C 1
ATOM 3144 O O . CYS B 1 64 ? -0.448 -25.125 -21.938 1 95.69 64 CYS B O 1
ATOM 3146 N N . ALA B 1 65 ? 1.55 -25.875 -21.438 1 93.81 65 ALA B N 1
ATOM 3147 C CA . ALA B 1 65 ? 2.004 -24.625 -20.828 1 93.81 65 ALA B CA 1
ATOM 3148 C C . ALA B 1 65 ? 2.199 -23.547 -21.875 1 93.81 65 ALA B C 1
ATOM 3150 O O . ALA B 1 65 ? 2.385 -22.375 -21.531 1 93.81 65 ALA B O 1
ATOM 3151 N N . LYS B 1 66 ? 2.15 -23.906 -23.141 1 90.94 66 LYS B N 1
ATOM 3152 C CA . LYS B 1 66 ? 2.189 -22.906 -24.203 1 90.94 66 LYS B CA 1
ATOM 3153 C C . LYS B 1 66 ? 0.981 -21.984 -24.141 1 90.94 66 LYS B C 1
ATOM 3155 O O . LYS B 1 66 ? 1.046 -20.828 -24.594 1 90.94 66 LYS B O 1
ATOM 3160 N N . LYS B 1 67 ? -0.082 -22.516 -23.641 1 91.88 67 LYS B N 1
ATOM 3161 C CA . LYS B 1 67 ? -1.264 -21.688 -23.422 1 91.88 67 LYS B CA 1
ATOM 3162 C C . LYS B 1 67 ? -1.072 -20.766 -22.219 1 91.88 67 LYS B C 1
ATOM 3164 O O . LYS B 1 67 ? -0.753 -21.234 -21.109 1 91.88 67 LYS B O 1
ATOM 3169 N N . PRO B 1 68 ? -1.312 -19.5 -22.453 1 89.38 68 PRO B N 1
ATOM 3170 C CA . PRO B 1 68 ? -1.119 -18.562 -21.344 1 89.38 68 PRO B CA 1
ATOM 3171 C C . PRO B 1 68 ? -1.979 -18.906 -20.125 1 89.38 68 PRO B C 1
ATOM 3173 O O . PRO B 1 68 ? -3.172 -19.188 -20.266 1 89.38 68 PRO B O 1
ATOM 3176 N N . GLY B 1 69 ? -1.33 -18.984 -19 1 91.19 69 GLY B N 1
ATOM 3177 C CA . GLY B 1 69 ? -2.041 -19.172 -17.75 1 91.19 69 GLY B CA 1
ATOM 3178 C C . GLY B 1 69 ? -2.211 -20.641 -17.375 1 91.19 69 GLY B C 1
ATOM 3179 O O . GLY B 1 69 ? -2.656 -20.953 -16.266 1 91.19 69 GLY B O 1
ATOM 3180 N N . PHE B 1 70 ? -1.881 -21.516 -18.234 1 94.5 70 PHE B N 1
ATOM 3181 C CA . PHE B 1 70 ? -2.111 -22.938 -17.984 1 94.5 70 PHE B CA 1
ATOM 3182 C C . PHE B 1 70 ? -1.375 -23.391 -16.734 1 94.5 70 PHE B C 1
ATOM 3184 O O . PHE B 1 70 ? -1.964 -24.031 -15.852 1 94.5 70 PHE B O 1
ATOM 3191 N N . LEU B 1 71 ? -0.112 -23.109 -16.641 1 93.88 71 LEU B N 1
ATOM 3192 C CA . LEU B 1 71 ? 0.684 -23.594 -15.516 1 93.88 71 LEU B CA 1
ATOM 3193 C C . LEU B 1 71 ? 0.106 -23.094 -14.195 1 93.88 71 LEU B C 1
ATOM 3195 O O . LEU B 1 71 ? -0.012 -23.859 -13.242 1 93.88 71 LEU B O 1
ATOM 3199 N N . ARG B 1 72 ? -0.226 -21.859 -14.141 1 94.81 72 ARG B N 1
ATOM 3200 C CA . ARG B 1 72 ? -0.795 -21.297 -12.922 1 94.81 72 ARG B CA 1
ATOM 3201 C C . ARG B 1 72 ? -2.092 -22.016 -12.547 1 94.81 72 ARG B C 1
ATOM 3203 O O . ARG B 1 72 ? -2.32 -22.328 -11.375 1 94.81 72 ARG B O 1
ATOM 3210 N N . ASN B 1 73 ? -2.895 -22.219 -13.531 1 96.31 73 ASN B N 1
ATOM 3211 C CA . ASN B 1 73 ? -4.137 -22.938 -13.289 1 96.31 73 ASN B CA 1
ATOM 3212 C C . ASN B 1 73 ? -3.869 -24.359 -12.773 1 96.31 73 ASN B C 1
ATOM 3214 O O . ASN B 1 73 ? -4.566 -24.828 -11.883 1 96.31 73 ASN B O 1
ATOM 3218 N N . PHE B 1 74 ? -2.883 -24.953 -13.383 1 96.31 74 PHE B N 1
ATOM 3219 C CA . PHE B 1 74 ? -2.535 -26.297 -12.961 1 96.31 74 PHE B CA 1
ATOM 3220 C C . PHE B 1 74 ? -2.094 -26.328 -11.5 1 96.31 74 PHE B C 1
ATOM 3222 O O . PHE B 1 74 ? -2.502 -27.203 -10.734 1 96.31 74 PHE B O 1
ATOM 3229 N N . VAL B 1 75 ? -1.265 -25.344 -11.094 1 95.88 75 VAL B N 1
ATOM 3230 C CA . VAL B 1 75 ? -0.763 -25.281 -9.727 1 95.88 75 VAL B CA 1
ATOM 3231 C C . VAL B 1 75 ? -1.928 -25.094 -8.758 1 95.88 75 VAL B C 1
ATOM 3233 O O . VAL B 1 75 ? -1.984 -25.75 -7.715 1 95.88 75 VAL B O 1
ATOM 3236 N N . VAL B 1 76 ? -2.834 -24.266 -9.102 1 96.94 76 VAL B N 1
ATOM 3237 C CA . VAL B 1 76 ? -4 -24.031 -8.258 1 96.94 76 VAL B CA 1
ATOM 3238 C C . VAL B 1 76 ? -4.855 -25.297 -8.195 1 96.94 76 VAL B C 1
ATOM 3240 O O . VAL B 1 76 ? -5.289 -25.703 -7.113 1 96.94 76 VAL B O 1
ATOM 3243 N N . TYR B 1 77 ? -5.09 -25.906 -9.344 1 96.75 77 TYR B N 1
ATOM 3244 C CA . TYR B 1 77 ? -5.836 -27.156 -9.383 1 96.75 77 TYR B CA 1
ATOM 3245 C C . TYR B 1 77 ? -5.23 -28.188 -8.445 1 96.75 77 TYR B C 1
ATOM 3247 O O . TYR B 1 77 ? -5.938 -28.812 -7.645 1 96.75 77 TYR B O 1
ATOM 3255 N N . ARG B 1 78 ? -3.975 -28.375 -8.602 1 95.62 78 ARG B N 1
ATOM 3256 C CA . ARG B 1 78 ? -3.252 -29.344 -7.781 1 95.62 78 ARG B CA 1
ATOM 3257 C C . ARG B 1 78 ? -3.412 -29.031 -6.297 1 95.62 78 ARG B C 1
ATOM 3259 O O . ARG B 1 78 ? -3.674 -29.938 -5.496 1 95.62 78 ARG B O 1
ATOM 3266 N N . ASP B 1 79 ? -3.26 -27.812 -5.93 1 95.5 79 ASP B N 1
ATOM 3267 C CA . ASP B 1 79 ? -3.367 -27.422 -4.531 1 95.5 79 ASP B CA 1
ATOM 3268 C C . ASP B 1 79 ? -4.75 -27.75 -3.971 1 95.5 79 ASP B C 1
ATOM 3270 O O . ASP B 1 79 ? -4.863 -28.328 -2.889 1 95.5 79 ASP B O 1
ATOM 3274 N N . ILE B 1 80 ? -5.754 -27.375 -4.695 1 95.69 80 ILE B N 1
ATOM 3275 C CA . ILE B 1 80 ? -7.129 -27.562 -4.238 1 95.69 80 ILE B CA 1
ATOM 3276 C C . ILE B 1 80 ? -7.426 -29.062 -4.121 1 95.69 80 ILE B C 1
ATOM 3278 O O . ILE B 1 80 ? -8.039 -29.5 -3.146 1 95.69 80 ILE B O 1
ATOM 3282 N N . ARG B 1 81 ? -6.965 -29.828 -5.023 1 95.06 81 ARG B N 1
ATOM 3283 C CA . ARG B 1 81 ? -7.172 -31.281 -4.98 1 95.06 81 ARG B CA 1
ATOM 3284 C C . ARG B 1 81 ? -6.445 -31.906 -3.791 1 95.06 81 ARG B C 1
ATOM 3286 O O . ARG B 1 81 ? -6.992 -32.781 -3.115 1 95.06 81 ARG B O 1
ATOM 3293 N N . GLU B 1 82 ? -5.262 -31.469 -3.586 1 93.56 82 GLU B N 1
ATOM 3294 C CA . GLU B 1 82 ? -4.461 -32 -2.492 1 93.56 82 GLU B CA 1
ATOM 3295 C C . GLU B 1 82 ? -5.094 -31.688 -1.138 1 93.56 82 GLU B C 1
ATOM 3297 O O . GLU B 1 82 ? -4.871 -32.406 -0.162 1 93.56 82 GLU B O 1
ATOM 3302 N N . ARG B 1 83 ? -5.859 -30.688 -1.135 1 93.75 83 ARG B N 1
ATOM 3303 C CA . ARG B 1 83 ? -6.555 -30.328 0.095 1 93.75 83 ARG B CA 1
ATOM 3304 C C . ARG B 1 83 ? -7.82 -31.156 0.277 1 93.75 83 ARG B C 1
ATOM 3306 O O . ARG B 1 83 ? -8.492 -31.062 1.305 1 93.75 83 ARG B O 1
ATOM 3313 N N . GLY B 1 84 ? -8.172 -31.906 -0.722 1 92.75 84 GLY B N 1
ATOM 3314 C CA . GLY B 1 84 ? -9.281 -32.844 -0.586 1 92.75 84 GLY B CA 1
ATOM 3315 C C . GLY B 1 84 ? -10.555 -32.375 -1.258 1 92.75 84 GLY B C 1
ATOM 3316 O O . GLY B 1 84 ? -11.602 -33 -1.144 1 92.75 84 GLY B O 1
ATOM 3317 N N . TYR B 1 85 ? -10.469 -31.266 -1.986 1 95.12 85 TYR B N 1
ATOM 3318 C CA . TYR B 1 85 ? -11.641 -30.734 -2.678 1 95.12 85 TYR B CA 1
ATOM 3319 C C . TYR B 1 85 ? -11.781 -31.344 -4.066 1 95.12 85 TYR B C 1
ATOM 3321 O O . TYR B 1 85 ? -10.836 -31.953 -4.582 1 95.12 85 TYR B O 1
ATOM 3329 N N . VAL B 1 86 ? -12.977 -31.281 -4.523 1 94.81 86 VAL B N 1
ATOM 3330 C CA . VAL B 1 86 ? -13.242 -31.609 -5.918 1 94.81 86 VAL B CA 1
ATOM 3331 C C . VAL B 1 86 ? -13.359 -30.344 -6.746 1 94.81 86 VAL B C 1
ATOM 3333 O O . VAL B 1 86 ? -13.961 -29.359 -6.309 1 94.81 86 VAL B O 1
ATOM 3336 N N . VAL B 1 87 ? -12.742 -30.359 -7.918 1 94.94 87 VAL B N 1
ATOM 3337 C CA . VAL B 1 87 ? -12.641 -29.141 -8.727 1 94.94 87 VAL B CA 1
ATOM 3338 C C . VAL B 1 87 ? -13.109 -29.438 -10.148 1 94.94 87 VAL B C 1
ATOM 3340 O O . VAL B 1 87 ? -12.773 -30.469 -10.719 1 94.94 87 VAL B O 1
ATOM 3343 N N . THR B 1 88 ? -13.875 -28.609 -10.656 1 91.44 88 THR B N 1
ATOM 3344 C CA . THR B 1 88 ? -14.234 -28.641 -12.07 1 91.44 88 THR B CA 1
ATOM 3345 C C . THR B 1 88 ? -13.914 -27.312 -12.75 1 91.44 88 THR B C 1
ATOM 3347 O O . THR B 1 88 ? -13.75 -26.297 -12.07 1 91.44 88 THR B O 1
ATOM 3350 N N . THR B 1 89 ? -13.703 -27.359 -14.031 1 88.19 89 THR B N 1
ATOM 3351 C CA . THR B 1 89 ? -13.43 -26.125 -14.773 1 88.19 89 THR B CA 1
ATOM 3352 C C . THR B 1 89 ? -14.727 -25.406 -15.117 1 88.19 89 THR B C 1
ATOM 3354 O O . THR B 1 89 ? -15.789 -26.016 -15.203 1 88.19 89 THR B O 1
ATOM 3357 N N . GLY B 1 90 ? -14.656 -24.078 -15.203 1 84.25 90 GLY B N 1
ATOM 3358 C CA . GLY B 1 90 ? -15.789 -23.219 -15.539 1 84.25 90 GLY B CA 1
ATOM 3359 C C . GLY B 1 90 ? -15.375 -21.844 -16.016 1 84.25 90 GLY B C 1
ATOM 3360 O O . GLY B 1 90 ? -14.195 -21.594 -16.266 1 84.25 90 GLY B O 1
ATOM 3361 N N . PRO B 1 91 ? -16.359 -21 -16.25 1 85.06 91 PRO B N 1
ATOM 3362 C CA . PRO B 1 91 ? -16.094 -19.656 -16.75 1 85.06 91 PRO B CA 1
ATOM 3363 C C . PRO B 1 91 ? -15.18 -18.844 -15.836 1 85.06 91 PRO B C 1
ATOM 3365 O O . PRO B 1 91 ? -14.422 -18 -16.312 1 85.06 91 PRO B O 1
ATOM 3368 N N . GLN B 1 92 ? -15.25 -19.016 -14.508 1 89.94 92 GLN B N 1
ATOM 3369 C CA . GLN B 1 92 ? -14.359 -18.359 -13.555 1 89.94 92 GLN B CA 1
ATOM 3370 C C . GLN B 1 92 ? -13.125 -19.219 -13.273 1 89.94 92 GLN B C 1
ATOM 3372 O O . GLN B 1 92 ? -12.523 -19.125 -12.203 1 89.94 92 GLN B O 1
ATOM 3377 N N . ASP B 1 93 ? -12.812 -20 -14.172 1 93.88 93 ASP B N 1
ATOM 3378 C CA . ASP B 1 93 ? -11.672 -20.906 -14.164 1 93.88 93 ASP B CA 1
ATOM 3379 C C . ASP B 1 93 ? -12.016 -22.219 -13.445 1 93.88 93 ASP B C 1
ATOM 3381 O O . ASP B 1 93 ? -11.914 -23.297 -14.023 1 93.88 93 ASP B O 1
ATOM 3385 N N . PHE B 1 94 ? -12.508 -22.047 -12.102 1 96.75 94 PHE B N 1
ATOM 3386 C CA . PHE B 1 94 ? -12.789 -23.281 -11.391 1 96.75 94 PHE B CA 1
ATOM 3387 C C . PHE B 1 94 ? -14.078 -23.156 -10.586 1 96.75 94 PHE B C 1
ATOM 3389 O O . PHE B 1 94 ? -14.43 -22.078 -10.125 1 96.75 94 PHE B O 1
ATOM 3396 N N . ARG B 1 95 ? -14.742 -24.219 -10.461 1 95.56 95 ARG B N 1
ATOM 3397 C CA . ARG B 1 95 ? -15.797 -24.484 -9.477 1 95.56 95 ARG B CA 1
ATOM 3398 C C . ARG B 1 95 ? -15.344 -25.516 -8.461 1 95.56 95 ARG B C 1
ATOM 3400 O O . ARG B 1 95 ? -14.891 -26.609 -8.836 1 95.56 95 ARG B O 1
ATOM 3407 N N . VAL B 1 96 ? -15.469 -25.203 -7.23 1 96.5 96 VAL B N 1
ATOM 3408 C CA . VAL B 1 96 ? -14.898 -26.062 -6.203 1 96.5 96 VAL B CA 1
ATOM 3409 C C . VAL B 1 96 ? -16.016 -26.625 -5.32 1 96.5 96 VAL B C 1
ATOM 3411 O O . VAL B 1 96 ? -16.859 -25.891 -4.82 1 96.5 96 VAL B O 1
ATOM 3414 N N . PHE B 1 97 ? -15.93 -27.922 -5.145 1 94.88 97 PHE B N 1
ATOM 3415 C CA . PHE B 1 97 ? -16.891 -28.641 -4.312 1 94.88 97 PHE B CA 1
ATOM 3416 C C . PHE B 1 97 ? -16.281 -28.984 -2.957 1 94.88 97 PHE B C 1
ATOM 3418 O O . PHE B 1 97 ? -15.094 -29.297 -2.863 1 94.88 97 PHE B O 1
ATOM 3425 N N . PRO B 1 98 ? -17.156 -28.922 -1.943 1 91.25 98 PRO B N 1
ATOM 3426 C CA . PRO B 1 98 ? -16.656 -29.344 -0.628 1 91.25 98 PRO B CA 1
ATOM 3427 C C . PRO B 1 98 ? -16.188 -30.797 -0.607 1 91.25 98 PRO B C 1
ATOM 3429 O O . PRO B 1 98 ? -16.531 -31.578 -1.503 1 91.25 98 PRO B O 1
ATOM 3432 N N . ARG B 1 99 ? -15.453 -31.078 0.392 1 88.75 99 ARG B N 1
ATOM 3433 C CA . ARG B 1 99 ? -14.953 -32.438 0.554 1 88.75 99 ARG B CA 1
ATOM 3434 C C . ARG B 1 99 ? -16.109 -33.438 0.626 1 88.75 99 ARG B C 1
ATOM 3436 O O . ARG B 1 99 ? -17.109 -33.188 1.29 1 88.75 99 ARG B O 1
ATOM 3443 N N . GLY B 1 100 ? -15.945 -34.469 -0.064 1 85.62 100 GLY B N 1
ATOM 3444 C CA . GLY B 1 100 ? -16.953 -35.5 -0.05 1 85.62 100 GLY B CA 1
ATOM 3445 C C . GLY B 1 100 ? -18.062 -35.281 -1.065 1 85.62 100 GLY B C 1
ATOM 3446 O O . GLY B 1 100 ? -18.891 -36.156 -1.289 1 85.62 100 GLY B O 1
ATOM 3447 N N . LEU B 1 101 ? -18.078 -34.125 -1.604 1 89.19 101 LEU B N 1
ATOM 3448 C CA . LEU B 1 101 ? -19.078 -33.844 -2.625 1 89.19 101 LEU B CA 1
ATOM 3449 C C . LEU B 1 101 ? -18.438 -33.75 -4.008 1 89.19 101 LEU B C 1
ATOM 3451 O O . LEU B 1 101 ? -17.219 -33.562 -4.125 1 89.19 101 LEU B O 1
ATOM 3455 N N . ARG B 1 102 ? -19.266 -34.031 -5.043 1 86.88 102 ARG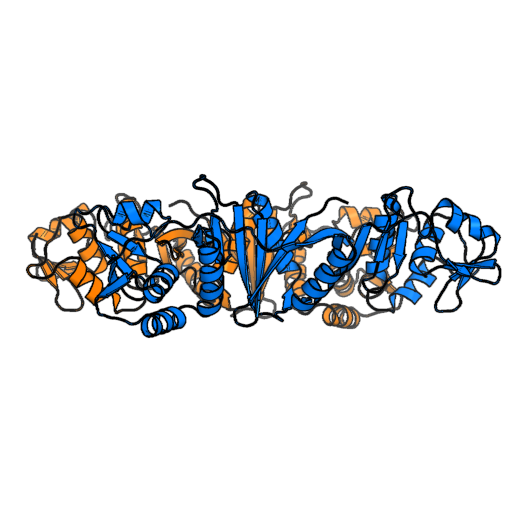 B N 1
ATOM 3456 C CA . ARG B 1 102 ? -18.812 -34 -6.43 1 86.88 102 ARG B CA 1
ATOM 3457 C C . ARG B 1 102 ? -19.938 -33.594 -7.367 1 86.88 102 ARG B C 1
ATOM 3459 O O . ARG B 1 102 ? -21.109 -33.531 -6.961 1 86.88 102 ARG B O 1
ATOM 3466 N N . PRO B 1 103 ? -19.469 -33.281 -8.539 1 83.25 103 PRO B N 1
ATOM 3467 C CA . PRO B 1 103 ? -20.547 -32.938 -9.477 1 83.25 103 PRO B CA 1
ATOM 3468 C C . PRO B 1 103 ? -21.609 -34.031 -9.57 1 83.25 103 PRO B C 1
ATOM 3470 O O . PRO B 1 103 ? -21.281 -35.219 -9.625 1 83.25 103 PRO B O 1
ATOM 3473 N N . GLY B 1 104 ? -22.859 -33.594 -9.516 1 82.56 104 GLY B N 1
ATOM 3474 C CA . GLY B 1 104 ? -23.953 -34.531 -9.562 1 82.56 104 GLY B CA 1
ATOM 3475 C C . GLY B 1 104 ? -24.422 -34.969 -8.188 1 82.56 104 GLY B C 1
ATOM 3476 O O . GLY B 1 104 ? -25.547 -35.438 -8.023 1 82.56 104 GLY B O 1
ATOM 3477 N N . LYS B 1 105 ? -23.594 -34.969 -7.184 1 85.88 105 LYS B N 1
ATOM 3478 C CA . LYS B 1 105 ? -23.922 -35.406 -5.836 1 85.88 105 LYS B CA 1
ATOM 3479 C C . LYS B 1 105 ? -23.922 -34.25 -4.848 1 85.88 105 LYS B C 1
ATOM 3481 O O . LYS B 1 105 ? -23.969 -34.469 -3.635 1 85.88 105 LYS B O 1
ATOM 3486 N N . GLY B 1 106 ? -23.75 -33.062 -5.449 1 87.44 106 GLY B N 1
ATOM 3487 C CA . GLY B 1 106 ? -23.766 -31.891 -4.594 1 87.44 106 GLY B CA 1
ATOM 3488 C C . GLY B 1 106 ? -23.516 -30.609 -5.352 1 87.44 106 GLY B C 1
ATOM 3489 O O . GLY B 1 106 ? -23.406 -30.609 -6.578 1 87.44 106 GLY B O 1
ATOM 3490 N N . GLN B 1 107 ? -23.547 -29.547 -4.512 1 91.56 107 GLN B N 1
ATOM 3491 C CA . GLN B 1 107 ? -23.344 -28.234 -5.113 1 91.56 107 GLN B CA 1
ATOM 3492 C C . GLN B 1 107 ? -21.938 -27.703 -4.809 1 91.56 107 GLN B C 1
ATOM 3494 O O . GLN B 1 107 ? -21.375 -27.984 -3.748 1 91.56 107 GLN B O 1
ATOM 3499 N N . SER B 1 108 ? -21.453 -26.969 -5.766 1 93.81 108 SER B N 1
ATOM 3500 C CA . SER B 1 108 ? -20.172 -26.297 -5.527 1 93.81 108 SER B CA 1
ATOM 3501 C C . SER B 1 108 ? -20.328 -25.188 -4.496 1 93.81 108 SER B C 1
ATOM 3503 O O . SER B 1 108 ? -21.406 -24.641 -4.32 1 93.81 108 SER B O 1
ATOM 3505 N N . ARG B 1 109 ? -19.266 -24.922 -3.885 1 94.69 109 ARG B N 1
ATOM 3506 C CA . ARG B 1 109 ? -19.266 -23.906 -2.836 1 94.69 109 ARG B CA 1
ATOM 3507 C C . ARG B 1 109 ? -18.531 -22.641 -3.297 1 94.69 109 ARG B C 1
ATOM 3509 O O . ARG B 1 109 ? -18.938 -21.531 -2.975 1 94.69 109 ARG B O 1
ATOM 3516 N N . TYR B 1 110 ? -17.5 -22.828 -4.066 1 96.12 110 TYR B N 1
ATOM 3517 C CA . TYR B 1 110 ? -16.656 -21.703 -4.461 1 96.12 110 TYR B CA 1
ATOM 3518 C C . TYR B 1 110 ? -16.609 -21.562 -5.977 1 96.12 110 TYR B C 1
ATOM 3520 O O . TYR B 1 110 ? -16.547 -22.562 -6.695 1 96.12 110 TYR B O 1
ATOM 3528 N N . LEU B 1 111 ? -16.75 -20.391 -6.43 1 97.06 111 LEU B N 1
ATOM 3529 C CA . LEU B 1 111 ? -16.281 -20 -7.758 1 97.06 111 LEU B CA 1
ATOM 3530 C C . LEU B 1 111 ? -14.938 -19.297 -7.684 1 97.06 111 LEU B C 1
ATOM 3532 O O . LEU B 1 111 ? -14.758 -18.375 -6.891 1 97.06 111 LEU B O 1
ATOM 3536 N N . MET B 1 112 ? -13.992 -19.766 -8.531 1 97.25 112 MET B N 1
ATOM 3537 C CA . MET B 1 112 ? -12.625 -19.328 -8.289 1 97.25 112 MET B CA 1
ATOM 3538 C C . MET B 1 112 ? -11.992 -18.797 -9.57 1 97.25 112 MET B C 1
ATOM 3540 O O . MET B 1 112 ? -12.117 -19.406 -10.633 1 97.25 112 MET B O 1
ATOM 3544 N N . ARG B 1 113 ? -11.406 -17.672 -9.43 1 97.31 113 ARG B N 1
ATOM 3545 C CA . ARG B 1 113 ? -10.578 -17.094 -10.484 1 97.31 113 ARG B CA 1
ATOM 3546 C C . ARG B 1 113 ? -9.102 -17.141 -10.109 1 97.31 113 ARG B C 1
ATOM 3548 O O . ARG B 1 113 ? -8.727 -16.828 -8.977 1 97.31 113 ARG B O 1
ATOM 3555 N N . VAL B 1 114 ? -8.242 -17.562 -11.055 1 97.19 114 VAL B N 1
ATOM 3556 C CA . VAL B 1 114 ? -6.812 -17.688 -10.812 1 97.19 114 VAL B CA 1
ATOM 3557 C C . VAL B 1 114 ? -6.086 -16.453 -11.344 1 97.19 114 VAL B C 1
ATOM 3559 O O . VAL B 1 114 ? -6.305 -16.047 -12.492 1 97.19 114 VAL B O 1
ATOM 3562 N N . LEU B 1 115 ? -5.277 -15.875 -10.5 1 96.31 115 LEU B N 1
ATOM 3563 C CA . LEU B 1 115 ? -4.492 -14.711 -10.883 1 96.31 115 LEU B CA 1
ATOM 3564 C C . LEU B 1 115 ? -3.023 -14.898 -10.523 1 96.31 115 LEU B C 1
ATOM 3566 O O . LEU B 1 115 ? -2.684 -15.789 -9.742 1 96.31 115 LEU B O 1
ATOM 3570 N N . SER B 1 116 ? -2.211 -14.141 -11.188 1 95.38 116 SER B N 1
ATOM 3571 C CA . SER B 1 116 ? -0.811 -14.008 -10.805 1 95.38 116 SER B CA 1
ATOM 3572 C C . SER B 1 116 ? -0.579 -12.734 -10 1 95.38 116 SER B C 1
ATOM 3574 O O . SER B 1 116 ? -1.392 -11.805 -10.055 1 95.38 116 SER B O 1
ATOM 3576 N N . GLU B 1 117 ? 0.534 -12.711 -9.25 1 95.38 117 GLU B N 1
ATOM 3577 C CA . GLU B 1 117 ? 0.897 -11.508 -8.508 1 95.38 117 GLU B CA 1
ATOM 3578 C C . GLU B 1 117 ? 1.107 -10.328 -9.445 1 95.38 117 GLU B C 1
ATOM 3580 O O . GLU B 1 117 ? 1.033 -9.172 -9.023 1 95.38 117 GLU B O 1
ATOM 3585 N N . ARG B 1 118 ? 1.243 -10.586 -10.742 1 92.25 118 ARG B N 1
ATOM 3586 C CA . ARG B 1 118 ? 1.602 -9.562 -11.719 1 92.25 118 ARG B CA 1
ATOM 3587 C C . ARG B 1 118 ? 0.36 -9.008 -12.414 1 92.25 118 ARG B C 1
ATOM 3589 O O . ARG B 1 118 ? 0.448 -8.047 -13.18 1 92.25 118 ARG B O 1
ATOM 3596 N N . ASP B 1 119 ? -0.716 -9.57 -12.172 1 93.38 119 ASP B N 1
ATOM 3597 C CA . ASP B 1 119 ? -1.919 -9.242 -12.93 1 93.38 119 ASP B CA 1
ATOM 3598 C C . ASP B 1 119 ? -2.516 -7.914 -12.477 1 93.38 119 ASP B C 1
ATOM 3600 O O . ASP B 1 119 ? -2.389 -7.539 -11.305 1 93.38 119 ASP B O 1
ATOM 3604 N N . MET B 1 120 ? -3.047 -7.25 -13.453 1 94.25 120 MET B N 1
ATOM 3605 C CA . MET B 1 120 ? -3.934 -6.125 -13.164 1 94.25 120 MET B CA 1
ATOM 3606 C C . MET B 1 120 ? -5.359 -6.605 -12.922 1 94.25 120 MET B C 1
ATOM 3608 O O . MET B 1 120 ? -5.844 -7.5 -13.617 1 94.25 120 MET B O 1
ATOM 3612 N N . VAL B 1 121 ? -5.898 -6.074 -11.922 1 95.38 121 VAL B N 1
ATOM 3613 C CA . VAL B 1 121 ? -7.246 -6.477 -11.531 1 95.38 121 VAL B CA 1
ATOM 3614 C C . VAL B 1 121 ? -8.25 -5.402 -11.945 1 95.38 121 VAL B C 1
ATOM 3616 O O . VAL B 1 121 ? -8.117 -4.238 -11.555 1 95.38 121 VAL B O 1
ATOM 3619 N N . ASP B 1 122 ? -9.148 -5.84 -12.734 1 94.31 122 ASP B N 1
ATOM 3620 C CA . ASP B 1 122 ? -10.281 -4.984 -13.086 1 94.31 122 ASP B CA 1
ATOM 3621 C C . ASP B 1 122 ? -11.391 -5.082 -12.039 1 94.31 122 ASP B C 1
ATOM 3623 O O . ASP B 1 122 ? -12.125 -6.066 -11.992 1 94.31 122 ASP B O 1
ATOM 3627 N N . LEU B 1 123 ? -11.508 -4.07 -11.305 1 93.56 123 LEU B N 1
ATOM 3628 C CA . LEU B 1 123 ? -12.445 -4.09 -10.188 1 93.56 123 LEU B CA 1
ATOM 3629 C C . LEU B 1 123 ? -13.875 -4.309 -10.68 1 93.56 123 LEU B C 1
ATOM 3631 O O . LEU B 1 123 ? -14.672 -4.973 -10.016 1 93.56 123 LEU B O 1
ATOM 3635 N N . ALA B 1 124 ? -14.211 -3.736 -11.805 1 94.25 124 ALA B N 1
ATOM 3636 C CA . ALA B 1 124 ? -15.539 -3.93 -12.359 1 94.25 124 ALA B CA 1
ATOM 3637 C C . ALA B 1 124 ? -15.805 -5.402 -12.656 1 94.25 124 ALA B C 1
ATOM 3639 O O . ALA B 1 124 ? -16.891 -5.914 -12.383 1 94.25 124 ALA B O 1
ATOM 3640 N N . ALA B 1 125 ? -14.844 -6.047 -13.227 1 94.56 125 ALA B N 1
ATOM 3641 C CA . ALA B 1 125 ? -14.969 -7.473 -13.531 1 94.56 125 ALA B CA 1
ATOM 3642 C C . ALA B 1 125 ? -15.094 -8.297 -12.25 1 94.56 125 ALA B C 1
ATOM 3644 O O . ALA B 1 125 ? -15.883 -9.242 -12.195 1 94.56 125 ALA B O 1
ATOM 3645 N N . VAL B 1 126 ? -14.352 -7.918 -11.289 1 95.06 126 VAL B N 1
ATOM 3646 C CA . VAL B 1 126 ? -14.406 -8.602 -10 1 95.06 126 VAL B CA 1
ATOM 3647 C C . VAL B 1 126 ? -15.797 -8.453 -9.391 1 95.06 126 VAL B C 1
ATOM 3649 O O . VAL B 1 126 ? -16.359 -9.422 -8.883 1 95.06 126 VAL B O 1
ATOM 3652 N N . ILE B 1 127 ? -16.281 -7.266 -9.453 1 94.75 127 ILE B N 1
ATOM 3653 C CA . ILE B 1 127 ? -17.609 -6.988 -8.922 1 94.75 127 ILE B CA 1
ATOM 3654 C C . ILE B 1 127 ? -18.641 -7.848 -9.641 1 94.75 127 ILE B C 1
ATOM 3656 O O . ILE B 1 127 ? -19.516 -8.453 -9 1 94.75 127 ILE B O 1
ATOM 3660 N N . LYS B 1 128 ? -18.531 -7.914 -10.914 1 94.62 128 LYS B N 1
ATOM 3661 C CA . LYS B 1 128 ? -19.453 -8.719 -11.711 1 94.62 128 LYS B CA 1
ATOM 3662 C C . LYS B 1 128 ? -19.391 -10.188 -11.312 1 94.62 128 LYS B C 1
ATOM 3664 O O . LYS B 1 128 ? -20.422 -10.828 -11.094 1 94.62 128 LYS B O 1
ATOM 3669 N N . ASP B 1 129 ? -18.25 -10.703 -11.172 1 95.88 129 ASP B N 1
ATOM 3670 C CA . ASP B 1 129 ? -18.062 -12.109 -10.805 1 95.88 129 ASP B CA 1
ATOM 3671 C C . ASP B 1 129 ? -18.547 -12.375 -9.383 1 95.88 129 ASP B C 1
ATOM 3673 O O . ASP B 1 129 ? -19.172 -13.406 -9.125 1 95.88 129 ASP B O 1
ATOM 3677 N N . ALA B 1 130 ? -18.219 -11.477 -8.516 1 96.12 130 ALA B N 1
ATOM 3678 C CA . ALA B 1 130 ? -18.641 -11.633 -7.129 1 96.12 130 ALA B CA 1
ATOM 3679 C C . ALA B 1 130 ? -20.172 -11.594 -7.012 1 96.12 130 ALA B C 1
ATOM 3681 O O . ALA B 1 130 ? -20.766 -12.383 -6.277 1 96.12 130 ALA B O 1
ATOM 3682 N N . ALA B 1 131 ? -20.734 -10.68 -7.719 1 94.56 131 ALA B N 1
ATOM 3683 C CA . ALA B 1 131 ? -22.188 -10.57 -7.719 1 94.56 131 ALA B CA 1
ATOM 3684 C C . ALA B 1 131 ? -22.828 -11.836 -8.281 1 94.56 131 ALA B C 1
ATOM 3686 O O . ALA B 1 131 ? -23.797 -12.359 -7.719 1 94.56 131 ALA B O 1
ATOM 3687 N N . ALA B 1 132 ? -22.328 -12.32 -9.375 1 94.19 132 ALA B N 1
ATOM 3688 C CA . ALA B 1 132 ? -22.828 -13.547 -9.992 1 94.19 132 ALA B CA 1
ATOM 3689 C C . ALA B 1 132 ? -22.703 -14.734 -9.039 1 94.19 132 ALA B C 1
ATOM 3691 O O . ALA B 1 132 ? -23.625 -15.547 -8.93 1 94.19 132 ALA B O 1
ATOM 3692 N N . SER B 1 133 ? -21.609 -14.805 -8.391 1 95.31 133 SER B N 1
ATOM 3693 C CA . SER B 1 133 ? -21.391 -15.875 -7.422 1 95.31 133 SER B CA 1
ATOM 3694 C C . SER B 1 133 ? -22.375 -15.805 -6.273 1 95.31 133 SER B C 1
ATOM 3696 O O . SER B 1 133 ? -22.953 -16.828 -5.871 1 95.31 133 SER B O 1
ATOM 3698 N N . ALA B 1 134 ? -22.594 -14.617 -5.812 1 93.56 134 ALA B N 1
ATOM 3699 C CA . ALA B 1 134 ? -23.531 -14.422 -4.711 1 93.56 134 ALA B CA 1
ATOM 3700 C C . ALA B 1 134 ? -24.953 -14.828 -5.117 1 93.56 134 ALA B C 1
ATOM 3702 O O . ALA B 1 134 ? -25.672 -15.438 -4.328 1 93.56 134 ALA B O 1
ATOM 3703 N N . ASN B 1 135 ? -25.312 -14.516 -6.266 1 93.56 135 ASN B N 1
ATOM 3704 C CA . ASN B 1 135 ? -26.625 -14.875 -6.793 1 93.56 135 ASN B CA 1
ATOM 3705 C C . ASN B 1 135 ? -26.812 -16.391 -6.828 1 93.56 135 ASN B C 1
ATOM 3707 O O . ASN B 1 135 ? -27.922 -16.891 -6.691 1 93.56 135 ASN B O 1
ATOM 3711 N N . MET B 1 136 ? -25.766 -17.047 -6.934 1 93.81 136 MET B N 1
ATOM 3712 C CA . MET B 1 136 ? -25.797 -18.5 -6.984 1 93.81 136 MET B CA 1
ATOM 3713 C C . MET B 1 136 ? -25.562 -19.109 -5.602 1 93.81 136 MET B C 1
ATOM 3715 O O . MET B 1 136 ? -25.391 -20.312 -5.465 1 93.81 136 MET B O 1
ATOM 3719 N N . ARG B 1 137 ? -25.438 -18.234 -4.586 1 93.19 137 ARG B N 1
ATOM 3720 C CA . ARG B 1 137 ? -25.203 -18.641 -3.203 1 93.19 137 ARG B CA 1
ATOM 3721 C C . ARG B 1 137 ? -23.859 -19.359 -3.064 1 93.19 137 ARG B C 1
ATOM 3723 O O . ARG B 1 137 ? -23.766 -20.391 -2.391 1 93.19 137 ARG B O 1
ATOM 3730 N N . LYS B 1 138 ? -22.922 -18.828 -3.768 1 95.88 138 LYS B N 1
ATOM 3731 C CA . LYS B 1 138 ? -21.547 -19.328 -3.707 1 95.88 138 LYS B CA 1
ATOM 3732 C C . LYS B 1 138 ? -20.594 -18.234 -3.27 1 95.88 138 LYS B C 1
ATOM 3734 O O . LYS B 1 138 ? -20.922 -17.047 -3.338 1 95.88 138 LYS B O 1
ATOM 3739 N N . GLN B 1 139 ? -19.438 -18.625 -2.805 1 96 139 GLN B N 1
ATOM 3740 C CA . GLN B 1 139 ? -18.375 -17.672 -2.475 1 96 139 GLN B CA 1
ATOM 3741 C C . GLN B 1 139 ? -17.438 -17.469 -3.66 1 96 139 GLN B C 1
ATOM 3743 O O . GLN B 1 139 ? -17.062 -18.422 -4.34 1 96 139 GLN B O 1
ATOM 3748 N N . PHE B 1 140 ? -17.172 -16.25 -3.922 1 97.44 140 PHE B N 1
ATOM 3749 C CA . PHE B 1 140 ? -16.203 -15.93 -4.969 1 97.44 140 PHE B CA 1
ATOM 3750 C C . PHE B 1 140 ? -14.805 -15.797 -4.391 1 97.44 140 PHE B C 1
ATOM 3752 O O . PHE B 1 140 ? -14.578 -14.992 -3.479 1 97.44 140 PHE B O 1
ATOM 3759 N N . VAL B 1 141 ? -13.852 -16.547 -4.984 1 97.75 141 VAL B N 1
ATOM 3760 C CA . VAL B 1 141 ? -12.508 -16.625 -4.422 1 97.75 141 VAL B CA 1
ATOM 3761 C C . VAL B 1 141 ? -11.477 -16.328 -5.512 1 97.75 141 VAL B C 1
ATOM 3763 O O . VAL B 1 141 ? -11.594 -16.828 -6.633 1 97.75 141 VAL B O 1
ATOM 3766 N N . LEU B 1 142 ? -10.578 -15.5 -5.188 1 97.5 142 LEU B N 1
ATOM 3767 C CA . LEU B 1 142 ? -9.391 -15.312 -6.02 1 97.5 142 LEU B CA 1
ATOM 3768 C C . LEU B 1 142 ? -8.234 -16.156 -5.516 1 97.5 142 LEU B C 1
ATOM 3770 O O . LEU B 1 142 ? -7.855 -16.078 -4.344 1 97.5 142 LEU B O 1
ATOM 3774 N N . ALA B 1 143 ? -7.727 -16.969 -6.336 1 97.69 143 ALA B N 1
ATOM 3775 C CA . ALA B 1 143 ? -6.492 -17.703 -6.059 1 97.69 143 ALA B CA 1
ATOM 3776 C C . ALA B 1 143 ? -5.297 -17.047 -6.734 1 97.69 143 ALA B C 1
ATOM 3778 O O . ALA B 1 143 ? -5.176 -17.062 -7.961 1 97.69 143 ALA B O 1
ATOM 3779 N N . VAL B 1 144 ? -4.441 -16.516 -5.969 1 97.38 144 VAL B N 1
ATOM 3780 C CA . VAL B 1 144 ? -3.334 -15.75 -6.527 1 97.38 144 VAL B CA 1
ATOM 3781 C C . VAL B 1 144 ? -2.025 -16.516 -6.34 1 97.38 144 VAL B C 1
ATOM 3783 O O . VAL B 1 144 ? -1.664 -16.875 -5.219 1 97.38 144 VAL B O 1
ATOM 3786 N N . LEU B 1 145 ? -1.396 -16.781 -7.398 1 96.38 145 LEU B N 1
ATOM 3787 C CA . LEU B 1 145 ? -0.09 -17.422 -7.395 1 96.38 145 LEU B CA 1
ATOM 3788 C C . LEU B 1 145 ? 1.027 -16.406 -7.543 1 96.38 145 LEU B C 1
ATOM 3790 O O . LEU B 1 145 ? 0.996 -15.57 -8.445 1 96.38 145 LEU B O 1
ATOM 3794 N N . ASP B 1 146 ? 1.954 -16.422 -6.621 1 95.5 146 ASP B N 1
ATOM 3795 C CA . ASP B 1 146 ? 3.08 -15.508 -6.77 1 95.5 146 ASP B CA 1
ATOM 3796 C C . ASP B 1 146 ? 4.215 -16.156 -7.559 1 95.5 146 ASP B C 1
ATOM 3798 O O . ASP B 1 146 ? 4.09 -17.297 -8.023 1 95.5 146 ASP B O 1
ATOM 3802 N N . ASP B 1 147 ? 5.242 -15.477 -7.781 1 93.69 147 ASP B N 1
ATOM 3803 C CA . ASP B 1 147 ? 6.316 -15.945 -8.648 1 93.69 147 ASP B CA 1
ATOM 3804 C C . ASP B 1 147 ? 7.133 -17.047 -7.973 1 93.69 147 ASP B C 1
ATOM 3806 O O . ASP B 1 147 ? 7.938 -17.719 -8.625 1 93.69 147 ASP B O 1
ATOM 3810 N N . GLU B 1 148 ? 6.879 -17.312 -6.723 1 91.12 148 GLU B N 1
ATOM 3811 C CA . GLU B 1 148 ? 7.492 -18.438 -6.027 1 91.12 148 GLU B CA 1
ATOM 3812 C C . GLU B 1 148 ? 6.543 -19.641 -5.969 1 91.12 148 GLU B C 1
ATOM 3814 O O . GLU B 1 148 ? 6.797 -20.609 -5.246 1 91.12 148 GLU B O 1
ATOM 3819 N N . HIS B 1 149 ? 5.461 -19.438 -6.664 1 89.56 149 HIS B N 1
ATOM 3820 C CA . HIS B 1 149 ? 4.469 -20.5 -6.781 1 89.56 149 HIS B CA 1
ATOM 3821 C C . HIS B 1 149 ? 3.787 -20.766 -5.445 1 89.56 149 HIS B C 1
ATOM 3823 O O . HIS B 1 149 ? 3.451 -21.922 -5.133 1 89.56 149 HIS B O 1
ATOM 3829 N N . GLU B 1 150 ? 3.762 -19.781 -4.66 1 92.38 150 GLU B N 1
ATOM 3830 C CA . GLU B 1 150 ? 2.967 -19.828 -3.438 1 92.38 150 GLU B CA 1
ATOM 3831 C C . GLU B 1 150 ? 1.577 -19.234 -3.662 1 92.38 150 GLU B C 1
ATOM 3833 O O . GLU B 1 150 ? 1.43 -18.234 -4.371 1 92.38 150 GLU B O 1
ATOM 3838 N N . LEU B 1 151 ? 0.628 -19.906 -2.988 1 95.38 151 LEU B N 1
ATOM 3839 C CA . LEU B 1 151 ? -0.759 -19.516 -3.238 1 95.38 151 LEU B CA 1
ATOM 3840 C C . LEU B 1 151 ? -1.323 -18.719 -2.07 1 95.38 151 LEU B C 1
ATOM 3842 O O . LEU B 1 151 ? -1.041 -19.016 -0.909 1 95.38 151 LEU B O 1
ATOM 3846 N N . THR B 1 152 ? -2.053 -17.703 -2.381 1 96.12 152 THR B N 1
ATOM 3847 C CA . THR B 1 152 ? -2.883 -16.953 -1.449 1 96.12 152 THR B CA 1
ATOM 3848 C C . THR B 1 152 ? -4.324 -16.875 -1.948 1 96.12 152 THR B C 1
ATOM 3850 O O . THR B 1 152 ? -4.562 -16.609 -3.127 1 96.12 152 THR B O 1
ATOM 3853 N N . TYR B 1 153 ? -5.266 -17.156 -1.085 1 97.06 153 TYR B N 1
ATOM 3854 C CA . TYR B 1 153 ? -6.676 -17.109 -1.456 1 97.06 153 TYR B CA 1
ATOM 3855 C C . TYR B 1 153 ? -7.367 -15.906 -0.838 1 97.06 153 TYR B C 1
ATOM 3857 O O . TYR B 1 153 ? -7.18 -15.609 0.345 1 97.06 153 TYR B O 1
ATOM 3865 N N . TYR B 1 154 ? -8.125 -15.227 -1.646 1 97.06 154 TYR B N 1
ATOM 3866 C CA . TYR B 1 154 ? -8.93 -14.102 -1.182 1 97.06 154 TYR B CA 1
ATOM 3867 C C . TYR B 1 154 ? -10.414 -14.344 -1.45 1 97.06 154 TYR B C 1
ATOM 3869 O O . TYR B 1 154 ? -10.797 -14.68 -2.572 1 97.06 154 TYR B O 1
ATOM 3877 N N . GLU B 1 155 ? -11.188 -14.203 -0.489 1 96.88 155 GLU B N 1
ATOM 3878 C CA . GLU B 1 155 ? -12.625 -14.109 -0.73 1 96.88 155 GLU B CA 1
ATOM 3879 C C . GLU B 1 155 ? -13.039 -12.68 -1.063 1 96.88 155 GLU B C 1
ATOM 3881 O O . GLU B 1 155 ? -12.594 -11.734 -0.41 1 96.88 155 GLU B O 1
ATOM 3886 N N . VAL B 1 156 ? -13.773 -12.555 -2.062 1 97 156 VAL B N 1
ATOM 3887 C CA . VAL B 1 156 ? -14.297 -11.25 -2.434 1 97 156 VAL B CA 1
ATOM 3888 C C . VAL B 1 156 ? -15.781 -11.164 -2.064 1 97 156 VAL B C 1
ATOM 3890 O O . VAL B 1 156 ? -16.578 -11.992 -2.498 1 97 156 VAL B O 1
ATOM 3893 N N . ARG B 1 157 ? -16.094 -10.188 -1.337 1 94.38 157 ARG B N 1
ATOM 3894 C CA . ARG B 1 157 ? -17.469 -9.969 -0.896 1 94.38 157 ARG B CA 1
ATOM 3895 C C . ARG B 1 157 ? -17.969 -8.586 -1.307 1 94.38 157 ARG B C 1
ATOM 3897 O O . ARG B 1 157 ? -17.219 -7.609 -1.245 1 94.38 157 ARG B O 1
ATOM 3904 N N . ILE B 1 158 ? -19.141 -8.609 -1.771 1 93.06 158 ILE B N 1
ATOM 3905 C CA . ILE B 1 158 ? -19.797 -7.344 -2.061 1 93.06 158 ILE B CA 1
ATOM 3906 C C . ILE B 1 158 ? -20.844 -7.051 -0.983 1 93.06 158 ILE B C 1
ATOM 3908 O O . ILE B 1 158 ? -21.578 -7.945 -0.562 1 93.06 158 ILE B O 1
ATOM 3912 N N . GLY B 1 159 ? -20.703 -5.871 -0.41 1 81.19 159 GLY B N 1
ATOM 3913 C CA . GLY B 1 159 ? -21.672 -5.59 0.643 1 81.19 159 GLY B CA 1
ATOM 3914 C C . GLY B 1 159 ? -22.172 -4.16 0.623 1 81.19 159 GLY B C 1
ATOM 3915 O O . GLY B 1 159 ? -21.734 -3.354 -0.196 1 81.19 159 GLY B O 1
ATOM 3916 N N . THR B 1 160 ? -23.266 -4.059 1.288 1 78.56 160 THR B N 1
ATOM 3917 C CA . THR B 1 160 ? -23.828 -2.758 1.642 1 78.56 160 THR B CA 1
ATOM 3918 C C . THR B 1 160 ? -23.953 -2.615 3.156 1 78.56 160 THR B C 1
ATOM 3920 O O . THR B 1 160 ? -24.719 -3.328 3.791 1 78.56 160 THR B O 1
ATOM 3923 N N . PRO B 1 161 ? -23.094 -1.826 3.67 1 81.81 161 PRO B N 1
ATOM 3924 C CA . PRO B 1 161 ? -23.188 -1.673 5.125 1 81.81 161 PRO B CA 1
ATOM 3925 C C . PRO B 1 161 ? -24.578 -1.227 5.586 1 81.81 161 PRO B C 1
ATOM 3927 O O . PRO B 1 161 ? -25.297 -0.579 4.832 1 81.81 161 PRO B O 1
ATOM 3930 N N . LYS B 1 162 ? -24.953 -1.672 6.844 1 85.62 162 LYS B N 1
ATOM 3931 C CA . LYS B 1 162 ? -26.219 -1.254 7.441 1 85.62 162 LYS B CA 1
ATOM 3932 C C . LYS B 1 162 ? -26.094 0.12 8.094 1 85.62 162 LYS B C 1
ATOM 3934 O O . LYS B 1 162 ? -25.203 0.344 8.906 1 85.62 162 LYS B O 1
ATOM 3939 N N . PRO B 1 163 ? -26.969 0.971 7.645 1 89.12 163 PRO B N 1
ATOM 3940 C CA . PRO B 1 163 ? -26.938 2.299 8.266 1 89.12 163 PRO B CA 1
ATOM 3941 C C . PRO B 1 163 ? -27.188 2.254 9.766 1 89.12 163 PRO B C 1
ATOM 3943 O O . PRO B 1 163 ? -27.875 1.354 10.25 1 89.12 163 PRO B O 1
ATOM 3946 N N . ILE B 1 164 ? -26.594 3.139 10.438 1 88.25 164 ILE B N 1
ATOM 3947 C CA . ILE B 1 164 ? -26.844 3.289 11.867 1 88.25 164 ILE B CA 1
ATOM 3948 C C . ILE B 1 164 ? -27.5 4.641 12.133 1 88.25 164 ILE B C 1
ATOM 3950 O O . ILE B 1 164 ? -27.672 5.445 11.219 1 88.25 164 ILE B O 1
ATOM 3954 N N . GLU B 1 165 ? -27.891 4.773 13.367 1 86.44 165 GLU B N 1
ATOM 3955 C CA . GLU B 1 165 ? -28.562 6.016 13.727 1 86.44 165 GLU B CA 1
ATOM 3956 C C . GLU B 1 165 ? -27.641 7.219 13.562 1 86.44 165 GLU B C 1
ATOM 3958 O O . GLU B 1 165 ? -26.484 7.176 13.961 1 86.44 165 GLU B O 1
ATOM 3963 N N . GLN B 1 166 ? -28.219 8.211 12.922 1 84.5 166 GLN B N 1
ATOM 3964 C CA . GLN B 1 166 ? -27.438 9.422 12.672 1 84.5 166 GLN B CA 1
ATOM 3965 C C . GLN B 1 166 ? -27.547 10.398 13.844 1 84.5 166 GLN B C 1
ATOM 3967 O O . GLN B 1 166 ? -28.625 10.547 14.43 1 84.5 166 GLN B O 1
ATOM 3972 N N . SER B 1 167 ? -26.453 10.945 14.062 1 81.94 167 SER B N 1
ATOM 3973 C CA . SER B 1 167 ? -26.453 11.992 15.086 1 81.94 167 SER B CA 1
ATOM 3974 C C . SER B 1 167 ? -26.938 13.32 14.523 1 81.94 167 SER B C 1
ATOM 3976 O O . SER B 1 167 ? -26.703 13.633 13.352 1 81.94 167 SER B O 1
ATOM 3978 N N . GLU B 1 168 ? -27.594 14.055 15.406 1 88.75 168 GLU B N 1
ATOM 3979 C CA . GLU B 1 168 ? -28.047 15.383 15.008 1 88.75 168 GLU B CA 1
ATOM 3980 C C . GLU B 1 168 ? -26.891 16.375 15 1 88.75 168 GLU B C 1
ATOM 3982 O O . GLU B 1 168 ? -26.094 16.422 15.953 1 88.75 168 GLU B O 1
ATOM 3987 N N . LEU B 1 169 ? -26.844 17.141 13.922 1 91.75 169 LEU B N 1
ATOM 3988 C CA . LEU B 1 169 ? -25.797 18.156 13.812 1 91.75 169 LEU B CA 1
ATOM 3989 C C . LEU B 1 169 ? -26.281 19.484 14.367 1 91.75 169 LEU B C 1
ATOM 3991 O O . LEU B 1 169 ? -27.453 19.844 14.219 1 91.75 169 LEU B O 1
ATOM 3995 N N . PRO B 1 170 ? -25.375 20.109 15.047 1 91.12 170 PRO B N 1
ATOM 3996 C CA . PRO B 1 170 ? -25.734 21.453 15.477 1 91.12 170 PRO B CA 1
ATOM 3997 C C . PRO B 1 170 ? -25.922 22.422 14.312 1 91.12 170 PRO B C 1
ATOM 3999 O O . PRO B 1 170 ? -25.344 22.234 13.242 1 91.12 170 PRO B O 1
ATOM 4002 N N . SER B 1 171 ? -26.75 23.422 14.531 1 89.56 171 SER B N 1
ATOM 4003 C CA . SER B 1 171 ? -26.922 24.469 13.531 1 89.56 171 SER B CA 1
ATOM 4004 C C . SER B 1 171 ? -26.062 25.688 13.836 1 89.56 171 SER B C 1
ATOM 4006 O O . SER B 1 171 ? -25.656 25.891 14.984 1 89.56 171 SER B O 1
ATOM 4008 N N . GLY B 1 172 ? -25.719 26.375 12.828 1 91.56 172 GLY B N 1
ATOM 4009 C CA . GLY B 1 172 ? -25.094 27.672 12.992 1 91.56 172 GLY B CA 1
ATOM 4010 C C . GLY B 1 172 ? -23.625 27.578 13.344 1 91.56 172 GLY B C 1
ATOM 4011 O O . GLY B 1 172 ? -23.109 28.391 14.125 1 91.56 172 GLY B O 1
ATOM 4012 N N . ILE B 1 173 ? -22.969 26.562 12.922 1 96.44 173 ILE B N 1
ATOM 4013 C CA . ILE B 1 173 ? -21.531 26.484 13.141 1 96.44 173 ILE B CA 1
ATOM 4014 C C . ILE B 1 173 ? -20.828 27.578 12.336 1 96.44 173 ILE B C 1
ATOM 4016 O O . ILE B 1 173 ? -21.109 27.75 11.148 1 96.44 173 ILE B O 1
ATOM 4020 N N . HIS B 1 174 ? -20.016 28.328 12.992 1 97.19 174 HIS B N 1
ATOM 4021 C CA . HIS B 1 174 ? -19.234 29.375 12.336 1 97.19 174 HIS B CA 1
ATOM 4022 C C . HIS B 1 174 ? -17.75 29.031 12.336 1 97.19 174 HIS B C 1
ATOM 4024 O O . HIS B 1 174 ? -17.156 28.844 13.398 1 97.19 174 HIS B O 1
ATOM 4030 N N . ALA B 1 175 ? -17.219 28.938 11.133 1 97.62 175 ALA B N 1
ATOM 4031 C CA . ALA B 1 175 ? -15.805 28.578 11.039 1 97.62 175 ALA B CA 1
ATOM 4032 C C . ALA B 1 175 ? -15.023 29.641 10.281 1 97.62 175 ALA B C 1
ATOM 4034 O O . ALA B 1 175 ? -15.57 30.328 9.422 1 97.62 175 ALA B O 1
ATOM 4035 N N . LYS B 1 176 ? -13.797 29.812 10.609 1 96.75 176 LYS B N 1
ATOM 4036 C CA . LYS B 1 176 ? -12.867 30.672 9.883 1 96.75 176 LYS B CA 1
ATOM 4037 C C . LYS B 1 176 ? -11.984 29.859 8.945 1 96.75 176 LYS B C 1
ATOM 4039 O O . LYS B 1 176 ? -11.547 28.766 9.289 1 96.75 176 LYS B O 1
ATOM 4044 N N . ILE B 1 177 ? -11.758 30.422 7.746 1 95.25 177 ILE B N 1
ATOM 4045 C CA . ILE B 1 177 ? -10.93 29.75 6.754 1 95.25 177 ILE B CA 1
ATOM 4046 C C . ILE B 1 177 ? -9.461 30.031 7.027 1 95.25 177 ILE B C 1
ATOM 4048 O O . ILE B 1 177 ? -9.078 31.188 7.254 1 95.25 177 ILE B O 1
ATOM 4052 N N . ALA B 1 178 ? -8.68 29.109 7.137 1 93.38 178 ALA B N 1
ATOM 4053 C CA . ALA B 1 178 ? -7.227 29.188 7.234 1 93.38 178 ALA B CA 1
ATOM 4054 C C . ALA B 1 178 ? -6.555 28.375 6.137 1 93.38 178 ALA B C 1
ATOM 4056 O O . ALA B 1 178 ? -6.09 27.25 6.383 1 93.38 178 ALA B O 1
ATOM 4057 N N . GLY B 1 179 ? -6.43 29.031 4.934 1 91.25 179 GLY B N 1
ATOM 4058 C CA . GLY B 1 179 ? -5.992 28.25 3.783 1 91.25 179 GLY B CA 1
ATOM 4059 C C . GLY B 1 179 ? -7.059 27.312 3.26 1 91.25 179 GLY B C 1
ATOM 4060 O O . GLY B 1 179 ? -8.141 27.75 2.863 1 91.25 179 GLY B O 1
ATOM 4061 N N . ILE B 1 180 ? -6.73 26.031 3.4 1 92.38 180 ILE B N 1
ATOM 4062 C CA . ILE B 1 180 ? -7.695 25.047 2.932 1 92.38 180 ILE B CA 1
ATOM 4063 C C . ILE B 1 180 ? -8.547 24.562 4.105 1 92.38 180 ILE B C 1
ATOM 4065 O O . ILE B 1 180 ? -9.773 24.547 4.02 1 92.38 180 ILE B O 1
ATOM 4069 N N . PRO B 1 181 ? -7.938 24.297 5.23 1 93.88 181 PRO B N 1
ATOM 4070 C CA . PRO B 1 181 ? -8.781 23.906 6.367 1 93.88 181 PRO B CA 1
ATOM 4071 C C . PRO B 1 181 ? -9.539 25.078 6.973 1 93.88 181 PRO B C 1
ATOM 4073 O O . PRO B 1 181 ? -9.297 26.234 6.598 1 93.88 181 PRO B O 1
ATOM 4076 N N . SER B 1 182 ? -10.461 24.766 7.75 1 96.31 182 SER B N 1
ATOM 4077 C CA . SER B 1 182 ? -11.188 25.75 8.539 1 96.31 182 SER B CA 1
ATOM 4078 C C . SER B 1 182 ? -11.156 25.406 10.023 1 96.31 182 SER B C 1
ATOM 4080 O O . SER B 1 182 ? -10.758 24.297 10.398 1 96.31 182 SER B O 1
ATOM 4082 N N . TYR B 1 183 ? -11.445 26.391 10.844 1 96.5 183 TYR B N 1
ATOM 4083 C CA . TYR B 1 183 ? -11.453 26.094 12.266 1 96.5 183 TYR B CA 1
ATOM 4084 C C . TYR B 1 183 ? -12.547 26.875 12.984 1 96.5 183 TYR B C 1
ATOM 4086 O O . TYR B 1 183 ? -13 27.906 12.492 1 96.5 183 TYR B O 1
ATOM 4094 N N . VAL B 1 184 ? -13.016 26.266 14.047 1 97.25 184 VAL B N 1
ATOM 4095 C CA . VAL B 1 184 ? -14.039 26.828 14.922 1 97.25 184 VAL B CA 1
ATOM 4096 C C . VAL B 1 184 ? -13.406 27.25 16.25 1 97.25 184 VAL B C 1
ATOM 4098 O O . VAL B 1 184 ? -12.562 26.516 16.797 1 97.25 184 VAL B O 1
ATOM 4101 N N . THR B 1 185 ? -13.727 28.406 16.672 1 95.56 185 THR B N 1
ATOM 4102 C CA . THR B 1 185 ? -13.219 28.891 17.953 1 95.56 185 THR B CA 1
ATOM 4103 C C . THR B 1 185 ? -14.273 28.75 19.047 1 95.56 185 THR B C 1
ATOM 4105 O O . THR B 1 185 ? -15.43 29.156 18.844 1 95.56 185 THR B O 1
ATOM 4108 N N . GLU B 1 186 ? -13.859 28.172 20.141 1 94.38 186 GLU B N 1
ATOM 4109 C CA . GLU B 1 186 ? -14.758 28.062 21.281 1 94.38 186 GLU B CA 1
ATOM 4110 C C . GLU B 1 186 ? -15.062 29.438 21.891 1 94.38 186 GLU B C 1
ATOM 4112 O O . GLU B 1 186 ? -14.148 30.172 22.266 1 94.38 186 GLU B O 1
ATOM 4117 N N . GLU B 1 187 ? -16.344 29.75 21.969 1 89.75 187 GLU B N 1
ATOM 4118 C CA . GLU B 1 187 ? -16.766 31.031 22.516 1 89.75 187 GLU B CA 1
ATOM 4119 C C . GLU B 1 187 ? -17.578 30.859 23.797 1 89.75 187 GLU B C 1
ATOM 4121 O O . GLU B 1 187 ? -18.406 31.703 24.125 1 89.75 187 GLU B O 1
ATOM 4126 N N . GLY B 1 188 ? -17.453 29.797 24.484 1 92.25 188 GLY B N 1
ATOM 4127 C CA . GLY B 1 188 ? -18.156 29.562 25.734 1 92.25 188 GLY B CA 1
ATOM 4128 C C . GLY B 1 188 ? -19.453 28.781 25.562 1 92.25 188 GLY B C 1
ATOM 4129 O O . GLY B 1 188 ? -20.156 28.5 26.531 1 92.25 188 GLY B O 1
ATOM 4130 N N . ASN B 1 189 ? -19.844 28.422 24.422 1 92.44 189 ASN B N 1
ATOM 4131 C CA . ASN B 1 189 ? -21.109 27.734 24.156 1 92.44 189 ASN B CA 1
ATOM 4132 C C . ASN B 1 189 ? -20.922 26.234 24.047 1 92.44 189 ASN B C 1
ATOM 4134 O O . ASN B 1 189 ? -21.875 25.5 23.797 1 92.44 189 ASN B O 1
ATOM 4138 N N . GLY B 1 190 ? -19.734 25.781 24.109 1 94.44 190 GLY B N 1
ATOM 4139 C CA . GLY B 1 190 ? -19.469 24.344 24.125 1 94.44 190 GLY B CA 1
ATOM 4140 C C . GLY B 1 190 ? -19.438 23.734 22.734 1 94.44 190 GLY B C 1
ATOM 4141 O O . GLY B 1 190 ? -19.609 22.516 22.578 1 94.44 190 GLY B O 1
ATOM 4142 N N . ILE B 1 191 ? -19.266 24.516 21.734 1 95.69 191 ILE B N 1
ATOM 4143 C CA . ILE B 1 191 ? -19.391 24.062 20.344 1 95.69 191 ILE B CA 1
ATOM 4144 C C . ILE B 1 191 ? -18.266 23.062 20.047 1 95.69 191 ILE B C 1
ATOM 4146 O O . ILE B 1 191 ? -18.5 22.062 19.359 1 95.69 191 ILE B O 1
ATOM 4150 N N . THR B 1 192 ? -17.078 23.297 20.5 1 96.31 192 THR B N 1
ATOM 4151 C CA . THR B 1 192 ? -15.969 22.391 20.203 1 96.31 192 THR B CA 1
ATOM 4152 C C . THR B 1 192 ? -16.188 21.016 20.812 1 96.31 192 THR B C 1
ATOM 4154 O O . THR B 1 192 ? -15.906 20 20.188 1 96.31 192 THR B O 1
ATOM 4157 N N . GLU B 1 193 ? -16.703 21 22.016 1 95.44 193 GLU B N 1
ATOM 4158 C CA . GLU B 1 193 ? -17.031 19.734 22.656 1 95.44 193 GLU B CA 1
ATOM 4159 C C . GLU B 1 193 ? -18.125 18.984 21.906 1 95.44 193 GLU B C 1
ATOM 4161 O O . GLU B 1 193 ? -18.047 17.766 21.734 1 95.44 193 GLU B O 1
ATOM 4166 N N . THR B 1 194 ? -19.094 19.734 21.5 1 95.25 194 THR B N 1
ATOM 4167 C CA . THR B 1 194 ? -20.172 19.156 20.719 1 95.25 194 THR B CA 1
ATOM 4168 C C . THR B 1 194 ? -19.641 18.5 19.453 1 95.25 194 THR B C 1
ATOM 4170 O O . THR B 1 194 ? -19.984 17.359 19.141 1 95.25 194 THR B O 1
ATOM 4173 N N . LEU B 1 195 ? -18.812 19.219 18.766 1 95.62 195 LEU B N 1
ATOM 4174 C CA . LEU B 1 195 ? -18.25 18.719 17.516 1 95.62 195 LEU B CA 1
ATOM 4175 C C . LEU B 1 195 ? -17.359 17.516 17.75 1 95.62 195 LEU B C 1
ATOM 4177 O O . LEU B 1 195 ? -17.422 16.516 17.016 1 95.62 195 LEU B O 1
ATOM 4181 N N . LYS B 1 196 ? -16.578 17.531 18.781 1 93.81 196 LYS B N 1
ATOM 4182 C CA . LYS B 1 196 ? -15.727 16.391 19.125 1 93.81 196 LYS B CA 1
ATOM 4183 C C . LYS B 1 196 ? -16.547 15.141 19.406 1 93.81 196 LYS B C 1
ATOM 4185 O O . LYS B 1 196 ? -16.172 14.039 19 1 93.81 196 LYS B O 1
ATOM 4190 N N . ASN B 1 197 ? -17.641 15.336 20.109 1 91.31 197 ASN B N 1
ATOM 4191 C CA . ASN B 1 197 ? -18.516 14.219 20.453 1 91.31 197 ASN B CA 1
ATOM 4192 C C . ASN B 1 197 ? -19.156 13.609 19.203 1 91.31 197 ASN B C 1
ATOM 4194 O O . ASN B 1 197 ? -19.578 12.453 19.219 1 91.31 197 ASN B O 1
ATOM 4198 N N . LEU B 1 198 ? -19.188 14.406 18.172 1 90.75 198 LEU B N 1
ATOM 4199 C CA . LEU B 1 198 ? -19.734 13.93 16.891 1 90.75 198 LEU B CA 1
ATOM 4200 C C . LEU B 1 198 ? -18.609 13.445 15.977 1 90.75 198 LEU B C 1
ATOM 4202 O O . LEU B 1 198 ? -18.844 13.203 14.789 1 90.75 198 LEU B O 1
ATOM 4206 N N . TRP B 1 199 ? -17.375 13.391 16.469 1 90 199 TRP B N 1
ATOM 4207 C CA . TRP B 1 199 ? -16.203 12.922 15.75 1 90 199 TRP B CA 1
ATOM 4208 C C . TRP B 1 199 ? -15.82 13.891 14.633 1 90 199 TRP B C 1
ATOM 4210 O O . TRP B 1 199 ? -15.438 13.469 13.539 1 90 199 TRP B O 1
ATOM 4220 N N . LEU B 1 200 ? -16.047 15.164 14.953 1 94.56 200 LEU B N 1
ATOM 4221 C CA . LEU B 1 200 ? -15.688 16.188 13.977 1 94.56 200 LEU B CA 1
ATOM 4222 C C . LEU B 1 200 ? -14.57 17.078 14.516 1 94.56 200 LEU B C 1
ATOM 4224 O O . LEU B 1 200 ? -14.656 17.594 15.641 1 94.56 200 LEU B O 1
ATOM 4228 N N . GLY B 1 201 ? -13.562 17.109 13.695 1 95.81 201 GLY B N 1
ATOM 4229 C CA . GLY B 1 201 ? -12.508 18.078 13.961 1 95.81 201 GLY B CA 1
ATOM 4230 C C . GLY B 1 201 ? -11.461 17.578 14.938 1 95.81 201 GLY B C 1
ATOM 4231 O O . GLY B 1 201 ? -11.609 16.484 15.5 1 95.81 201 GLY B O 1
ATOM 4232 N N . THR B 1 202 ? -10.438 18.281 15.039 1 95.31 202 THR B N 1
ATOM 4233 C CA . THR B 1 202 ? -9.328 18.047 15.961 1 95.31 202 THR B CA 1
ATOM 4234 C C . THR B 1 202 ? -8.852 19.375 16.562 1 95.31 202 THR B C 1
ATOM 4236 O O . THR B 1 202 ? -8.703 20.375 15.859 1 95.31 202 THR B O 1
ATOM 4239 N N . MET B 1 203 ? -8.602 19.312 17.859 1 94.69 203 MET B N 1
ATOM 4240 C CA . MET B 1 203 ? -8.211 20.531 18.562 1 94.69 203 MET B CA 1
ATOM 4241 C C . MET B 1 203 ? -6.801 20.969 18.172 1 94.69 203 MET B C 1
ATOM 4243 O O . MET B 1 203 ? -5.879 20.156 18.156 1 94.69 203 MET B O 1
ATOM 4247 N N . LEU B 1 204 ? -6.637 22.234 17.766 1 89.81 204 LEU B N 1
ATOM 4248 C CA . LEU B 1 204 ? -5.312 22.812 17.594 1 89.81 204 LEU B CA 1
ATOM 4249 C C . LEU B 1 204 ? -4.715 23.203 18.938 1 89.81 204 LEU B C 1
ATOM 4251 O O . LEU B 1 204 ? -3.541 22.922 19.203 1 89.81 204 LEU B O 1
ATOM 4255 N N . ASP B 1 205 ? -5.488 23.859 19.688 1 90.38 205 ASP B N 1
ATOM 4256 C CA . ASP B 1 205 ? -5.137 24.297 21.031 1 90.38 205 ASP B CA 1
ATOM 4257 C C . ASP B 1 205 ? -6.344 24.219 21.969 1 90.38 205 ASP B C 1
ATOM 4259 O O . ASP B 1 205 ? -7.258 23.438 21.75 1 90.38 205 ASP B O 1
ATOM 4263 N N . GLY B 1 206 ? -6.336 24.984 22.984 1 90.12 206 GLY B N 1
ATOM 4264 C CA . GLY B 1 206 ? -7.383 24.859 23.984 1 90.12 206 GLY B CA 1
ATOM 4265 C C . GLY B 1 206 ? -8.711 25.438 23.547 1 90.12 206 GLY B C 1
ATOM 4266 O O . GLY B 1 206 ? -9.75 25.141 24.125 1 90.12 206 GLY B O 1
ATOM 4267 N N . VAL B 1 207 ? -8.703 26.203 22.484 1 93.12 207 VAL B N 1
ATOM 4268 C CA . VAL B 1 207 ? -9.945 26.906 22.188 1 93.12 207 VAL B CA 1
ATOM 4269 C C . VAL B 1 207 ? -10.305 26.734 20.703 1 93.12 207 VAL B C 1
ATOM 4271 O O . VAL B 1 207 ? -11.43 27 20.297 1 93.12 207 VAL B O 1
ATOM 4274 N N . ARG B 1 208 ? -9.367 26.297 19.875 1 94.81 208 ARG B N 1
ATOM 4275 C CA . ARG B 1 208 ? -9.617 26.219 18.438 1 94.81 208 ARG B CA 1
ATOM 4276 C C . ARG B 1 208 ? -9.656 24.781 17.969 1 94.81 208 ARG B C 1
ATOM 4278 O O . ARG B 1 208 ? -8.742 24 18.25 1 94.81 208 ARG B O 1
ATOM 4285 N N . LEU B 1 209 ? -10.742 24.453 17.219 1 96.81 209 LEU B N 1
ATOM 4286 C CA . LEU B 1 209 ? -10.953 23.141 16.641 1 96.81 209 LEU B CA 1
ATOM 4287 C C . LEU B 1 209 ? -10.898 23.203 15.117 1 96.81 209 LEU B C 1
ATOM 4289 O O . LEU B 1 209 ? -11.672 23.938 14.492 1 96.81 209 LEU B O 1
ATOM 4293 N N . PHE B 1 210 ? -9.984 22.469 14.57 1 95.81 210 PHE B N 1
ATOM 4294 C CA . PHE B 1 210 ? -9.836 22.469 13.117 1 95.81 210 PHE B CA 1
ATOM 4295 C C . PHE B 1 210 ? -10.742 21.406 12.492 1 95.81 210 PHE B C 1
ATOM 4297 O O . PHE B 1 210 ? -10.867 20.297 13.016 1 95.81 210 PHE B O 1
ATOM 4304 N N . LEU B 1 211 ? -11.312 21.781 11.43 1 97.12 211 LEU B N 1
ATOM 4305 C CA . LEU B 1 211 ? -12.086 20.875 10.586 1 97.12 211 LEU B CA 1
ATOM 4306 C C . LEU B 1 211 ? -11.297 20.5 9.328 1 97.12 211 LEU B C 1
ATOM 4308 O O . LEU B 1 211 ? -10.695 21.375 8.695 1 97.12 211 LEU B O 1
ATOM 4312 N N . SER B 1 212 ? -11.312 19.203 9.008 1 96.56 212 SER B N 1
ATOM 4313 C CA . SER B 1 212 ? -10.695 18.781 7.758 1 96.56 212 SER B CA 1
ATOM 4314 C C . SER B 1 212 ? -11.422 19.359 6.555 1 96.56 212 SER B C 1
ATOM 4316 O O . SER B 1 212 ? -12.562 19.812 6.668 1 96.56 212 SER B O 1
ATOM 4318 N N . PRO B 1 213 ? -10.711 19.375 5.434 1 96.81 213 PRO B N 1
ATOM 4319 C CA . PRO B 1 213 ? -11.383 19.875 4.234 1 96.81 213 PRO B CA 1
ATOM 4320 C C . PRO B 1 213 ? -12.664 19.109 3.91 1 96.81 213 PRO B C 1
ATOM 4322 O O . PRO B 1 213 ? -13.664 19.719 3.504 1 96.81 213 PRO B O 1
ATOM 4325 N N . LEU B 1 214 ? -12.688 17.859 4.137 1 97.94 214 LEU B N 1
ATOM 4326 C CA . LEU B 1 214 ? -13.867 17.047 3.844 1 97.94 214 LEU B CA 1
ATOM 4327 C C . LEU B 1 214 ? -14.984 17.344 4.832 1 97.94 214 LEU B C 1
ATOM 4329 O O . LEU B 1 214 ? -16.156 17.438 4.449 1 97.94 214 LEU B O 1
ATOM 4333 N N . GLU B 1 215 ? -14.648 17.5 6.07 1 97.81 215 GLU B N 1
ATOM 4334 C CA . GLU B 1 215 ? -15.633 17.891 7.078 1 97.81 215 GLU B CA 1
ATOM 4335 C C . GLU B 1 215 ? -16.25 19.25 6.766 1 97.81 215 GLU B C 1
ATOM 4337 O O . GLU B 1 215 ? -17.469 19.422 6.844 1 97.81 215 GLU B O 1
ATOM 4342 N N . THR B 1 216 ? -15.383 20.156 6.398 1 98.06 216 THR B N 1
ATOM 4343 C CA . THR B 1 216 ? -15.844 21.5 6.055 1 98.06 216 THR B CA 1
ATOM 4344 C C . THR B 1 216 ? -16.797 21.453 4.867 1 98.06 216 THR B C 1
ATOM 4346 O O . THR B 1 216 ? -17.891 22.031 4.922 1 98.06 216 THR B O 1
ATOM 4349 N N . ALA B 1 217 ? -16.406 20.781 3.83 1 98.38 217 ALA B N 1
ATOM 4350 C CA . ALA B 1 217 ? -17.234 20.672 2.633 1 98.38 217 ALA B CA 1
ATOM 4351 C C . ALA B 1 217 ? -18.594 20.047 2.965 1 98.38 217 ALA B C 1
ATOM 4353 O O . ALA B 1 217 ? -19.625 20.562 2.551 1 98.38 217 ALA B O 1
ATOM 4354 N N . TRP B 1 218 ? -18.531 18.969 3.691 1 97.75 218 TRP B N 1
ATOM 4355 C CA . TRP B 1 218 ? -19.75 18.234 4.035 1 97.75 218 TRP B CA 1
ATOM 4356 C C . TRP B 1 218 ? -20.688 19.094 4.875 1 97.75 218 TRP B C 1
ATOM 4358 O O . TRP B 1 218 ? -21.891 19.125 4.641 1 97.75 218 TRP B O 1
ATOM 4368 N N . LEU B 1 219 ? -20.172 19.828 5.852 1 97.81 219 LEU B N 1
ATOM 4369 C CA . LEU B 1 219 ? -20.969 20.688 6.73 1 97.81 219 LEU B CA 1
ATOM 4370 C C . LEU B 1 219 ? -21.531 21.875 5.965 1 97.81 219 LEU B C 1
ATOM 4372 O O . LEU B 1 219 ? -22.641 22.328 6.25 1 97.81 219 LEU B O 1
ATOM 4376 N N . LEU B 1 220 ? -20.766 22.406 5.039 1 98 220 LEU B N 1
ATOM 4377 C CA . LEU B 1 220 ? -21.25 23.484 4.188 1 98 220 LEU B CA 1
ATOM 4378 C C . LEU B 1 220 ? -22.422 23.016 3.328 1 98 220 LEU B C 1
ATOM 4380 O O . LEU B 1 220 ? -23.453 23.688 3.252 1 98 220 LEU B O 1
ATOM 4384 N N . GLU B 1 221 ? -22.25 21.875 2.73 1 96.88 221 GLU B N 1
ATOM 4385 C CA . GLU B 1 221 ? -23.266 21.328 1.839 1 96.88 221 GLU B CA 1
ATOM 4386 C C . GLU B 1 221 ? -24.562 21.031 2.59 1 96.88 221 GLU B C 1
ATOM 4388 O O . GLU B 1 221 ? -25.641 21.188 2.031 1 96.88 221 GLU B O 1
ATOM 4393 N N . SER B 1 222 ? -24.422 20.609 3.82 1 95.06 222 SER B N 1
ATOM 4394 C CA . SER B 1 222 ? -25.594 20.25 4.609 1 95.06 222 SER B CA 1
ATOM 4395 C C . SER B 1 222 ? -26.234 21.484 5.246 1 95.06 222 SER B C 1
ATOM 4397 O O . SER B 1 222 ? -27.281 21.375 5.895 1 95.06 222 SER B O 1
ATOM 4399 N N . GLY B 1 223 ? -25.594 22.625 5.168 1 95.75 223 GLY B N 1
ATOM 4400 C CA . GLY B 1 223 ? -26.172 23.875 5.637 1 95.75 223 GLY B CA 1
ATOM 4401 C C . GLY B 1 223 ? -25.922 24.125 7.113 1 95.75 223 GLY B C 1
ATOM 4402 O O . GLY B 1 223 ? -26.578 24.984 7.723 1 95.75 223 GLY B O 1
ATOM 4403 N N . HIS B 1 224 ? -24.969 23.406 7.656 1 97.25 224 HIS B N 1
ATOM 4404 C CA . HIS B 1 224 ? -24.766 23.5 9.102 1 97.25 224 HIS B CA 1
ATOM 4405 C C . HIS B 1 224 ? -23.594 24.438 9.43 1 97.25 224 HIS B C 1
ATOM 4407 O O . HIS B 1 224 ? -23.406 24.812 10.586 1 97.25 224 HIS B O 1
ATOM 4413 N N . LEU B 1 225 ? -22.828 24.844 8.383 1 97.88 225 LEU B N 1
ATOM 4414 C CA . LEU B 1 225 ? -21.609 25.609 8.594 1 97.88 225 LEU B CA 1
ATOM 4415 C C . LEU B 1 225 ? -21.594 26.875 7.746 1 97.88 225 LEU B C 1
ATOM 4417 O O . LEU B 1 225 ? -22.047 26.859 6.598 1 97.88 225 LEU B O 1
ATOM 4421 N N . GLU B 1 226 ? -21.188 27.922 8.328 1 97.81 226 GLU B N 1
ATOM 4422 C CA . GLU B 1 226 ? -20.844 29.141 7.609 1 97.81 226 GLU B CA 1
ATOM 4423 C C . GLU B 1 226 ? -19.375 29.516 7.836 1 97.81 226 GLU B C 1
ATOM 4425 O O . GLU B 1 226 ? -18.859 29.344 8.945 1 97.81 226 GLU B O 1
ATOM 4430 N N . THR B 1 227 ? -18.781 30.016 6.789 1 97.5 227 THR B N 1
ATOM 4431 C CA . THR B 1 227 ? -17.359 30.297 6.906 1 97.5 227 THR B CA 1
ATOM 4432 C C . THR B 1 227 ? -17.109 31.812 6.891 1 97.5 227 THR B C 1
ATOM 4434 O O . THR B 1 227 ? -17.953 32.594 6.434 1 97.5 227 THR B O 1
ATOM 4437 N N . GLU B 1 228 ? -16.031 32.188 7.434 1 95.88 228 GLU B N 1
ATOM 4438 C CA . GLU B 1 228 ? -15.484 33.531 7.336 1 95.88 228 GLU B CA 1
ATOM 4439 C C . GLU B 1 228 ? -14.086 33.531 6.719 1 95.88 228 GLU B C 1
ATOM 4441 O O . GLU B 1 228 ? -13.156 32.969 7.297 1 95.88 228 GLU B O 1
ATOM 4446 N N . PRO B 1 229 ? -13.875 34.219 5.641 1 95.25 229 PRO B N 1
ATOM 4447 C CA . PRO B 1 229 ? -14.898 34.875 4.82 1 95.25 229 PRO B CA 1
ATOM 4448 C C . PRO B 1 229 ? -15.953 33.906 4.309 1 95.25 229 PRO B C 1
ATOM 4450 O O . PRO B 1 229 ? -15.734 32.688 4.32 1 95.25 229 PRO B O 1
ATOM 4453 N N . PHE B 1 230 ? -17.016 34.438 3.773 1 97 230 PHE B N 1
ATOM 4454 C CA . PHE B 1 230 ? -18.125 33.625 3.305 1 97 230 PHE B CA 1
ATOM 4455 C C . PHE B 1 230 ? -17.75 32.875 2.041 1 97 230 PHE B C 1
ATOM 4457 O O . PHE B 1 230 ? -17.156 33.438 1.123 1 97 230 PHE B O 1
ATOM 4464 N N .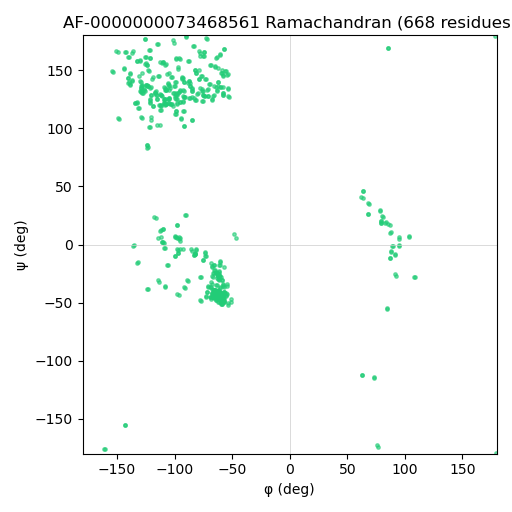 MET B 1 231 ? -18.062 31.578 2.039 1 96.94 231 MET B N 1
ATOM 4465 C CA . MET B 1 231 ? -17.922 30.719 0.871 1 96.94 231 MET B CA 1
ATOM 4466 C C . MET B 1 231 ? -19.094 29.766 0.75 1 96.94 231 MET B C 1
ATOM 4468 O O . MET B 1 231 ? -19.594 29.25 1.755 1 96.94 231 MET B O 1
ATOM 4472 N N . THR B 1 232 ? -19.531 29.578 -0.489 1 98.19 232 THR B N 1
ATOM 4473 C CA . THR B 1 232 ? -20.5 28.516 -0.73 1 98.19 232 THR B CA 1
ATOM 4474 C C . THR B 1 232 ? -19.828 27.141 -0.694 1 98.19 232 THR B C 1
ATOM 4476 O O . THR B 1 232 ? -18.594 27.047 -0.756 1 98.19 232 THR B O 1
ATOM 4479 N N . ALA B 1 233 ? -20.641 26.125 -0.536 1 98.19 233 ALA B N 1
ATOM 4480 C CA . ALA B 1 233 ? -20.094 24.766 -0.583 1 98.19 233 ALA B CA 1
ATOM 4481 C C . ALA B 1 233 ? -19.328 24.531 -1.874 1 98.19 233 ALA B C 1
ATOM 4483 O O . ALA B 1 233 ? -18.219 23.969 -1.85 1 98.19 233 ALA B O 1
ATOM 4484 N N . GLU B 1 234 ? -19.812 24.969 -2.959 1 98.38 234 GLU B N 1
ATOM 4485 C CA . GLU B 1 234 ? -19.188 24.781 -4.266 1 98.38 234 GLU B CA 1
ATOM 4486 C C . GLU B 1 234 ? -17.844 25.484 -4.348 1 98.38 234 GLU B C 1
ATOM 4488 O O . GLU B 1 234 ? -16.859 24.938 -4.863 1 98.38 234 GLU B O 1
ATOM 4493 N N . GLU B 1 235 ? -17.859 26.688 -3.863 1 98.19 235 GLU B N 1
ATOM 4494 C CA . GLU B 1 235 ? -16.625 27.469 -3.865 1 98.19 235 GLU B CA 1
ATOM 4495 C C . GLU B 1 235 ? -15.555 26.797 -3.014 1 98.19 235 GLU B C 1
ATOM 4497 O O . GLU B 1 235 ? -14.398 26.688 -3.432 1 98.19 235 GLU B O 1
ATOM 4502 N N . TYR B 1 236 ? -15.945 26.375 -1.881 1 98.12 236 TYR B N 1
ATOM 4503 C CA . TYR B 1 236 ? -14.992 25.75 -0.975 1 98.12 236 TYR B CA 1
ATOM 4504 C C . TYR B 1 236 ? -14.484 24.438 -1.547 1 98.12 236 TYR B C 1
ATOM 4506 O O . TYR B 1 236 ? -13.297 24.125 -1.448 1 98.12 236 TYR B O 1
ATOM 4514 N N . ILE B 1 237 ? -15.383 23.625 -2.064 1 98.38 237 ILE B N 1
ATOM 4515 C CA . ILE B 1 237 ? -15.016 22.328 -2.65 1 98.38 237 ILE B CA 1
ATOM 4516 C C . ILE B 1 237 ? -14 22.547 -3.77 1 98.38 237 ILE B C 1
ATOM 4518 O O . ILE B 1 237 ? -13.031 21.797 -3.889 1 98.38 237 ILE B O 1
ATOM 4522 N N . SER B 1 238 ? -14.195 23.562 -4.57 1 98.12 238 SER B N 1
ATOM 4523 C CA . SER B 1 238 ? -13.242 23.891 -5.625 1 98.12 238 SER B CA 1
ATOM 4524 C C . SER B 1 238 ? -11.875 24.234 -5.047 1 98.12 238 SER B C 1
ATOM 4526 O O . SER B 1 238 ? -10.844 23.812 -5.566 1 98.12 238 SER B O 1
ATOM 4528 N N . LEU B 1 239 ? -11.922 25.016 -4.016 1 96 239 LEU B N 1
ATOM 4529 C CA . LEU B 1 239 ? -10.688 25.391 -3.33 1 96 239 LEU B CA 1
ATOM 4530 C C . LEU B 1 239 ? -9.969 24.156 -2.797 1 96 239 LEU B C 1
ATOM 4532 O O . LEU B 1 239 ? -8.773 23.969 -3.043 1 96 239 LEU B O 1
ATOM 4536 N N . ALA B 1 240 ? -10.656 23.297 -2.084 1 96.31 240 ALA B N 1
ATOM 4537 C CA . ALA B 1 240 ? -10.086 22.094 -1.485 1 96.31 240 ALA B CA 1
ATOM 4538 C C . ALA B 1 240 ? -9.578 21.141 -2.559 1 96.31 240 ALA B C 1
ATOM 4540 O O . ALA B 1 240 ? -8.508 20.547 -2.414 1 96.31 240 ALA B O 1
ATOM 4541 N N . ALA B 1 241 ? -10.32 20.984 -3.654 1 96.75 241 ALA B N 1
ATOM 4542 C CA . ALA B 1 241 ? -9.992 20.078 -4.742 1 96.75 241 ALA B CA 1
ATOM 4543 C C . ALA B 1 241 ? -8.727 20.531 -5.469 1 96.75 241 ALA B C 1
ATOM 4545 O O . ALA B 1 241 ? -8 19.703 -6.035 1 96.75 241 ALA B O 1
ATOM 4546 N N . SER B 1 242 ? -8.438 21.797 -5.461 1 94.69 242 SER B N 1
ATOM 4547 C CA . SER B 1 242 ? -7.258 22.312 -6.137 1 94.69 242 SER B CA 1
ATOM 4548 C C . SER B 1 242 ? -5.977 21.844 -5.457 1 94.69 242 SER B C 1
ATOM 4550 O O . SER B 1 242 ? -4.91 21.812 -6.074 1 94.69 242 SER B O 1
ATOM 4552 N N . ALA B 1 243 ? -6.074 21.406 -4.207 1 92.56 243 ALA B N 1
ATOM 4553 C CA . ALA B 1 243 ? -4.895 21 -3.438 1 92.56 243 ALA B CA 1
ATOM 4554 C C . ALA B 1 243 ? -4.863 19.5 -3.221 1 92.56 243 ALA B C 1
ATOM 4556 O O . ALA B 1 243 ? -3.994 18.984 -2.516 1 92.56 243 ALA B O 1
ATOM 4557 N N . ASP B 1 244 ? -5.773 18.797 -3.734 1 94.19 244 ASP B N 1
ATOM 4558 C CA . ASP B 1 244 ? -5.902 17.359 -3.555 1 94.19 244 ASP B CA 1
ATOM 4559 C C . ASP B 1 244 ? -6.523 16.703 -4.789 1 94.19 244 ASP B C 1
ATOM 4561 O O . ASP B 1 244 ? -7.738 16.781 -4.992 1 94.19 244 ASP B O 1
ATOM 4565 N N . ALA B 1 245 ? -5.738 15.984 -5.52 1 92.25 245 ALA B N 1
ATOM 4566 C CA . ALA B 1 245 ? -6.172 15.398 -6.785 1 92.25 245 ALA B CA 1
ATOM 4567 C C . ALA B 1 245 ? -7.254 14.344 -6.562 1 92.25 245 ALA B C 1
ATOM 4569 O O . ALA B 1 245 ? -8.008 14.016 -7.48 1 92.25 245 ALA B O 1
ATOM 4570 N N . GLU B 1 246 ? -7.402 13.844 -5.344 1 93.88 246 GLU B N 1
ATOM 4571 C CA . GLU B 1 246 ? -8.375 12.781 -5.07 1 93.88 246 GLU B CA 1
ATOM 4572 C C . GLU B 1 246 ? -9.539 13.305 -4.23 1 93.88 246 GLU B C 1
ATOM 4574 O O . GLU B 1 246 ? -10.305 12.516 -3.672 1 93.88 246 GLU B O 1
ATOM 4579 N N . PHE B 1 247 ? -9.664 14.602 -4.113 1 96.56 247 PHE B N 1
ATOM 4580 C CA . PHE B 1 247 ? -10.617 15.203 -3.189 1 96.56 247 PHE B CA 1
ATOM 4581 C C . PHE B 1 247 ? -12.039 14.789 -3.537 1 96.56 247 PHE B C 1
ATOM 4583 O O . PHE B 1 247 ? -12.836 14.469 -2.648 1 96.56 247 PHE B O 1
ATOM 4590 N N . MET B 1 248 ? -12.375 14.781 -4.809 1 96.56 248 MET B N 1
ATOM 4591 C CA . MET B 1 248 ? -13.766 14.531 -5.203 1 96.56 248 MET B CA 1
ATOM 4592 C C . MET B 1 248 ? -14.172 13.102 -4.895 1 96.56 248 MET B C 1
ATOM 4594 O O . MET B 1 248 ? -15.281 12.852 -4.41 1 96.56 248 MET B O 1
ATOM 4598 N N . GLU B 1 249 ? -13.289 12.117 -5.16 1 96.31 249 GLU B N 1
ATOM 4599 C CA . GLU B 1 249 ? -13.578 10.727 -4.816 1 96.31 249 GLU B CA 1
ATOM 4600 C C . GLU B 1 249 ? -13.719 10.555 -3.307 1 96.31 249 GLU B C 1
ATOM 4602 O O . GLU B 1 249 ? -14.602 9.836 -2.84 1 96.31 249 GLU B O 1
ATOM 4607 N N . LYS B 1 250 ? -12.836 11.219 -2.607 1 97.38 250 LYS B N 1
ATOM 4608 C CA . LYS B 1 250 ? -12.914 11.18 -1.15 1 97.38 250 LYS B CA 1
ATOM 4609 C C . LYS B 1 250 ? -14.234 11.75 -0.652 1 97.38 250 LYS B C 1
ATOM 4611 O O . LYS B 1 250 ? -14.844 11.211 0.272 1 97.38 250 LYS B O 1
ATOM 4616 N N . LEU B 1 251 ? -14.578 12.852 -1.287 1 97.88 251 LEU B N 1
ATOM 4617 C CA . LEU B 1 251 ? -15.805 13.523 -0.866 1 97.88 251 LEU B CA 1
ATOM 4618 C C . LEU B 1 251 ? -17.016 12.641 -1.116 1 97.88 251 LEU B C 1
ATOM 4620 O O . LEU B 1 251 ? -17.906 12.547 -0.266 1 97.88 251 LEU B O 1
ATOM 4624 N N . ILE B 1 252 ? -17.109 11.977 -2.252 1 97.69 252 ILE B N 1
ATOM 4625 C CA . ILE B 1 252 ? -18.203 11.07 -2.572 1 97.69 252 ILE B CA 1
ATOM 4626 C C . ILE B 1 252 ? -18.281 9.961 -1.521 1 97.69 252 ILE B C 1
ATOM 4628 O O . ILE B 1 252 ? -19.359 9.68 -0.986 1 97.69 252 ILE B O 1
ATOM 4632 N N . LEU B 1 253 ? -17.141 9.383 -1.229 1 97.38 253 LEU B N 1
ATOM 4633 C CA . LEU B 1 253 ? -17.109 8.305 -0.246 1 97.38 253 LEU B CA 1
ATOM 4634 C C . LEU B 1 253 ? -17.438 8.828 1.147 1 97.38 253 LEU B C 1
ATOM 4636 O O . LEU B 1 253 ? -18.125 8.164 1.917 1 97.38 253 LEU B O 1
ATOM 4640 N N . TYR B 1 254 ? -16.938 10.016 1.443 1 97.44 254 TYR B N 1
ATOM 4641 C CA . TYR B 1 254 ? -17.234 10.633 2.734 1 97.44 254 TYR B CA 1
ATOM 4642 C C . TYR B 1 254 ? -18.734 10.828 2.924 1 97.44 254 TYR B C 1
ATOM 4644 O O . TYR B 1 254 ? -19.281 10.469 3.965 1 97.44 254 TYR B O 1
ATOM 4652 N N . ARG B 1 255 ? -19.391 11.359 1.926 1 96.62 255 ARG B N 1
ATOM 4653 C CA . ARG B 1 255 ? -20.844 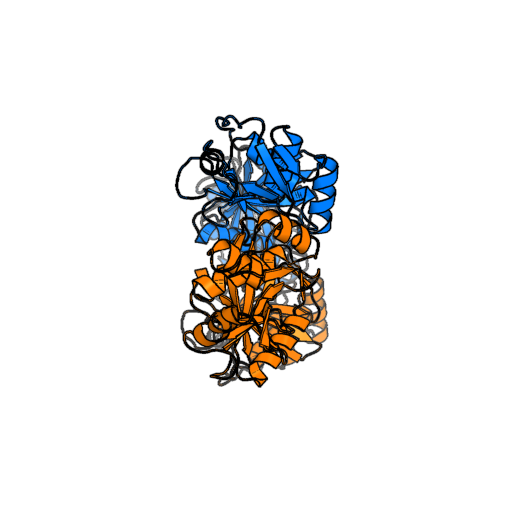11.555 1.959 1 96.62 255 ARG B CA 1
ATOM 4654 C C . ARG B 1 255 ? -21.562 10.234 2.201 1 96.62 255 ARG B C 1
ATOM 4656 O O . ARG B 1 255 ? -22.453 10.156 3.043 1 96.62 255 ARG B O 1
ATOM 4663 N N . TYR B 1 256 ? -21.172 9.281 1.464 1 95.69 256 TYR B N 1
ATOM 4664 C CA . TYR B 1 256 ? -21.766 7.953 1.555 1 95.69 256 TYR B CA 1
ATOM 4665 C C . TYR B 1 256 ? -21.656 7.402 2.971 1 95.69 256 TYR B C 1
ATOM 4667 O O . TYR B 1 256 ? -22.656 6.934 3.541 1 95.69 256 TYR B O 1
ATOM 4675 N N . LEU B 1 257 ? -20.469 7.453 3.559 1 95.12 257 LEU B N 1
ATOM 4676 C CA . LEU B 1 257 ? -20.219 6.934 4.898 1 95.12 257 LEU B CA 1
ATOM 4677 C C . LEU B 1 257 ? -21.016 7.719 5.938 1 95.12 257 LEU B C 1
ATOM 4679 O O . LEU B 1 257 ? -21.578 7.137 6.867 1 95.12 257 LEU B O 1
ATOM 4683 N N . LYS B 1 258 ? -21.062 9.031 5.762 1 94.88 258 LYS B N 1
ATOM 4684 C CA . LYS B 1 258 ? -21.828 9.859 6.688 1 94.88 258 LYS B CA 1
ATOM 4685 C C . LYS B 1 258 ? -23.328 9.555 6.598 1 94.88 258 LYS B C 1
ATOM 4687 O O . LYS B 1 258 ? -24.016 9.539 7.613 1 94.88 258 LYS B O 1
ATOM 4692 N N . ASP B 1 259 ? -23.781 9.328 5.391 1 93.19 259 ASP B N 1
ATOM 4693 C CA . ASP B 1 259 ? -25.188 8.969 5.184 1 93.19 259 ASP B CA 1
ATOM 4694 C C . ASP B 1 259 ? -25.531 7.656 5.891 1 93.19 259 ASP B C 1
ATOM 4696 O O . ASP B 1 259 ? -26.672 7.434 6.281 1 93.19 259 ASP B O 1
ATOM 4700 N N . LEU B 1 260 ? -24.562 6.809 6.074 1 92.44 260 LEU B N 1
ATOM 4701 C CA . LEU B 1 260 ? -24.75 5.535 6.766 1 92.44 260 LEU B CA 1
ATOM 4702 C C . LEU B 1 260 ? -24.688 5.723 8.273 1 92.44 260 LEU B C 1
ATOM 4704 O O . LEU B 1 260 ? -24.953 4.789 9.031 1 92.44 260 LEU B O 1
ATOM 4708 N N . GLY B 1 261 ? -24.328 6.906 8.68 1 92.12 261 GLY B N 1
ATOM 4709 C CA . GLY B 1 261 ? -24.203 7.203 10.094 1 92.12 261 GLY B CA 1
ATOM 4710 C C . GLY B 1 261 ? -22.828 6.879 10.648 1 92.12 261 GLY B C 1
ATOM 4711 O O . GLY B 1 261 ? -22.625 6.848 11.859 1 92.12 261 GLY B O 1
ATOM 4712 N N . PHE B 1 262 ? -21.906 6.594 9.758 1 93.31 262 PHE B N 1
ATOM 4713 C CA . PHE B 1 262 ? -20.547 6.223 10.172 1 93.31 262 PHE B CA 1
ATOM 4714 C C . PHE B 1 262 ? -19.703 7.465 10.422 1 93.31 262 PHE B C 1
ATOM 4716 O O . PHE B 1 262 ? -20.141 8.586 10.156 1 93.31 262 PHE B O 1
ATOM 4723 N N . PHE B 1 263 ? -18.5 7.312 10.984 1 93.75 263 PHE B N 1
ATOM 4724 C CA . PHE B 1 263 ? -17.578 8.391 11.336 1 93.75 263 PHE B CA 1
ATOM 4725 C C . PHE B 1 263 ? -16.219 8.188 10.672 1 93.75 263 PHE B C 1
ATOM 4727 O O . PHE B 1 263 ? -15.305 7.637 11.281 1 93.75 263 PHE B O 1
ATOM 4734 N N . PRO B 1 264 ? -16.125 8.664 9.422 1 95.5 264 PRO B N 1
ATOM 4735 C CA . PRO B 1 264 ? -14.836 8.555 8.719 1 95.5 264 PRO B CA 1
ATOM 4736 C C . PRO B 1 264 ? -13.805 9.57 9.211 1 95.5 264 PRO B C 1
ATOM 4738 O O . PRO B 1 264 ? -14.117 10.75 9.359 1 95.5 264 PRO B O 1
ATOM 4741 N N . ARG B 1 265 ? -12.633 9.125 9.484 1 95.25 265 ARG B N 1
ATOM 4742 C CA . ARG B 1 265 ? -11.453 9.938 9.781 1 95.25 265 ARG B CA 1
ATOM 4743 C C . ARG B 1 265 ? -10.32 9.641 8.805 1 95.25 265 ARG B C 1
ATOM 4745 O O . ARG B 1 265 ? -10.406 8.703 8.016 1 95.25 265 ARG B O 1
ATOM 4752 N N . SER B 1 266 ? -9.32 10.469 8.797 1 95.69 266 SER B N 1
ATOM 4753 C CA . SER B 1 266 ? -8.227 10.25 7.848 1 95.69 266 SER B CA 1
ATOM 4754 C C . SER B 1 266 ? -7.605 8.867 8.039 1 95.69 266 SER B C 1
ATOM 4756 O O . SER B 1 266 ? -7.297 8.469 9.164 1 95.69 266 SER B O 1
ATOM 4758 N N . GLY B 1 267 ? -7.465 8.164 6.973 1 95.69 267 GLY B N 1
ATOM 4759 C CA . GLY B 1 267 ? -6.793 6.875 7 1 95.69 267 GLY B CA 1
ATOM 4760 C C . GLY B 1 267 ? -5.344 6.945 6.562 1 95.69 267 GLY B C 1
ATOM 4761 O O . GLY B 1 267 ? -4.715 5.918 6.297 1 95.69 267 GLY B O 1
ATOM 4762 N N . TYR B 1 268 ? -4.793 8.102 6.547 1 95.5 268 TYR B N 1
ATOM 4763 C CA . TYR B 1 268 ? -3.449 8.352 6.031 1 95.5 268 TYR B CA 1
ATOM 4764 C C . TYR B 1 268 ? -2.428 7.453 6.727 1 95.5 268 TYR B C 1
ATOM 4766 O O . TYR B 1 268 ? -1.548 6.887 6.074 1 95.5 268 TYR B O 1
ATOM 4774 N N . LYS B 1 269 ? -2.508 7.32 7.957 1 92.56 269 LYS B N 1
ATOM 4775 C CA . LYS B 1 269 ? -1.536 6.551 8.734 1 92.56 269 LYS B CA 1
ATOM 4776 C C . LYS B 1 269 ? -1.505 5.094 8.281 1 92.56 269 LYS B C 1
ATOM 4778 O O . LYS B 1 269 ? -0.546 4.371 8.562 1 92.56 269 LYS B O 1
ATOM 4783 N N . TYR B 1 270 ? -2.568 4.723 7.578 1 94.62 270 TYR B N 1
ATOM 4784 C CA . TYR B 1 270 ? -2.635 3.377 7.023 1 94.62 270 TYR B CA 1
ATOM 4785 C C . TYR B 1 270 ? -2.527 3.406 5.504 1 94.62 270 TYR B C 1
ATOM 4787 O O . TYR B 1 270 ? -2.666 2.371 4.844 1 94.62 270 TYR B O 1
ATOM 4795 N N . GLY B 1 271 ? -2.354 4.586 4.988 1 94.75 271 GLY B N 1
ATOM 4796 C CA . GLY B 1 271 ? -2.156 4.742 3.555 1 94.75 271 GLY B CA 1
ATOM 4797 C C . GLY B 1 271 ? -3.449 4.672 2.764 1 94.75 271 GLY B C 1
ATOM 4798 O O . GLY B 1 271 ? -3.434 4.375 1.566 1 94.75 271 GLY B O 1
ATOM 4799 N N . HIS B 1 272 ? -4.535 4.863 3.434 1 96.81 272 HIS B N 1
ATOM 4800 C CA . HIS B 1 272 ? -5.832 4.82 2.77 1 96.81 272 HIS B CA 1
ATOM 4801 C C . HIS B 1 272 ? -6.633 6.09 3.037 1 96.81 272 HIS B C 1
ATOM 4803 O O . HIS B 1 272 ? -6.168 6.984 3.748 1 96.81 272 HIS B O 1
ATOM 4809 N N . HIS B 1 273 ? -7.785 6.203 2.438 1 97.44 273 HIS B N 1
ATOM 4810 C CA . HIS B 1 273 ? -8.531 7.453 2.523 1 97.44 273 HIS B CA 1
ATOM 4811 C C . HIS B 1 273 ? -9.141 7.637 3.908 1 97.44 273 HIS B C 1
ATOM 4813 O O . HIS B 1 273 ? -9.023 8.711 4.508 1 97.44 273 HIS B O 1
ATOM 4819 N N . PHE B 1 274 ? -9.75 6.5 4.434 1 97.31 274 PHE B N 1
ATOM 4820 C CA . PHE B 1 274 ? -10.453 6.691 5.695 1 97.31 274 PHE B CA 1
ATOM 4821 C C . PHE B 1 274 ? -10.242 5.5 6.621 1 97.31 274 PHE B C 1
ATOM 4823 O O . PHE B 1 274 ? -10.117 4.363 6.16 1 97.31 274 PHE B O 1
ATOM 4830 N N . ARG B 1 275 ? -10.125 5.75 7.852 1 95.75 275 ARG B N 1
ATOM 4831 C CA . ARG B 1 275 ? -10.508 4.812 8.906 1 95.75 275 ARG B CA 1
ATOM 4832 C C . ARG B 1 275 ? -11.906 5.105 9.422 1 95.75 275 ARG B C 1
ATOM 4834 O O . ARG B 1 275 ? -12.234 6.254 9.727 1 95.75 275 ARG B O 1
ATOM 4841 N N . VAL B 1 276 ? -12.719 4.082 9.5 1 95.44 276 VAL B N 1
ATOM 4842 C CA . VAL B 1 276 ? -14.148 4.332 9.688 1 95.44 276 VAL B CA 1
ATOM 4843 C C . VAL B 1 276 ? -14.594 3.766 11.031 1 95.44 276 VAL B C 1
ATOM 4845 O O . VAL B 1 276 ? -14.383 2.586 11.32 1 95.44 276 VAL B O 1
ATOM 4848 N N . TYR B 1 277 ? -15.273 4.633 11.805 1 92.19 277 TYR B N 1
ATOM 4849 C CA . TYR B 1 277 ? -15.867 4.266 13.086 1 92.19 277 TYR B CA 1
ATOM 4850 C C . TYR B 1 277 ? -17.375 4.125 12.969 1 92.19 277 TYR B C 1
ATOM 4852 O O . TYR B 1 277 ? -18.031 4.91 12.273 1 92.19 277 TYR B O 1
ATOM 4860 N N . THR B 1 278 ? -17.938 3.088 13.578 1 84.25 278 THR B N 1
ATOM 4861 C CA . THR B 1 278 ? -19.391 2.875 13.555 1 84.25 278 THR B CA 1
ATOM 4862 C C . THR B 1 278 ? -19.984 3.018 14.953 1 84.25 278 THR B C 1
ATOM 4864 O O . THR B 1 278 ? -21.188 3.166 15.109 1 84.25 278 THR B O 1
ATOM 4867 N N . GLN B 1 279 ? -19.406 2.762 15.93 1 75 279 GLN B N 1
ATOM 4868 C CA . GLN B 1 279 ? -19.844 2.947 17.297 1 75 279 GLN B CA 1
ATOM 4869 C C . GLN B 1 279 ? -18.781 3.646 18.141 1 75 279 GLN B C 1
ATOM 4871 O O . GLN B 1 279 ? -17.609 3.695 17.75 1 75 279 GLN B O 1
ATOM 4876 N N . SER B 1 280 ? -19.281 4.496 19.094 1 62.25 280 SER B N 1
ATOM 4877 C CA . SER B 1 280 ? -18.375 5.258 19.938 1 62.25 280 SER B CA 1
ATOM 4878 C C . SER B 1 280 ? -17.266 4.379 20.484 1 62.25 280 SER B C 1
ATOM 4880 O O . SER B 1 280 ? -16.281 4.879 21.047 1 62.25 280 SER B O 1
ATOM 4882 N N . GLY B 1 281 ? -17.344 3.209 19.969 1 56.25 281 GLY B N 1
ATOM 4883 C CA . GLY B 1 281 ? -16.25 2.441 20.547 1 56.25 281 GLY B CA 1
ATOM 4884 C C . GLY B 1 281 ? -14.906 2.74 19.891 1 56.25 281 GLY B C 1
ATOM 4885 O O . GLY B 1 281 ? -14.852 3.34 18.812 1 56.25 281 GLY B O 1
ATOM 4886 N N . LYS B 1 282 ? -13.672 2.6 20.719 1 62.56 282 LYS B N 1
ATOM 4887 C CA . LYS B 1 282 ? -12.289 3.059 20.656 1 62.56 282 LYS B CA 1
ATOM 4888 C C . LYS B 1 282 ? -11.617 2.617 19.359 1 62.56 282 LYS B C 1
ATOM 4890 O O . LYS B 1 282 ? -10.734 3.309 18.844 1 62.56 282 LYS B O 1
ATOM 4895 N N . HIS B 1 283 ? -12.156 1.587 18.656 1 70 283 HIS B N 1
ATOM 4896 C CA . HIS B 1 283 ? -11.312 1.219 17.531 1 70 283 HIS B CA 1
ATOM 4897 C C . HIS B 1 283 ? -12.102 1.216 16.219 1 70 283 HIS B C 1
ATOM 4899 O O . HIS B 1 283 ? -13.273 0.817 16.203 1 70 283 HIS B O 1
ATOM 4905 N N . SER B 1 284 ? -11.547 1.817 15.164 1 79.25 284 SER B N 1
ATOM 4906 C CA . SER B 1 284 ? -12.133 1.755 13.828 1 79.25 284 SER B CA 1
ATOM 4907 C C . SER B 1 284 ? -12.266 0.312 13.352 1 79.25 284 SER B C 1
ATOM 4909 O O . SER B 1 284 ? -11.445 -0.539 13.695 1 79.25 284 SER B O 1
ATOM 4911 N N . GLU B 1 285 ? -13.266 0.072 12.516 1 85.44 285 GLU B N 1
ATOM 4912 C CA . GLU B 1 285 ? -13.602 -1.294 12.125 1 85.44 285 GLU B CA 1
ATOM 4913 C C . GLU B 1 285 ? -13.141 -1.587 10.695 1 85.44 285 GLU B C 1
ATOM 4915 O O . GLU B 1 285 ? -12.992 -2.748 10.312 1 85.44 285 GLU B O 1
ATOM 4920 N N . MET B 1 286 ? -12.898 -0.441 10 1 92.38 286 MET B N 1
ATOM 4921 C CA . MET B 1 286 ? -12.586 -0.701 8.594 1 92.38 286 MET B CA 1
ATOM 4922 C C . MET B 1 286 ? -11.727 0.419 8.016 1 92.38 286 MET B C 1
ATOM 4924 O O . MET B 1 286 ? -11.789 1.559 8.477 1 92.38 286 MET B O 1
ATOM 4928 N N . LEU B 1 287 ? -10.898 0.091 7.094 1 96.31 287 LEU B N 1
ATOM 4929 C CA . LEU B 1 287 ? -10.242 1.024 6.18 1 96.31 287 LEU B CA 1
ATOM 4930 C C . LEU B 1 287 ? -11.016 1.122 4.863 1 96.31 287 LEU B C 1
ATOM 4932 O O . LEU B 1 287 ? -11.492 0.112 4.34 1 96.31 287 LEU B O 1
ATOM 4936 N N . ALA B 1 288 ? -11.227 2.299 4.453 1 96.94 288 ALA B N 1
ATOM 4937 C CA . ALA B 1 288 ? -11.984 2.504 3.219 1 96.94 288 ALA B CA 1
ATOM 4938 C C . ALA B 1 288 ? -11.18 3.318 2.211 1 96.94 288 ALA B C 1
ATOM 4940 O O . ALA B 1 288 ? -10.523 4.297 2.576 1 96.94 288 ALA B O 1
ATOM 4941 N N . HIS B 1 289 ? -11.203 2.91 0.996 1 97.56 289 HIS B N 1
ATOM 4942 C CA . HIS B 1 289 ? -10.477 3.566 -0.085 1 97.56 289 HIS B CA 1
ATOM 4943 C C . HIS B 1 289 ? -11.352 3.727 -1.321 1 97.56 289 HIS B C 1
ATOM 4945 O O . HIS B 1 289 ? -11.875 2.742 -1.849 1 97.56 289 HIS B O 1
ATOM 4951 N N . ALA B 1 290 ? -11.539 4.969 -1.773 1 97.44 290 ALA B N 1
ATOM 4952 C CA . ALA B 1 290 ? -12.344 5.254 -2.963 1 97.44 290 ALA B CA 1
ATOM 4953 C C . ALA B 1 290 ? -11.578 4.891 -4.234 1 97.44 290 ALA B C 1
ATOM 4955 O O . ALA B 1 290 ? -10.422 5.281 -4.402 1 97.44 290 ALA B O 1
ATOM 4956 N N . VAL B 1 291 ? -12.219 4.125 -5.082 1 96.62 291 VAL B N 1
ATOM 4957 C CA . VAL B 1 291 ? -11.633 3.705 -6.348 1 96.62 291 VAL B CA 1
ATOM 4958 C C . VAL B 1 291 ? -12.625 3.945 -7.484 1 96.62 291 VAL B C 1
ATOM 4960 O O . VAL B 1 291 ? -13.711 3.361 -7.504 1 96.62 291 VAL B O 1
ATOM 4963 N N . PRO B 1 292 ? -12.234 4.844 -8.445 1 95.12 292 PRO B N 1
ATOM 4964 C CA . PRO B 1 292 ? -13.141 5.02 -9.586 1 95.12 292 PRO B CA 1
ATOM 4965 C C . PRO B 1 292 ? -13.484 3.701 -10.273 1 95.12 292 PRO B C 1
ATOM 4967 O O . PRO B 1 292 ? -12.625 2.82 -10.391 1 95.12 292 PRO B O 1
ATOM 4970 N N . PHE B 1 293 ? -14.656 3.672 -10.75 1 91.5 293 PHE B N 1
ATOM 4971 C CA . PHE B 1 293 ? -15.109 2.484 -11.461 1 91.5 293 PHE B CA 1
ATOM 4972 C C . PHE B 1 293 ? -14.258 2.238 -12.703 1 91.5 293 PHE B C 1
ATOM 4974 O O . PHE B 1 293 ? -13.898 3.18 -13.414 1 91.5 293 PHE B O 1
ATOM 4981 N N . GLY B 1 294 ? -13.891 1.028 -12.914 1 89 294 GLY B N 1
ATOM 4982 C CA . GLY B 1 294 ? -13.117 0.669 -14.086 1 89 294 GLY B CA 1
ATOM 4983 C C . GLY B 1 294 ? -11.617 0.776 -13.875 1 89 294 GLY B C 1
ATOM 4984 O O . GLY B 1 294 ? -10.836 0.491 -14.781 1 89 294 GLY B O 1
ATOM 4985 N N . THR B 1 295 ? -11.273 1.188 -12.727 1 90.69 295 THR B N 1
ATOM 4986 C CA . THR B 1 295 ? -9.852 1.298 -12.406 1 90.69 295 THR B CA 1
ATOM 4987 C C . THR B 1 295 ? -9.188 -0.075 -12.414 1 90.69 295 THR B C 1
ATOM 4989 O O . THR B 1 295 ? -9.766 -1.055 -11.938 1 90.69 295 THR B O 1
ATOM 4992 N N . LEU B 1 296 ? -8 -0.112 -13.039 1 94.5 296 LEU B N 1
ATOM 4993 C CA . LEU B 1 296 ? -7.145 -1.288 -12.945 1 94.5 296 LEU B CA 1
ATOM 4994 C C . LEU B 1 296 ? -6.16 -1.156 -11.789 1 94.5 296 LEU B C 1
ATOM 4996 O O . LEU B 1 296 ? -5.48 -0.135 -11.664 1 94.5 296 LEU B O 1
ATOM 5000 N N . MET B 1 297 ? -6.199 -2.109 -10.914 1 93.5 297 MET B N 1
ATOM 5001 C CA . MET B 1 297 ? -5.273 -2.139 -9.781 1 93.5 297 MET B CA 1
ATOM 5002 C C . MET B 1 297 ? -4.328 -3.33 -9.883 1 93.5 297 MET B C 1
ATOM 5004 O O . MET B 1 297 ? -4.73 -4.41 -10.328 1 93.5 297 MET B O 1
ATOM 5008 N N . SER B 1 298 ? -3.129 -3.135 -9.461 1 93.44 298 SER B N 1
ATOM 5009 C CA . SER B 1 298 ? -2.246 -4.297 -9.398 1 93.44 298 SER B CA 1
ATOM 5010 C C . SER B 1 298 ? -2.627 -5.219 -8.242 1 93.44 298 SER B C 1
ATOM 5012 O O . SER B 1 298 ? -3.008 -4.75 -7.168 1 93.44 298 SER B O 1
ATOM 5014 N N . MET B 1 299 ? -2.523 -6.465 -8.453 1 94.75 299 MET B N 1
ATOM 5015 C CA . MET B 1 299 ? -2.82 -7.418 -7.383 1 94.75 299 MET B CA 1
ATOM 5016 C C . MET B 1 299 ? -1.917 -7.184 -6.176 1 94.75 299 MET B C 1
ATOM 5018 O O . MET B 1 299 ? -2.34 -7.367 -5.035 1 94.75 299 MET B O 1
ATOM 5022 N N . SER B 1 300 ? -0.743 -6.715 -6.461 1 93.12 300 SER B N 1
ATOM 5023 C CA . SER B 1 300 ? 0.185 -6.414 -5.379 1 93.12 300 SER B CA 1
ATOM 5024 C C . SER B 1 300 ? -0.337 -5.277 -4.504 1 93.12 300 SER B C 1
ATOM 5026 O O . SER B 1 300 ? -0.208 -5.324 -3.277 1 93.12 300 SER B O 1
ATOM 5028 N N . ALA B 1 301 ? -0.935 -4.301 -5.156 1 92.94 301 ALA B N 1
ATOM 5029 C CA . ALA B 1 301 ? -1.509 -3.184 -4.414 1 92.94 301 ALA B CA 1
ATOM 5030 C C . ALA B 1 301 ? -2.676 -3.643 -3.543 1 92.94 301 ALA B C 1
ATOM 5032 O O . ALA B 1 301 ? -2.803 -3.223 -2.391 1 92.94 301 ALA B O 1
ATOM 5033 N N . ILE B 1 302 ? -3.447 -4.48 -4.102 1 95.69 302 ILE B N 1
ATOM 5034 C CA . ILE B 1 302 ? -4.574 -5.027 -3.352 1 95.69 302 ILE B CA 1
ATOM 5035 C C . ILE B 1 302 ? -4.062 -5.84 -2.166 1 95.69 302 ILE B C 1
ATOM 5037 O O . ILE B 1 302 ? -4.523 -5.66 -1.036 1 95.69 302 ILE B O 1
ATOM 5041 N N . SER B 1 303 ? -3.125 -6.688 -2.447 1 95.44 303 SER B N 1
ATOM 5042 C CA . SER B 1 303 ? -2.553 -7.523 -1.398 1 95.44 303 SER B CA 1
ATOM 5043 C C . SER B 1 303 ? -1.974 -6.676 -0.27 1 95.44 303 SER B C 1
ATOM 5045 O O . SER B 1 303 ? -2.186 -6.973 0.908 1 95.44 303 SER B O 1
ATOM 5047 N N . ARG B 1 304 ? -1.3 -5.637 -0.638 1 95.06 304 ARG B N 1
ATOM 5048 C CA . ARG B 1 304 ? -0.713 -4.73 0.343 1 95.06 304 ARG B CA 1
ATOM 5049 C C . ARG B 1 304 ? -1.786 -4.125 1.242 1 95.06 304 ARG B C 1
ATOM 5051 O O . ARG B 1 304 ? -1.637 -4.102 2.465 1 95.06 304 ARG B O 1
ATOM 5058 N N . SER B 1 305 ? -2.807 -3.66 0.646 1 96.19 305 SER B N 1
ATOM 5059 C CA . SER B 1 305 ? -3.9 -3.037 1.385 1 96.19 305 SER B CA 1
ATOM 5060 C C . SER B 1 305 ? -4.562 -4.031 2.336 1 96.19 305 SER B C 1
ATOM 5062 O O . SER B 1 305 ? -4.801 -3.717 3.504 1 96.19 305 SER B O 1
ATOM 5064 N N . VAL B 1 306 ? -4.777 -5.199 1.832 1 95.94 306 VAL B N 1
ATOM 5065 C CA . VAL B 1 306 ? -5.473 -6.219 2.615 1 95.94 306 VAL B CA 1
ATOM 5066 C C . VAL B 1 306 ? -4.586 -6.668 3.775 1 95.94 306 VAL B C 1
ATOM 5068 O O . VAL B 1 306 ? -5.059 -6.801 4.906 1 95.94 306 VAL B O 1
ATOM 5071 N N . ARG B 1 307 ? -3.363 -6.898 3.502 1 94.5 307 ARG B N 1
ATOM 5072 C CA . ARG B 1 307 ? -2.436 -7.316 4.551 1 94.5 307 ARG B CA 1
ATOM 5073 C C . ARG B 1 307 ? -2.314 -6.246 5.633 1 94.5 307 ARG B C 1
ATOM 5075 O O . ARG B 1 307 ? -2.283 -6.562 6.82 1 94.5 307 ARG B O 1
ATOM 5082 N N . LEU B 1 308 ? -2.199 -5 5.199 1 95.94 308 LEU B N 1
ATOM 5083 C CA . LEU B 1 308 ? -2.129 -3.902 6.156 1 95.94 308 LEU B CA 1
ATOM 5084 C C . LEU B 1 308 ? -3.373 -3.867 7.039 1 95.94 308 LEU B C 1
ATOM 5086 O O . LEU B 1 308 ? -3.268 -3.758 8.266 1 95.94 308 LEU B O 1
ATOM 5090 N N . ALA B 1 309 ? -4.52 -3.936 6.422 1 95.56 309 ALA B N 1
ATOM 5091 C CA . ALA B 1 309 ? -5.77 -3.924 7.176 1 95.56 309 ALA B CA 1
ATOM 5092 C C . ALA B 1 309 ? -5.812 -5.07 8.18 1 95.56 309 ALA B C 1
ATOM 5094 O O . ALA B 1 309 ? -6.195 -4.879 9.336 1 95.56 309 ALA B O 1
ATOM 5095 N N . HIS B 1 310 ? -5.371 -6.16 7.754 1 93.56 310 HIS B N 1
ATOM 5096 C CA . HIS B 1 310 ? -5.375 -7.336 8.617 1 93.56 310 HIS B CA 1
ATOM 5097 C C . HIS B 1 310 ? -4.457 -7.141 9.82 1 93.56 310 HIS B C 1
ATOM 5099 O O . HIS B 1 310 ? -4.793 -7.547 10.938 1 93.56 310 HIS B O 1
ATOM 5105 N N . SER B 1 311 ? -3.305 -6.59 9.602 1 93 311 SER B N 1
ATOM 5106 C CA . SER B 1 311 ? -2.311 -6.414 10.656 1 93 311 SER B CA 1
ATOM 5107 C C . SER B 1 311 ? -2.846 -5.523 11.773 1 93 311 SER B C 1
ATOM 5109 O O . SER B 1 311 ? -2.377 -5.598 12.906 1 93 311 SER B O 1
ATOM 5111 N N . VAL B 1 312 ? -3.791 -4.703 11.523 1 92.12 312 VAL B N 1
ATOM 5112 C CA . VAL B 1 312 ? -4.34 -3.805 12.539 1 92.12 312 VAL B CA 1
ATOM 5113 C C . VAL B 1 312 ? -5.773 -4.219 12.867 1 92.12 312 VAL B C 1
ATOM 5115 O O . VAL B 1 312 ? -6.531 -3.443 13.461 1 92.12 312 VAL B O 1
ATOM 5118 N N . ARG B 1 313 ? -6.215 -5.379 12.438 1 92.06 313 ARG B N 1
ATOM 5119 C CA . ARG B 1 313 ? -7.484 -6.02 12.758 1 92.06 313 ARG B CA 1
ATOM 5120 C C . ARG B 1 313 ? -8.656 -5.191 12.242 1 92.06 313 ARG B C 1
ATOM 5122 O O . ARG B 1 313 ? -9.609 -4.926 12.984 1 92.06 313 ARG B O 1
ATOM 5129 N N . LYS B 1 314 ? -8.547 -4.734 10.969 1 93.19 314 LYS B N 1
ATOM 5130 C CA . LYS B 1 314 ? -9.617 -3.986 10.305 1 93.19 314 LYS B CA 1
ATOM 5131 C C . LYS B 1 314 ? -10.008 -4.637 8.984 1 93.19 314 LYS B C 1
ATOM 5133 O O . LYS B 1 314 ? -9.219 -5.375 8.391 1 93.19 314 LYS B O 1
ATOM 5138 N N . LYS B 1 315 ? -11.211 -4.375 8.57 1 93 315 LYS B N 1
ATOM 5139 C CA . LYS B 1 315 ? -11.633 -4.77 7.23 1 93 315 LYS B CA 1
ATOM 5140 C C . LYS B 1 315 ? -11.109 -3.797 6.18 1 93 315 LYS B C 1
ATOM 5142 O O . LYS B 1 315 ? -11.039 -2.59 6.418 1 93 315 LYS B O 1
ATOM 5147 N N . MET B 1 316 ? -10.727 -4.367 5.039 1 95.62 316 MET B N 1
ATOM 5148 C CA . MET B 1 316 ? -10.328 -3.525 3.916 1 95.62 316 MET B CA 1
ATOM 5149 C C . MET B 1 316 ? -11.477 -3.361 2.922 1 95.62 316 MET B C 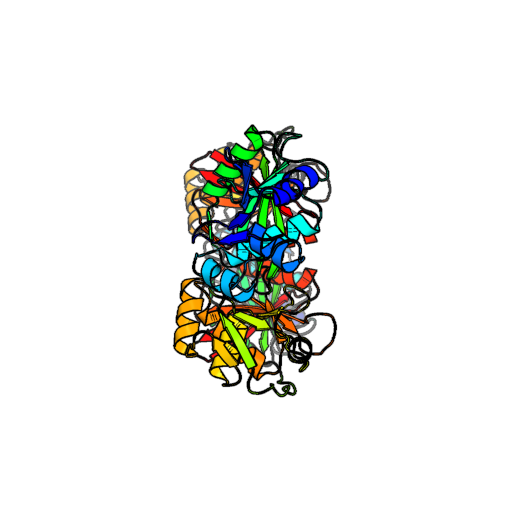1
ATOM 5151 O O . MET B 1 316 ? -11.898 -4.332 2.287 1 95.62 316 MET B O 1
ATOM 5155 N N . LEU B 1 317 ? -11.938 -2.162 2.809 1 95.25 317 LEU B N 1
ATOM 5156 C CA . LEU B 1 317 ? -13.055 -1.867 1.915 1 95.25 317 LEU B CA 1
ATOM 5157 C C . LEU B 1 317 ? -12.602 -1.004 0.744 1 95.25 317 LEU B C 1
ATOM 5159 O O . LEU B 1 317 ? -12.172 0.137 0.937 1 95.25 317 LEU B O 1
ATOM 5163 N N . PHE B 1 318 ? -12.688 -1.545 -0.448 1 96.88 318 PHE B N 1
ATOM 5164 C CA . PHE B 1 318 ? -12.547 -0.744 -1.658 1 96.88 318 PHE B CA 1
ATOM 5165 C C . PHE B 1 318 ? -13.906 -0.256 -2.145 1 96.88 318 PHE B C 1
ATOM 5167 O O . PHE B 1 318 ? -14.781 -1.062 -2.477 1 96.88 318 PHE B O 1
ATOM 5174 N N . ALA B 1 319 ? -14.094 1.024 -2.109 1 96.75 319 ALA B N 1
ATOM 5175 C CA . ALA B 1 319 ? -15.352 1.615 -2.566 1 96.75 319 ALA B CA 1
ATOM 5176 C C . ALA B 1 319 ? -15.273 1.983 -4.047 1 96.75 319 ALA B C 1
ATOM 5178 O O . ALA B 1 319 ? -14.711 3.02 -4.406 1 96.75 319 ALA B O 1
ATOM 5179 N N . SER B 1 320 ? -15.875 1.146 -4.879 1 96.06 320 SER B N 1
ATOM 5180 C CA . SER B 1 320 ? -15.938 1.44 -6.305 1 96.06 320 SER B CA 1
ATOM 5181 C C . SER B 1 320 ? -16.969 2.523 -6.602 1 96.06 320 SER B C 1
ATOM 5183 O O . SER B 1 320 ? -18.156 2.369 -6.281 1 96.06 320 SER B O 1
ATOM 5185 N N . ILE B 1 321 ? -16.469 3.562 -7.234 1 96.25 321 ILE B N 1
ATOM 5186 C CA . ILE B 1 321 ? -17.328 4.727 -7.434 1 96.25 321 ILE B CA 1
ATOM 5187 C C . ILE B 1 321 ? -17.719 4.836 -8.906 1 96.25 321 ILE B C 1
ATOM 5189 O O . ILE B 1 321 ? -16.859 4.926 -9.781 1 96.25 321 ILE B O 1
ATOM 5193 N N . SER B 1 322 ? -18.969 4.805 -9.203 1 93.12 322 SER B N 1
ATOM 5194 C CA . SER B 1 322 ? -19.562 5.098 -10.508 1 93.12 322 SER B CA 1
ATOM 5195 C C . SER B 1 322 ? -20.578 6.23 -10.406 1 93.12 322 SER B C 1
ATOM 5197 O O . SER B 1 322 ? -21.75 6.004 -10.094 1 93.12 322 SER B O 1
ATOM 5199 N N . GLY B 1 323 ? -20.156 7.398 -10.789 1 89.5 323 GLY B N 1
ATOM 5200 C CA . GLY B 1 323 ? -21 8.547 -10.492 1 89.5 323 GLY B CA 1
ATOM 5201 C C . GLY B 1 323 ? -21.188 8.781 -9.008 1 89.5 323 GLY B C 1
ATOM 5202 O O . GLY B 1 323 ? -20.234 9.07 -8.289 1 89.5 323 GLY B O 1
ATOM 5203 N N . THR B 1 324 ? -22.391 8.578 -8.531 1 86.12 324 THR B N 1
ATOM 5204 C CA . THR B 1 324 ? -22.672 8.734 -7.109 1 86.12 324 THR B CA 1
ATOM 5205 C C . THR B 1 324 ? -22.906 7.375 -6.457 1 86.12 324 THR B C 1
ATOM 5207 O O . THR B 1 324 ? -23.125 7.289 -5.246 1 86.12 324 THR B O 1
ATOM 5210 N N . GLU B 1 325 ? -22.875 6.379 -7.277 1 90.62 325 GLU B N 1
ATOM 5211 C CA . GLU B 1 325 ? -23.109 5.031 -6.766 1 90.62 325 GLU B CA 1
ATOM 5212 C C . GLU B 1 325 ? -21.812 4.402 -6.258 1 90.62 325 GLU B C 1
ATOM 5214 O O . GLU B 1 325 ? -20.766 4.57 -6.871 1 90.62 325 GLU B O 1
ATOM 5219 N N . ILE B 1 326 ? -21.969 3.787 -5.121 1 94.62 326 ILE B N 1
ATOM 5220 C CA . ILE B 1 326 ? -20.797 3.15 -4.516 1 94.62 326 ILE B CA 1
ATOM 5221 C C . ILE B 1 326 ? -21.062 1.661 -4.316 1 94.62 326 ILE B C 1
ATOM 5223 O O . ILE B 1 326 ? -22.125 1.277 -3.826 1 94.62 326 ILE B O 1
ATOM 5227 N N . THR B 1 327 ? -20.234 0.852 -4.832 1 94.12 327 THR B N 1
ATOM 5228 C CA . THR B 1 327 ? -20.203 -0.572 -4.52 1 94.12 327 THR B CA 1
ATOM 5229 C C . THR B 1 327 ? -19.031 -0.907 -3.611 1 94.12 327 THR B C 1
ATOM 5231 O O . THR B 1 327 ? -17.875 -0.641 -3.959 1 94.12 327 THR B O 1
ATOM 5234 N N . GLU B 1 328 ? -19.359 -1.466 -2.465 1 94.69 328 GLU B N 1
ATOM 5235 C CA . GLU B 1 328 ? -18.297 -1.827 -1.522 1 94.69 328 GLU B CA 1
ATOM 5236 C C . GLU B 1 328 ? -17.766 -3.225 -1.812 1 94.69 328 GLU B C 1
ATOM 5238 O O . GLU B 1 328 ? -18.516 -4.191 -1.874 1 94.69 328 GLU B O 1
ATOM 5243 N N . VAL B 1 329 ? -16.516 -3.279 -1.975 1 95.5 329 VAL B N 1
ATOM 5244 C CA . VAL B 1 329 ? -15.844 -4.543 -2.268 1 95.5 329 VAL B CA 1
ATOM 5245 C C . VAL B 1 329 ? -14.852 -4.871 -1.154 1 95.5 329 VAL B C 1
ATOM 5247 O O . VAL B 1 329 ? -13.922 -4.102 -0.897 1 95.5 329 VAL B O 1
ATOM 5250 N N . GLU B 1 330 ? -15.07 -5.93 -0.538 1 95.25 330 GLU B N 1
ATOM 5251 C CA . GLU B 1 330 ? -14.18 -6.379 0.529 1 95.25 330 GLU B CA 1
ATOM 5252 C C . GLU B 1 330 ? -13.359 -7.586 0.09 1 95.25 330 GLU B C 1
ATOM 5254 O O . GLU B 1 330 ? -13.906 -8.562 -0.429 1 95.25 330 GLU B O 1
ATOM 5259 N N . PHE B 1 331 ? -12.086 -7.488 0.201 1 94.88 331 PHE B N 1
ATOM 5260 C CA . PHE B 1 331 ? -11.18 -8.625 0.054 1 94.88 331 PHE B CA 1
ATOM 5261 C C . PHE B 1 331 ? -10.758 -9.156 1.417 1 94.88 331 PHE B C 1
ATOM 5263 O O . PHE B 1 331 ? -10.32 -8.391 2.279 1 94.88 331 PHE B O 1
ATOM 5270 N N . ALA B 1 332 ? -10.93 -10.383 1.584 1 93.38 332 ALA B N 1
ATOM 5271 C CA . ALA B 1 332 ? -10.508 -11.008 2.83 1 93.38 332 ALA B CA 1
ATOM 5272 C C . ALA B 1 332 ? -9.633 -12.234 2.555 1 93.38 332 ALA B C 1
ATOM 5274 O O . ALA B 1 332 ? -9.984 -13.078 1.726 1 93.38 332 ALA B O 1
ATOM 5275 N N . ARG B 1 333 ? -8.523 -12.281 3.217 1 92 333 ARG B N 1
ATOM 5276 C CA . ARG B 1 333 ? -7.715 -13.492 3.092 1 92 333 ARG B CA 1
ATOM 5277 C C . ARG B 1 333 ? -8.469 -14.703 3.627 1 92 333 ARG B C 1
ATOM 5279 O O . ARG B 1 333 ? -9.156 -14.617 4.645 1 92 333 ARG B O 1
ATOM 5286 N N . MET B 1 334 ? -8.297 -15.727 2.893 1 91.5 334 MET B N 1
ATOM 5287 C CA . MET B 1 334 ? -9.047 -16.922 3.232 1 91.5 334 MET B CA 1
ATOM 5288 C C . MET B 1 334 ? -8.109 -18.109 3.434 1 91.5 334 MET B C 1
ATOM 5290 O O . MET B 1 334 ? -7.141 -18.281 2.689 1 91.5 334 MET B O 1
ATOM 5294 N N . LYS B 1 335 ? -8.414 -18.875 4.484 1 85.25 335 LYS B N 1
ATOM 5295 C CA . LYS B 1 335 ? -7.734 -20.156 4.668 1 85.25 335 LYS B CA 1
ATOM 5296 C C . LYS B 1 335 ? -8.547 -21.312 4.074 1 85.25 335 LYS B C 1
ATOM 5298 O O . LYS B 1 335 ? -9.688 -21.547 4.484 1 85.25 335 LYS B O 1
ATOM 5303 N N . MET B 1 336 ? -8.055 -21.812 3.027 1 82.94 336 MET B N 1
ATOM 5304 C CA . MET B 1 336 ? -8.781 -22.891 2.367 1 82.94 336 MET B CA 1
ATOM 5305 C C . MET B 1 336 ? -8.531 -24.219 3.076 1 82.94 336 MET B C 1
ATOM 5307 O O . MET B 1 336 ? -7.43 -24.469 3.561 1 82.94 336 MET B O 1
#

Secondary structure (DSSP, 8-state):
-BEEE-SS-EEE-GGGHHHHHHH--SEE-TTSPEEE-HHHHHHHHHTTS-B-TT--HHHHHHHHTTSTTHHHHHHHHHHHHHTT-EEEEETTEEEEEPTT--BTTB---EEEEEEETTPEEEHHHHHHHHHHHHHTT-EEEEEEE-TT--EEEEEEEEE-PPP-PPPPPPS-EEEEE-SSSEEEE--SS-HHHHHHHTT--EESSSSEEEE-HHHHHHHHHTT-EEEES---HHHHHHHHHTT-TTHHHHHHHHHHHHHTT-EEEE-GGGTSSEEEE-SSSSS--EEEEEEETT-EEEHHHHHHHHHHHHHTT-EEEEEEEETTEEEEEEEEEE--/-BEEE-SS-EEE-GGGHHHHHHH--SEE-TTSPEEE-HHHHHHHHHTTS-B-TT--HHHHHHHHTTSTTHHHHHHHHHHHHHTT-EEEEETTEEEEEPTT--BTTB---EEEEEEETTPEEEHHHHHHHHHHHHHTT-EEEEEEE-TT--EEEEEEEEE-PPP-PPPPPPS-EEEEE-SSSEEEE--SS-HHHHHHHTT--EESSSSEEEE-HHHHHHHHHTT-EEEES---HHHHHHHHHTT-TTHHHHHHHHHHHHHTT-EEEE-GGGTSSEEEE-SSSSS--EEEEEEETT-EEEHHHHHHHHHHHHHTT-EEEEEEEETTEEEEEEEEEE--

Radius of gyration: 30.54 Å; Cα contacts (8 Å, |Δi|>4): 1339; chains: 2; bounding box: 58×96×55 Å